Protein AF-A0AAU7AX74-F1 (afdb_monomer)

Foldseek 3Di:
DDKDKDFAAPDDPFDWDFKWKDFPPDIWTFDCPQDDPDNDHGDMGMTHTPDPDDPVSLQFIWIDTGVVDTQRDDPVNVVCVVVPPDPPPPDDPPDDDDDDDDDDDDDDPPDDDDDDDDDDDDDDPDDDDDDDDDDDDDPDDPPPDDPDDDDPDDDDDDDDDDDDDDDDDDDDDDPPPDDPVVVVVVVVVVVVVVVVVVVVVVVVVVVVVVVVVVVVVVVVVVVVVVVVVVVVVVVVVVVVVVVVVVVVVVVVVVVVVVVVVVVVVVVVVVVVVVVVVVVVVVVVVVVVVVVVVVVVVVVVVVVVVVVVVVVVVVVPDDPDDDDDDDDDDDDDDDDDDDDDDDDDDDDDDDDDPDDDDDDDDDDDDDDDDPPPPDDDDDDDPPQDPVNVVVVVVVVVVVVVVVVVVVVVVVVVVD

Mean predicted aligned error: 20.7 Å

Organism: NCBI:txid2997339

Structure (mmCIF, N/CA/C/O backbone):
data_AF-A0AAU7AX74-F1
#
_entry.id   AF-A0AAU7AX74-F1
#
loop_
_atom_site.group_PDB
_atom_site.id
_atom_site.type_symbol
_atom_site.label_atom_id
_atom_site.label_alt_id
_atom_site.label_comp_id
_atom_site.label_asym_id
_atom_site.label_entity_id
_atom_site.label_seq_id
_atom_site.pdbx_PDB_ins_code
_atom_site.Cartn_x
_atom_site.Cartn_y
_atom_site.Cartn_z
_atom_site.occupancy
_atom_site.B_iso_or_equiv
_atom_site.auth_seq_id
_atom_site.auth_comp_id
_atom_site.auth_asym_id
_atom_site.auth_atom_id
_atom_site.pdbx_PDB_model_num
ATOM 1 N N . MET A 1 1 ? -5.609 -41.309 -2.187 1.00 92.88 1 MET A N 1
ATOM 2 C CA . MET A 1 1 ? -4.349 -40.772 -2.756 1.00 92.88 1 MET A CA 1
ATOM 3 C C . MET A 1 1 ? -4.500 -40.686 -4.264 1.00 92.88 1 MET A C 1
ATOM 5 O O . MET A 1 1 ? -5.014 -41.627 -4.854 1.00 92.88 1 MET A O 1
ATOM 9 N N . VAL A 1 2 ? -4.115 -39.566 -4.872 1.00 95.75 2 VAL A N 1
ATOM 10 C CA . VAL A 1 2 ? -4.262 -39.315 -6.316 1.00 95.75 2 VAL A CA 1
ATOM 11 C C . VAL A 1 2 ? -2.889 -39.022 -6.910 1.00 95.75 2 VAL A C 1
ATOM 13 O O . VAL A 1 2 ? -2.164 -38.185 -6.378 1.00 95.75 2 VAL A O 1
ATOM 16 N N . HIS A 1 3 ? -2.546 -39.686 -8.016 1.00 95.69 3 HIS A N 1
ATOM 17 C CA . HIS A 1 3 ? -1.274 -39.513 -8.722 1.00 95.69 3 HIS A CA 1
ATOM 18 C C . HIS A 1 3 ? -1.526 -38.826 -10.067 1.00 95.69 3 HIS A C 1
ATOM 20 O O . HIS A 1 3 ? -2.180 -39.390 -10.945 1.00 95.69 3 HIS A O 1
ATOM 26 N N . LEU A 1 4 ? -0.995 -37.618 -10.244 1.00 94.81 4 LEU A N 1
ATOM 27 C CA . LEU A 1 4 ? -1.080 -36.869 -11.495 1.00 94.81 4 LEU A CA 1
ATOM 28 C C . LEU A 1 4 ? 0.264 -36.885 -12.211 1.00 94.81 4 LEU A C 1
ATOM 30 O O . LEU A 1 4 ? 1.315 -36.678 -11.606 1.00 94.81 4 LEU A O 1
ATOM 34 N N . ARG A 1 5 ? 0.217 -37.124 -13.522 1.00 94.31 5 ARG A N 1
ATOM 35 C CA . ARG A 1 5 ? 1.380 -37.069 -14.407 1.00 94.31 5 ARG A CA 1
ATOM 36 C C . ARG A 1 5 ? 1.076 -36.156 -15.579 1.00 94.31 5 ARG A C 1
ATOM 38 O O . ARG A 1 5 ? -0.010 -36.231 -16.151 1.00 94.31 5 ARG A O 1
ATOM 45 N N . GLY A 1 6 ? 2.043 -35.335 -15.959 1.00 92.19 6 GLY A N 1
ATOM 46 C CA . GLY A 1 6 ? 1.897 -34.411 -17.075 1.00 92.19 6 GLY A CA 1
ATOM 47 C C . GLY A 1 6 ? 3.228 -34.078 -17.725 1.00 92.19 6 GLY A C 1
ATOM 48 O O . GLY A 1 6 ? 4.275 -34.590 -17.333 1.00 92.19 6 GLY A O 1
ATOM 49 N N . ARG A 1 7 ? 3.177 -33.230 -18.750 1.00 93.06 7 ARG A N 1
ATOM 50 C CA . ARG A 1 7 ? 4.348 -32.600 -19.364 1.00 93.06 7 ARG A CA 1
ATOM 51 C C . ARG A 1 7 ? 4.097 -31.111 -19.470 1.00 93.06 7 ARG A C 1
ATOM 53 O O . ARG A 1 7 ? 2.963 -30.685 -19.672 1.00 93.06 7 ARG A O 1
ATOM 60 N N . TRP A 1 8 ? 5.162 -30.344 -19.334 1.00 89.75 8 TRP A N 1
ATOM 61 C CA . TRP A 1 8 ? 5.129 -28.906 -19.517 1.00 89.75 8 TRP A CA 1
ATOM 62 C C . TRP A 1 8 ? 5.475 -28.531 -20.961 1.00 89.75 8 TRP A C 1
ATOM 64 O O . TRP A 1 8 ? 6.452 -29.039 -21.509 1.00 89.75 8 TRP A O 1
ATOM 74 N N . THR A 1 9 ? 4.706 -27.628 -21.570 1.00 87.94 9 THR A N 1
ATOM 75 C CA . THR A 1 9 ? 4.954 -27.106 -22.926 1.00 87.94 9 THR A CA 1
ATOM 76 C C . THR A 1 9 ? 4.665 -25.612 -22.971 1.00 87.94 9 THR A C 1
ATOM 78 O O . THR A 1 9 ? 3.662 -25.185 -22.401 1.00 87.94 9 THR A O 1
ATOM 81 N N . GLY A 1 10 ? 5.505 -24.820 -23.647 1.00 86.38 10 GLY A N 1
ATOM 82 C CA . GLY A 1 10 ? 5.238 -23.391 -23.861 1.00 86.38 10 GLY A CA 1
ATOM 83 C C . GLY A 1 10 ? 5.346 -22.515 -22.608 1.00 86.38 10 GLY A C 1
ATOM 84 O O . GLY A 1 10 ? 4.857 -21.389 -22.601 1.00 86.38 10 GLY A O 1
ATOM 85 N N . ILE A 1 11 ? 5.980 -23.011 -21.545 1.00 85.06 11 ILE A N 1
ATOM 86 C CA . ILE A 1 11 ? 6.197 -22.255 -20.312 1.00 85.06 11 ILE A CA 1
ATOM 87 C C . ILE A 1 11 ? 7.636 -21.740 -20.262 1.00 85.06 11 ILE A C 1
ATOM 89 O O . ILE A 1 11 ? 8.589 -22.500 -20.130 1.00 85.06 11 ILE A O 1
ATOM 93 N N . ARG A 1 12 ? 7.806 -20.422 -20.372 1.00 83.75 12 ARG A N 1
ATOM 94 C CA . ARG A 1 12 ? 9.097 -19.744 -20.188 1.00 83.75 12 ARG A CA 1
ATOM 95 C C . ARG A 1 12 ? 8.953 -18.677 -19.109 1.00 83.75 12 ARG A C 1
ATOM 97 O O . ARG A 1 12 ? 7.920 -18.025 -19.022 1.00 83.75 12 ARG A O 1
ATOM 104 N N . GLY A 1 13 ? 9.974 -18.527 -18.265 1.00 83.44 13 GLY A N 1
ATOM 105 C CA . GLY A 1 13 ? 10.036 -17.469 -17.244 1.00 83.44 13 GLY A CA 1
ATOM 106 C C . GLY A 1 13 ? 9.101 -17.628 -16.034 1.00 83.44 13 GLY A C 1
ATOM 107 O O . GLY A 1 13 ? 9.121 -16.777 -15.149 1.00 83.44 13 GLY A O 1
ATOM 108 N N . LEU A 1 14 ? 8.310 -18.703 -15.947 1.00 84.88 14 LEU A N 1
ATOM 109 C CA . LEU A 1 14 ? 7.421 -18.958 -14.810 1.00 84.88 14 LEU A CA 1
ATOM 110 C C . LEU A 1 14 ? 8.148 -19.709 -13.688 1.00 84.88 14 LEU A C 1
ATOM 112 O O . LEU A 1 14 ? 8.800 -20.728 -13.917 1.00 84.88 14 LEU A O 1
ATOM 116 N N . ARG A 1 15 ? 7.993 -19.231 -12.450 1.00 82.44 15 ARG A N 1
ATOM 117 C CA . ARG A 1 15 ? 8.424 -19.951 -11.246 1.00 82.44 15 ARG A CA 1
ATOM 118 C C . ARG A 1 15 ? 7.292 -20.867 -10.798 1.00 82.44 15 ARG A C 1
ATOM 120 O O . ARG A 1 15 ? 6.218 -20.384 -10.450 1.00 82.44 15 ARG A O 1
ATOM 127 N N . PHE A 1 16 ? 7.535 -22.173 -10.815 1.00 79.75 16 PHE A N 1
ATOM 128 C CA . PHE A 1 16 ? 6.544 -23.152 -10.378 1.00 79.75 16 PHE A CA 1
ATOM 129 C C . PHE A 1 16 ? 6.540 -23.232 -8.859 1.00 79.75 16 PHE A C 1
ATOM 131 O O . PHE A 1 16 ? 7.586 -23.410 -8.228 1.00 79.75 16 PHE A O 1
ATOM 138 N N . LEU A 1 17 ? 5.352 -23.070 -8.286 1.00 86.81 17 LEU A N 1
ATOM 139 C CA . LEU A 1 17 ? 5.100 -23.327 -6.878 1.00 86.81 17 LEU A CA 1
ATOM 140 C C . LEU A 1 17 ? 4.776 -24.812 -6.689 1.00 86.81 17 LEU A C 1
ATOM 142 O O . LEU A 1 17 ? 4.678 -25.586 -7.643 1.00 86.81 17 LEU A O 1
ATOM 146 N N . ARG A 1 18 ? 4.630 -25.222 -5.429 1.00 94.44 18 ARG A N 1
ATOM 147 C CA . ARG A 1 18 ? 4.108 -26.545 -5.083 1.00 94.44 18 ARG A CA 1
ATOM 148 C C . ARG A 1 18 ? 2.714 -26.699 -5.713 1.00 94.44 18 ARG A C 1
ATOM 150 O O . ARG A 1 18 ? 1.862 -25.872 -5.397 1.00 94.44 18 ARG A O 1
ATOM 157 N N . PRO A 1 19 ? 2.480 -27.707 -6.574 1.00 96.06 19 PRO A N 1
ATOM 158 C CA . PRO A 1 19 ? 1.188 -27.880 -7.217 1.00 96.06 19 PRO A CA 1
ATOM 159 C C . PRO A 1 19 ? 0.070 -28.070 -6.193 1.00 96.06 19 PRO A C 1
ATOM 161 O O . PRO A 1 19 ? 0.235 -28.797 -5.205 1.00 96.06 19 PRO A O 1
ATOM 164 N N . THR A 1 20 ? -1.071 -27.453 -6.473 1.00 96.75 20 THR A N 1
ATOM 165 C CA . THR A 1 20 ? -2.260 -27.499 -5.629 1.00 96.75 20 THR A CA 1
ATOM 166 C C . THR A 1 20 ? -3.438 -28.005 -6.444 1.00 96.75 20 THR A C 1
ATOM 168 O O . THR A 1 20 ? -3.792 -27.420 -7.464 1.00 96.75 20 THR A O 1
ATOM 171 N N . LEU A 1 21 ? -4.040 -29.107 -6.013 1.00 96.81 21 LEU A N 1
ATOM 172 C CA . LEU A 1 21 ? -5.247 -29.651 -6.619 1.00 96.81 21 LEU A CA 1
ATOM 173 C C . LEU A 1 21 ? -6.463 -28.960 -6.000 1.00 96.81 21 LEU A C 1
ATOM 175 O O . LEU A 1 21 ? -6.644 -29.008 -4.784 1.00 96.81 21 LEU A O 1
ATOM 179 N N . VAL A 1 22 ? -7.277 -28.326 -6.837 1.00 96.12 22 VAL A N 1
ATOM 180 C CA . VAL A 1 22 ? -8.531 -27.664 -6.467 1.00 96.12 22 VAL A CA 1
ATOM 181 C C . VAL A 1 22 ? -9.681 -28.474 -7.057 1.00 96.12 22 VAL A C 1
ATOM 183 O O . VAL A 1 22 ? -9.760 -28.631 -8.275 1.00 96.12 22 VAL A O 1
ATOM 186 N N . ALA A 1 23 ? -10.557 -29.006 -6.210 1.00 95.31 23 ALA A N 1
ATOM 187 C CA . ALA A 1 23 ? -11.712 -29.806 -6.606 1.00 95.31 23 ALA A CA 1
ATOM 188 C C . ALA A 1 23 ? -12.915 -29.418 -5.732 1.00 95.31 23 ALA A C 1
ATOM 190 O O . ALA A 1 23 ? -12.934 -29.706 -4.536 1.00 95.31 23 ALA A O 1
ATOM 191 N N . GLY A 1 24 ? -13.892 -28.716 -6.316 1.00 92.62 24 GLY A N 1
ATOM 192 C CA . GLY A 1 24 ? -14.990 -28.111 -5.552 1.00 92.62 24 GLY A CA 1
ATOM 193 C C . GLY A 1 24 ? -14.467 -27.123 -4.504 1.00 92.62 24 GLY A C 1
ATOM 194 O O . GLY A 1 24 ? -13.670 -26.245 -4.831 1.00 92.62 24 GLY A O 1
ATOM 195 N N . ASP A 1 25 ? -14.873 -27.312 -3.248 1.00 93.44 25 ASP A N 1
ATOM 196 C CA . ASP A 1 25 ? -14.436 -26.498 -2.103 1.00 93.44 25 ASP A CA 1
ATOM 197 C C . ASP A 1 25 ? -13.137 -27.011 -1.451 1.00 93.44 25 ASP A C 1
ATOM 199 O O . ASP A 1 25 ? -12.652 -26.449 -0.466 1.00 93.44 25 ASP A O 1
ATOM 203 N N . HIS A 1 26 ? -12.552 -28.088 -1.982 1.00 95.50 26 HIS A N 1
ATOM 204 C CA . HIS A 1 26 ? -11.348 -28.691 -1.429 1.00 95.50 26 HIS A CA 1
ATOM 205 C C . HIS A 1 26 ? -10.097 -28.253 -2.181 1.00 95.50 26 HIS A C 1
ATOM 207 O O . HIS A 1 26 ? -10.001 -28.340 -3.408 1.00 95.50 26 HIS A O 1
ATOM 213 N N . GLN A 1 27 ? -9.091 -27.853 -1.407 1.00 96.31 27 GLN A N 1
ATOM 214 C CA . GLN A 1 27 ? -7.766 -27.509 -1.895 1.00 96.31 27 GLN A CA 1
ATOM 215 C C . GLN A 1 27 ? -6.727 -28.401 -1.210 1.00 96.31 27 GLN A C 1
ATOM 217 O O . GLN A 1 27 ? -6.613 -28.407 0.016 1.00 96.31 27 GLN A O 1
ATOM 222 N N . VAL A 1 28 ? -5.968 -29.173 -1.992 1.00 97.12 28 VAL A N 1
ATOM 223 C CA . VAL A 1 28 ? -4.982 -30.135 -1.477 1.00 97.12 28 VAL A CA 1
ATOM 224 C C . VAL A 1 28 ? -3.625 -29.916 -2.138 1.00 97.12 28 VAL A C 1
ATOM 226 O O . VAL A 1 28 ? -3.506 -29.885 -3.359 1.00 97.12 28 VAL A O 1
ATOM 229 N N . LEU A 1 29 ? -2.573 -29.794 -1.328 1.00 97.25 29 LEU A N 1
ATOM 230 C CA . LEU A 1 29 ? -1.200 -29.609 -1.806 1.00 97.25 29 LEU A CA 1
ATOM 231 C C . LEU A 1 29 ? -0.536 -30.949 -2.149 1.00 97.25 29 LEU A C 1
ATOM 233 O O . LEU A 1 29 ? -0.686 -31.926 -1.413 1.00 97.25 29 LEU A O 1
ATOM 237 N N . ALA A 1 30 ? 0.266 -30.977 -3.217 1.00 96.94 30 ALA A N 1
ATOM 238 C CA . ALA A 1 30 ? 1.032 -32.164 -3.609 1.00 96.94 30 ALA A CA 1
ATOM 239 C C . ALA A 1 30 ? 2.044 -32.574 -2.523 1.00 96.94 30 ALA A C 1
ATOM 241 O O . ALA A 1 30 ? 2.652 -31.700 -1.919 1.00 96.94 30 ALA A O 1
ATOM 242 N N . THR A 1 31 ? 2.301 -33.852 -2.255 1.00 96.06 31 THR A N 1
ATOM 243 C CA . THR A 1 31 ? 3.372 -34.309 -1.347 1.00 96.06 31 THR A CA 1
ATOM 244 C C . THR A 1 31 ? 4.752 -33.900 -1.880 1.00 96.06 31 THR A C 1
ATOM 246 O O . THR A 1 31 ? 4.917 -33.660 -3.070 1.00 96.06 31 THR A O 1
ATOM 249 N N . LEU A 1 32 ? 5.764 -33.774 -1.016 1.00 94.56 32 LEU A N 1
ATOM 250 C CA . LEU A 1 32 ? 7.108 -33.330 -1.433 1.00 94.56 32 LEU A CA 1
ATOM 251 C C . LEU A 1 32 ? 7.980 -34.450 -2.028 1.00 94.56 32 LEU A C 1
ATOM 253 O O . LEU A 1 32 ? 9.104 -34.175 -2.442 1.00 94.56 32 LEU A O 1
ATOM 257 N N . GLU A 1 33 ? 7.479 -35.685 -2.079 1.00 91.12 33 GLU A N 1
ATOM 258 C CA . GLU A 1 33 ? 8.248 -36.872 -2.481 1.00 91.12 33 GLU A CA 1
ATOM 259 C C . GLU A 1 33 ? 8.725 -36.815 -3.938 1.00 91.12 33 GLU A C 1
ATOM 261 O O . GLU A 1 33 ? 9.807 -37.299 -4.250 1.00 91.12 33 GLU A O 1
ATOM 266 N N . HIS A 1 34 ? 7.967 -36.148 -4.817 1.00 88.25 34 HIS A N 1
ATOM 267 C CA . HIS A 1 34 ? 8.253 -36.070 -6.259 1.00 88.25 34 HIS A CA 1
ATOM 268 C C . HIS A 1 34 ? 8.821 -34.714 -6.699 1.00 88.25 34 HIS A C 1
ATOM 270 O O . HIS A 1 34 ? 8.667 -34.301 -7.849 1.00 88.25 34 HIS A O 1
ATOM 276 N N . LYS A 1 35 ? 9.477 -33.988 -5.786 1.00 85.81 35 LYS A N 1
ATOM 277 C CA . LYS A 1 35 ? 10.235 -32.769 -6.114 1.00 85.81 35 LYS A CA 1
ATOM 278 C C . LYS A 1 35 ? 11.522 -33.157 -6.876 1.00 85.81 35 LYS A C 1
ATOM 280 O O . LYS A 1 35 ? 12.174 -34.112 -6.461 1.00 85.81 35 LYS A O 1
ATOM 285 N N . PRO A 1 36 ? 11.962 -32.415 -7.919 1.00 83.94 36 PRO A N 1
ATOM 286 C CA . PRO A 1 36 ? 11.510 -31.087 -8.357 1.00 83.94 36 PRO A CA 1
ATOM 287 C C . PRO A 1 36 ? 10.451 -31.070 -9.473 1.00 83.94 36 PRO A C 1
ATOM 289 O O . PRO A 1 36 ? 10.623 -31.677 -10.522 1.00 83.94 36 PRO A O 1
ATOM 292 N N . TRP A 1 37 ? 9.420 -30.229 -9.313 1.00 86.38 37 TRP A N 1
ATOM 293 C CA . TRP A 1 37 ? 8.423 -29.913 -10.356 1.00 86.38 37 TRP A CA 1
ATOM 294 C C . TRP A 1 37 ? 8.874 -28.804 -11.308 1.00 86.38 37 TRP A C 1
ATOM 296 O O . TRP A 1 37 ? 8.072 -27.979 -11.745 1.00 86.38 37 TRP A O 1
ATOM 306 N N . ALA A 1 38 ? 10.176 -28.730 -11.579 1.00 84.50 38 ALA A N 1
ATOM 307 C CA . ALA A 1 38 ? 10.725 -27.661 -12.394 1.00 84.50 38 ALA A CA 1
ATOM 308 C C . ALA A 1 38 ? 10.091 -27.674 -13.802 1.00 84.50 38 ALA A C 1
ATOM 310 O O . ALA A 1 38 ? 9.895 -28.753 -14.373 1.00 84.50 38 ALA A O 1
ATOM 311 N N . PRO A 1 39 ? 9.790 -26.497 -14.378 1.00 83.12 39 PRO A N 1
ATOM 312 C CA . PRO A 1 39 ? 9.201 -26.360 -15.705 1.00 83.12 39 PRO A CA 1
ATOM 313 C C . PRO A 1 39 ? 10.216 -26.624 -16.816 1.00 83.12 39 PRO A C 1
ATOM 315 O O . PRO A 1 39 ? 10.535 -25.750 -17.616 1.00 83.12 39 PRO A O 1
ATOM 318 N N . ILE A 1 40 ? 10.770 -27.831 -16.848 1.00 87.06 40 ILE A N 1
ATOM 319 C CA . ILE A 1 40 ? 11.658 -28.250 -17.925 1.00 87.06 40 ILE A CA 1
ATOM 320 C C . ILE A 1 40 ? 10.767 -28.607 -19.113 1.00 87.06 40 ILE A C 1
ATOM 322 O O . ILE A 1 40 ? 10.004 -29.573 -19.056 1.00 87.06 40 ILE A O 1
ATOM 326 N N . GLU A 1 41 ? 10.846 -27.803 -20.173 1.00 88.12 41 GLU A N 1
ATOM 327 C CA . GLU A 1 41 ? 10.054 -27.984 -21.389 1.00 88.12 41 GLU A CA 1
ATOM 328 C C . GLU A 1 41 ? 10.212 -29.410 -21.941 1.00 88.12 41 GLU A C 1
ATOM 330 O O . GLU A 1 41 ? 11.319 -29.928 -22.083 1.00 88.12 41 GLU A O 1
ATOM 335 N N . GLY A 1 42 ? 9.082 -30.077 -22.188 1.00 87.25 42 GLY A N 1
ATOM 336 C CA . GLY A 1 42 ? 9.027 -31.446 -22.706 1.00 87.25 42 GLY A CA 1
ATOM 337 C C . GLY A 1 42 ? 9.240 -32.562 -21.673 1.00 87.25 42 GLY A C 1
ATOM 338 O O . GLY A 1 42 ? 8.868 -33.706 -21.952 1.00 87.25 42 GLY A O 1
ATOM 339 N N . SER A 1 43 ? 9.757 -32.263 -20.478 1.00 89.00 43 SER A N 1
ATOM 340 C CA . SER A 1 43 ? 9.956 -33.266 -19.424 1.00 89.00 43 SER A CA 1
ATOM 341 C C . SER A 1 43 ? 8.637 -33.671 -18.765 1.00 89.00 43 SER A C 1
ATOM 343 O O . SER A 1 43 ? 7.742 -32.848 -18.550 1.00 89.00 43 SER A O 1
ATOM 345 N N . SER A 1 44 ? 8.509 -34.957 -18.427 1.00 91.94 44 SER A N 1
ATOM 346 C CA . SER A 1 44 ? 7.384 -35.447 -17.629 1.00 91.94 44 SER A CA 1
ATOM 347 C C . SER A 1 44 ? 7.564 -35.113 -16.156 1.00 91.94 44 SER A C 1
ATOM 349 O O . SER A 1 44 ? 8.645 -35.315 -15.610 1.00 91.94 44 SER A O 1
ATOM 351 N N . TRP A 1 45 ? 6.488 -34.686 -15.508 1.00 93.56 45 TRP A N 1
ATOM 352 C CA . TRP A 1 45 ? 6.427 -34.449 -14.071 1.00 93.56 45 TRP A CA 1
ATOM 353 C C . TRP A 1 45 ? 5.380 -35.357 -13.419 1.00 93.56 45 TRP A C 1
ATOM 355 O O . TRP A 1 45 ? 4.437 -35.812 -14.075 1.00 93.56 45 TRP A O 1
ATOM 365 N N . VAL A 1 46 ? 5.560 -35.620 -12.122 1.00 94.88 46 VAL A N 1
ATOM 366 C CA . VAL A 1 46 ? 4.641 -36.401 -11.284 1.00 94.88 46 VAL A CA 1
ATOM 367 C C . VAL A 1 46 ? 4.330 -35.602 -10.019 1.00 94.88 46 VAL A C 1
ATOM 369 O O . VAL A 1 46 ? 5.229 -35.019 -9.416 1.00 94.88 46 VAL A O 1
ATOM 372 N N . ALA A 1 47 ? 3.062 -35.552 -9.624 1.00 96.25 47 ALA A N 1
ATOM 373 C CA . ALA A 1 47 ? 2.619 -34.956 -8.369 1.00 96.25 47 ALA A CA 1
ATOM 374 C C . ALA A 1 47 ? 1.607 -35.881 -7.692 1.00 96.25 47 ALA A C 1
ATOM 376 O O . ALA A 1 47 ? 0.719 -36.427 -8.349 1.00 96.25 47 ALA A O 1
ATOM 377 N N . GLU A 1 48 ? 1.737 -36.051 -6.382 1.00 97.31 48 GLU A N 1
ATOM 378 C CA . GLU A 1 48 ? 0.860 -36.920 -5.602 1.00 97.31 48 GLU A CA 1
ATOM 379 C C . GLU A 1 48 ? 0.098 -36.111 -4.574 1.00 97.31 48 GLU A C 1
ATOM 381 O O . GLU A 1 48 ? 0.675 -35.266 -3.906 1.00 97.31 48 GLU A O 1
ATOM 386 N N . PHE A 1 49 ? -1.194 -36.370 -4.429 1.00 97.19 49 PHE A N 1
ATOM 387 C CA . PHE A 1 49 ? -2.068 -35.622 -3.537 1.00 97.19 49 PHE A CA 1
ATOM 388 C C . PHE A 1 49 ? -2.683 -36.579 -2.514 1.00 97.19 49 PHE A C 1
ATOM 390 O O . PHE A 1 49 ? -3.255 -37.606 -2.912 1.00 97.19 49 PHE A O 1
ATOM 397 N N . PRO A 1 50 ? -2.628 -36.267 -1.205 1.00 96.75 50 PRO A N 1
ATOM 398 C CA . PRO A 1 50 ? -3.322 -37.025 -0.166 1.00 96.75 50 PRO A CA 1
ATOM 399 C C . PRO A 1 50 ? -4.833 -36.724 -0.192 1.00 96.75 50 PRO A C 1
ATOM 401 O O . PRO A 1 50 ? -5.419 -36.274 0.785 1.00 96.75 50 PRO A O 1
ATOM 404 N N . TRP A 1 51 ? -5.466 -36.940 -1.346 1.00 96.31 51 TRP A N 1
ATOM 405 C CA . TRP A 1 51 ? -6.896 -36.747 -1.549 1.00 96.31 51 TRP A CA 1
ATOM 406 C C . TRP A 1 51 ? -7.694 -37.822 -0.806 1.00 96.31 51 TRP A C 1
ATOM 408 O O . TRP A 1 51 ? -7.438 -39.020 -1.004 1.00 96.31 51 TRP A O 1
ATOM 418 N N . ALA A 1 52 ? -8.635 -37.368 0.026 1.00 94.00 52 ALA A N 1
ATOM 419 C CA . ALA A 1 52 ? -9.539 -38.188 0.832 1.00 94.00 52 ALA A CA 1
ATOM 420 C C . ALA A 1 52 ? -11.014 -38.115 0.376 1.00 94.00 52 ALA A C 1
ATOM 422 O O . ALA A 1 52 ? -11.848 -38.800 0.961 1.00 94.00 52 ALA A O 1
ATOM 423 N N . GLY A 1 53 ? -11.335 -37.293 -0.632 1.00 91.62 53 GLY A N 1
ATOM 424 C CA . GLY A 1 53 ? -12.692 -37.156 -1.179 1.00 91.62 53 GLY A CA 1
ATOM 425 C C . GLY A 1 53 ? -13.061 -38.244 -2.196 1.00 91.62 53 GLY A C 1
ATOM 426 O O . GLY A 1 53 ? -12.237 -39.098 -2.538 1.00 91.62 53 GLY A O 1
ATOM 427 N N . ASP A 1 54 ? -14.295 -38.190 -2.708 1.00 91.94 54 ASP A N 1
ATOM 428 C CA . ASP A 1 54 ? -14.787 -39.097 -3.759 1.00 91.94 54 ASP A CA 1
ATOM 429 C C . ASP A 1 54 ? -14.059 -38.820 -5.094 1.00 91.94 54 ASP A C 1
ATOM 431 O O . ASP A 1 54 ? -13.701 -37.688 -5.419 1.00 91.94 54 ASP A O 1
ATOM 435 N N . GLU A 1 55 ? -13.835 -39.857 -5.899 1.00 89.75 55 GLU A N 1
ATOM 436 C CA . GLU A 1 55 ? -13.273 -39.741 -7.248 1.00 89.75 55 GLU A CA 1
ATOM 437 C C . GLU A 1 55 ? -14.196 -38.935 -8.177 1.00 89.75 55 GLU A C 1
ATOM 439 O O . GLU A 1 55 ? -13.731 -38.263 -9.098 1.00 89.75 55 GLU A O 1
ATOM 444 N N . ARG A 1 56 ? -15.508 -38.931 -7.906 1.00 89.06 56 ARG A N 1
ATOM 445 C CA . ARG A 1 56 ? -16.485 -38.125 -8.657 1.00 89.06 56 ARG A CA 1
ATOM 446 C C . ARG A 1 56 ? -16.246 -36.623 -8.531 1.00 89.06 56 ARG A C 1
ATOM 448 O O . ARG A 1 56 ? -16.507 -35.899 -9.486 1.00 89.06 56 ARG A O 1
ATOM 455 N N . GLU A 1 57 ? -15.715 -36.163 -7.403 1.00 89.69 57 GLU A N 1
ATOM 456 C CA . GLU A 1 57 ? -15.388 -34.748 -7.176 1.00 89.69 57 GLU A CA 1
ATOM 457 C C . GLU A 1 57 ? -14.155 -34.305 -7.974 1.00 89.69 57 GLU A C 1
ATOM 459 O O . GLU A 1 57 ? -13.956 -33.116 -8.214 1.00 89.69 57 GLU A O 1
ATOM 464 N N . LEU A 1 58 ? -13.350 -35.256 -8.463 1.00 93.12 58 LEU A N 1
ATOM 465 C CA . LEU A 1 58 ? -12.226 -34.962 -9.352 1.00 93.12 58 LEU A CA 1
ATOM 466 C C . LEU A 1 58 ? -12.681 -34.636 -10.784 1.00 93.12 58 LEU A C 1
ATOM 468 O O . LEU A 1 58 ? -11.883 -34.136 -11.584 1.00 93.12 58 LEU A O 1
ATOM 472 N N . ALA A 1 59 ? -13.949 -34.895 -11.127 1.00 91.19 59 ALA A N 1
ATOM 473 C CA . ALA A 1 59 ? -14.528 -34.506 -12.406 1.00 91.19 59 ALA A CA 1
ATOM 474 C C . ALA A 1 59 ? -14.725 -32.980 -12.448 1.00 91.19 59 ALA A C 1
ATOM 476 O O . ALA A 1 59 ? -15.732 -32.456 -11.984 1.00 91.19 59 ALA A O 1
ATOM 477 N N . GLY A 1 60 ? -13.740 -32.273 -13.005 1.00 90.62 60 GLY A N 1
ATOM 478 C CA . GLY A 1 60 ? -13.681 -30.804 -13.015 1.00 90.62 60 GLY A CA 1
ATOM 479 C C . GLY A 1 60 ? -12.608 -30.226 -12.088 1.00 90.62 60 GLY A C 1
ATOM 480 O O . GLY A 1 60 ? -12.512 -29.009 -11.937 1.00 90.62 60 GLY A O 1
ATOM 481 N N . ALA A 1 61 ? -11.775 -31.077 -11.479 1.00 95.88 61 ALA A N 1
ATOM 482 C CA . ALA A 1 61 ? -10.636 -30.606 -10.709 1.00 95.88 61 ALA A CA 1
ATOM 483 C C . ALA A 1 61 ? -9.659 -29.815 -11.591 1.00 95.88 61 ALA A C 1
ATOM 485 O O . ALA A 1 61 ? -9.415 -30.147 -12.754 1.00 95.88 61 ALA A O 1
ATOM 486 N N . SER A 1 62 ? -9.064 -28.781 -11.012 1.00 96.56 62 SER A N 1
ATOM 487 C CA . SER A 1 62 ? -8.039 -27.955 -11.638 1.00 96.56 62 SER A CA 1
ATOM 488 C C . SER A 1 62 ? -6.760 -28.003 -10.817 1.00 96.56 62 SER A C 1
ATOM 490 O O . SER A 1 62 ? -6.780 -28.043 -9.591 1.00 96.56 62 SER A O 1
ATOM 492 N N . LEU A 1 63 ? -5.628 -28.010 -11.504 1.00 95.69 63 LEU A N 1
ATOM 493 C CA . LEU A 1 63 ? -4.308 -27.988 -10.909 1.00 95.69 63 LEU A CA 1
ATOM 494 C C . LEU A 1 63 ? -3.741 -26.574 -10.998 1.00 95.69 63 LEU A C 1
ATOM 496 O O . LEU A 1 63 ? -3.457 -26.076 -12.086 1.00 95.69 63 LEU A O 1
ATOM 500 N N . GLU A 1 64 ? -3.549 -25.942 -9.851 1.00 95.31 64 GLU A N 1
ATOM 501 C CA . GLU A 1 64 ? -2.878 -24.656 -9.739 1.00 95.31 64 GLU A CA 1
ATOM 502 C C . GLU A 1 64 ? -1.374 -24.878 -9.547 1.00 95.31 64 GLU A C 1
ATOM 504 O O . GLU A 1 64 ? -0.945 -25.523 -8.589 1.00 95.31 64 GLU A O 1
ATOM 509 N N . VAL A 1 65 ? -0.557 -24.378 -10.476 1.00 92.50 65 VAL A N 1
ATOM 510 C CA . VAL A 1 65 ? 0.907 -24.605 -10.478 1.00 92.50 65 VAL A CA 1
ATOM 511 C C . VAL A 1 65 ? 1.744 -23.332 -10.367 1.00 92.50 65 VAL A C 1
ATOM 513 O O . VAL A 1 65 ? 2.926 -23.380 -10.020 1.00 92.50 65 VAL A O 1
ATOM 516 N N . ALA A 1 66 ? 1.128 -22.183 -10.620 1.00 88.12 66 ALA A N 1
ATOM 517 C CA . ALA A 1 66 ? 1.690 -20.856 -10.413 1.00 88.12 66 ALA A CA 1
ATOM 518 C C . ALA A 1 66 ? 0.535 -19.870 -10.173 1.00 88.12 66 ALA A C 1
ATOM 520 O O . ALA A 1 66 ? -0.599 -20.184 -10.552 1.00 88.12 66 ALA A O 1
ATOM 521 N N . PRO A 1 67 ? 0.793 -18.674 -9.608 1.00 80.06 67 PRO A N 1
ATOM 522 C CA . PRO A 1 67 ? -0.238 -17.655 -9.475 1.00 80.06 67 PRO A CA 1
ATOM 523 C C . PRO A 1 67 ? -0.862 -17.386 -10.849 1.00 80.06 67 PRO A C 1
ATOM 525 O O . PRO A 1 67 ? -0.178 -16.902 -11.750 1.00 80.06 67 PRO A O 1
ATOM 528 N N . ARG A 1 68 ? -2.155 -17.711 -10.999 1.00 82.69 68 ARG A N 1
ATOM 529 C CA . ARG A 1 68 ? -2.965 -17.587 -12.233 1.00 82.69 68 ARG A CA 1
ATOM 530 C C . ARG A 1 68 ? -2.793 -18.674 -13.305 1.00 82.69 68 ARG A C 1
ATOM 532 O O . ARG A 1 68 ? -3.374 -18.532 -14.378 1.00 82.69 68 ARG A O 1
ATOM 539 N N . VAL A 1 69 ? -2.062 -19.761 -13.049 1.00 89.25 69 VAL A N 1
ATOM 540 C CA . VAL A 1 69 ? -1.980 -20.900 -13.985 1.00 89.25 69 VAL A CA 1
ATOM 541 C C . VAL A 1 69 ? -2.802 -22.064 -13.446 1.00 89.25 69 VAL A C 1
ATOM 543 O O . VAL A 1 69 ? -2.333 -22.817 -12.592 1.00 89.25 69 VAL A O 1
ATOM 546 N N . LEU A 1 70 ? -4.021 -22.198 -13.973 1.00 92.69 70 LEU A N 1
ATOM 547 C CA . LEU A 1 70 ? -4.941 -23.301 -13.701 1.00 92.69 70 LEU A CA 1
ATOM 548 C C . LEU A 1 70 ? -4.931 -24.276 -14.879 1.00 92.69 70 LEU A C 1
ATOM 550 O O . LEU A 1 70 ? -5.243 -23.907 -16.011 1.00 92.69 70 LEU A O 1
ATOM 554 N N . VAL A 1 71 ? -4.572 -25.524 -14.608 1.00 92.94 71 VAL A N 1
ATOM 555 C CA . VAL A 1 71 ? -4.541 -26.601 -15.596 1.00 92.94 71 VAL A CA 1
ATOM 556 C C . VAL A 1 71 ? -5.691 -27.560 -15.291 1.00 92.94 71 VAL A C 1
ATOM 558 O O . VAL A 1 71 ? -5.655 -28.205 -14.246 1.00 92.94 71 VAL A O 1
ATOM 561 N N . PRO A 1 72 ? -6.710 -27.691 -16.155 1.00 93.31 72 PRO A N 1
ATOM 562 C CA . PRO A 1 72 ? -7.795 -28.636 -15.910 1.00 93.31 72 PRO A CA 1
ATOM 563 C C . PRO A 1 72 ? -7.251 -30.069 -15.850 1.00 93.31 72 PRO A C 1
ATOM 565 O O . PRO A 1 72 ? -6.354 -30.435 -16.614 1.00 93.31 72 PRO A O 1
ATOM 568 N N . VAL A 1 73 ? -7.796 -30.888 -14.952 1.00 92.62 73 VAL A N 1
ATOM 569 C CA . VAL A 1 73 ? -7.407 -32.287 -14.731 1.00 92.62 73 VAL A CA 1
ATOM 570 C C . VAL A 1 73 ? -8.503 -33.221 -15.267 1.00 92.62 73 VAL A C 1
ATOM 572 O O . VAL A 1 73 ? -9.680 -32.877 -15.339 1.00 92.62 73 VAL A O 1
ATOM 575 N N . GLY A 1 74 ? -8.124 -34.427 -15.701 1.00 86.94 74 GLY A N 1
ATOM 576 C CA . GLY A 1 74 ? -9.075 -35.462 -16.119 1.00 86.94 74 GLY A CA 1
ATOM 577 C C . GLY A 1 74 ? -9.602 -35.303 -17.551 1.00 86.94 74 GLY A C 1
ATOM 578 O O . GLY A 1 74 ? -8.862 -34.970 -18.480 1.00 86.94 74 GLY A O 1
ATOM 579 N N . ALA A 1 75 ? -10.883 -35.619 -17.763 1.00 80.06 75 ALA A N 1
ATOM 580 C CA . ALA A 1 75 ? -11.488 -35.660 -19.098 1.00 80.06 75 ALA A CA 1
ATOM 581 C C . ALA A 1 75 ? -11.542 -34.282 -19.786 1.00 80.06 75 ALA A C 1
ATOM 583 O O . ALA A 1 75 ? -11.483 -34.206 -21.016 1.00 80.06 75 ALA A O 1
ATOM 584 N N . GLU A 1 76 ? -11.607 -33.196 -19.013 1.00 74.44 76 GLU A N 1
ATOM 585 C CA . GLU A 1 76 ? -11.610 -31.831 -19.547 1.00 74.44 76 GLU A CA 1
ATOM 586 C C . GLU A 1 76 ? -10.252 -31.426 -20.124 1.00 74.44 76 GLU A C 1
ATOM 588 O O . GLU A 1 76 ? -10.204 -30.809 -21.191 1.00 74.44 76 GLU A O 1
ATOM 593 N N . ALA A 1 77 ? -9.149 -31.883 -19.519 1.00 77.12 77 ALA A N 1
ATOM 594 C CA . ALA A 1 77 ? -7.794 -31.669 -20.032 1.00 77.12 77 ALA A CA 1
ATOM 595 C C . ALA A 1 77 ? -7.648 -32.157 -21.484 1.00 77.12 77 ALA A C 1
ATOM 597 O O . ALA A 1 77 ? -7.059 -31.484 -22.334 1.00 77.12 77 ALA A O 1
ATOM 598 N N . ARG A 1 78 ? -8.260 -33.310 -21.799 1.00 72.94 78 ARG A N 1
ATOM 599 C CA . ARG A 1 78 ? -8.249 -33.888 -23.154 1.00 72.94 78 ARG A CA 1
ATOM 600 C C . ARG A 1 78 ? -9.005 -33.028 -24.167 1.00 72.94 78 ARG A C 1
ATOM 602 O O . ARG A 1 78 ? -8.632 -33.006 -25.336 1.00 72.94 78 ARG A O 1
ATOM 609 N N . ARG A 1 79 ? -10.052 -32.313 -23.742 1.00 73.06 79 ARG A N 1
ATOM 610 C CA . ARG A 1 79 ? -10.840 -31.438 -24.628 1.00 73.06 79 ARG A CA 1
ATOM 611 C C . ARG A 1 79 ? -10.122 -30.122 -24.912 1.00 73.06 79 ARG A C 1
ATOM 613 O O . ARG A 1 79 ? -10.167 -29.651 -26.047 1.00 73.06 79 ARG A O 1
ATOM 620 N N . VAL A 1 80 ? -9.445 -29.555 -23.911 1.00 69.06 80 VAL A N 1
ATOM 621 C CA . VAL A 1 80 ? -8.680 -28.305 -24.060 1.00 69.06 80 VAL A CA 1
ATOM 622 C C . VAL A 1 80 ? -7.457 -28.517 -24.958 1.00 69.06 80 VAL A C 1
ATOM 624 O O . VAL A 1 80 ? -7.249 -27.744 -25.892 1.00 69.06 80 VAL A O 1
ATOM 627 N N . GLY A 1 81 ? -6.721 -29.621 -24.776 1.00 59.75 81 GLY A N 1
ATOM 628 C CA . GLY A 1 81 ? -5.539 -29.939 -25.590 1.00 59.75 81 GLY A CA 1
ATOM 629 C C . GLY A 1 81 ? -5.816 -30.079 -27.094 1.00 59.75 81 GLY A C 1
ATOM 630 O O . GLY A 1 81 ? -4.966 -29.732 -27.908 1.00 59.75 81 GLY A O 1
ATOM 631 N N . LEU A 1 82 ? -7.023 -30.507 -27.485 1.00 55.75 82 LEU A N 1
ATOM 632 C CA . LEU A 1 82 ? -7.414 -30.640 -28.896 1.00 55.75 82 LEU A CA 1
ATOM 633 C C . LEU A 1 82 ? -7.828 -29.312 -29.557 1.00 55.75 82 LEU A C 1
ATOM 635 O O . LEU A 1 82 ? -7.868 -29.234 -30.782 1.00 55.75 82 LEU A O 1
ATOM 639 N N . ARG A 1 83 ? -8.135 -28.265 -28.779 1.00 54.47 83 ARG A N 1
ATOM 640 C CA . ARG A 1 83 ? -8.541 -26.944 -29.304 1.00 54.47 83 ARG A CA 1
ATOM 641 C C . ARG A 1 83 ? -7.433 -25.886 -29.234 1.00 54.47 83 ARG A C 1
ATOM 643 O O . ARG A 1 83 ? -7.547 -24.854 -29.887 1.00 54.47 83 ARG A O 1
ATOM 650 N N . SER A 1 84 ? -6.364 -26.150 -28.485 1.00 47.19 84 SER A N 1
ATOM 651 C CA . SER A 1 84 ? -5.365 -25.156 -28.062 1.00 47.19 84 SER A CA 1
ATOM 652 C C . SER A 1 84 ? -4.281 -24.788 -29.090 1.00 47.19 84 SER A C 1
ATOM 654 O O . SER A 1 84 ? -3.387 -24.022 -28.746 1.00 47.19 84 SER A O 1
ATOM 656 N N . ASN A 1 85 ? -4.320 -25.288 -30.330 1.00 43.53 85 ASN A N 1
ATOM 657 C CA . ASN A 1 85 ? -3.283 -24.964 -31.328 1.00 43.53 85 ASN A CA 1
ATOM 658 C C . ASN A 1 85 ? -3.731 -23.977 -32.415 1.00 43.53 85 ASN A C 1
ATOM 660 O O . ASN A 1 85 ? -3.049 -23.820 -33.425 1.00 43.53 85 ASN A O 1
ATOM 664 N N . ARG A 1 86 ? -4.874 -23.303 -32.233 1.00 42.09 86 ARG A N 1
ATOM 665 C CA . ARG A 1 86 ? -5.217 -22.141 -33.057 1.00 42.09 86 ARG A CA 1
ATOM 666 C C . ARG A 1 86 ? -4.686 -20.903 -32.329 1.00 42.09 86 ARG A C 1
ATOM 668 O O . ARG A 1 86 ? -5.156 -20.666 -31.218 1.00 42.09 86 ARG A O 1
ATOM 675 N N . PRO A 1 87 ? -3.726 -20.149 -32.902 1.00 41.28 87 PRO A N 1
ATOM 676 C CA . PRO A 1 87 ? -3.273 -18.888 -32.330 1.00 41.28 87 PRO A CA 1
ATOM 677 C C . PRO A 1 87 ? -4.508 -18.049 -32.037 1.00 41.28 87 PRO A C 1
ATOM 679 O O . PRO A 1 87 ? -5.284 -17.741 -32.946 1.00 41.28 87 PRO A O 1
ATOM 682 N N . GLN A 1 88 ? -4.754 -17.784 -30.759 1.00 44.16 88 GLN A N 1
ATOM 683 C CA . GLN A 1 88 ? -5.846 -16.931 -30.337 1.00 44.16 88 GLN A CA 1
ATOM 684 C C . GLN A 1 88 ? -5.406 -15.507 -30.658 1.00 44.16 88 GLN A C 1
ATOM 686 O O . GLN A 1 88 ? -4.849 -14.804 -29.823 1.00 44.16 88 GLN A O 1
ATOM 691 N N . GLU A 1 89 ? -5.578 -15.151 -31.930 1.00 42.09 89 GLU A N 1
ATOM 692 C CA . GLU A 1 89 ? -5.448 -13.805 -32.451 1.00 42.09 89 GLU A CA 1
ATOM 693 C C . GLU A 1 89 ? -6.324 -12.918 -31.574 1.00 42.09 89 GLU A C 1
ATOM 695 O O . GLU A 1 89 ? -7.550 -13.064 -31.503 1.00 42.09 89 GLU A O 1
ATOM 700 N N . GLN A 1 90 ? -5.629 -12.104 -30.794 1.00 42.72 90 GLN A N 1
ATOM 701 C CA . GLN A 1 90 ? -6.142 -11.155 -29.835 1.00 42.72 90 GLN A CA 1
ATOM 702 C C . GLN A 1 90 ? -7.007 -10.161 -30.611 1.00 42.72 90 GLN A C 1
ATOM 704 O O . GLN A 1 90 ? -6.529 -9.166 -31.138 1.00 42.72 90 GLN A O 1
ATOM 709 N N . ARG A 1 91 ? -8.289 -10.499 -30.782 1.00 36.62 91 ARG A N 1
ATOM 710 C CA . ARG A 1 91 ? -9.276 -9.600 -31.366 1.00 36.62 91 ARG A CA 1
ATOM 711 C C . ARG A 1 91 ? -9.491 -8.466 -30.383 1.00 36.62 91 ARG A C 1
ATOM 713 O O . ARG A 1 91 ? -10.191 -8.638 -29.384 1.00 36.62 91 ARG A O 1
ATOM 720 N N . ASP A 1 92 ? -8.902 -7.325 -30.706 1.00 39.03 92 ASP A N 1
ATOM 721 C CA . ASP A 1 92 ? -9.277 -6.044 -30.137 1.00 39.03 92 ASP A CA 1
ATOM 722 C C . ASP A 1 92 ? -10.806 -5.891 -30.194 1.00 39.03 92 ASP A C 1
ATOM 724 O O . ASP A 1 92 ? -11.426 -6.166 -31.233 1.00 39.03 92 ASP A O 1
ATOM 728 N N . PRO A 1 93 ? -11.460 -5.484 -29.095 1.00 46.94 93 PRO A N 1
ATOM 729 C CA . PRO A 1 93 ? -12.870 -5.158 -29.138 1.00 46.94 93 PRO A CA 1
ATOM 730 C C . PRO A 1 93 ? -13.045 -3.922 -30.024 1.00 46.94 93 PRO A C 1
ATOM 732 O O . PRO A 1 93 ? -12.758 -2.799 -29.620 1.00 46.94 93 PRO A O 1
ATOM 735 N N . VAL A 1 94 ? -13.534 -4.140 -31.247 1.00 47.31 94 VAL A N 1
ATOM 736 C CA . VAL A 1 94 ? -14.037 -3.084 -32.129 1.00 47.31 94 VAL A CA 1
ATOM 737 C C . VAL A 1 94 ? -15.110 -2.313 -31.362 1.00 47.31 94 VAL A C 1
ATOM 739 O O . VAL A 1 94 ? -16.239 -2.781 -31.190 1.00 47.31 94 VAL A O 1
ATOM 742 N N . LEU A 1 95 ? -14.724 -1.131 -30.881 1.00 47.38 95 LEU A N 1
ATOM 743 C CA . LEU A 1 95 ? -15.602 -0.109 -30.337 1.00 47.38 95 LEU A CA 1
ATOM 744 C C . LEU A 1 95 ? -16.655 0.218 -31.398 1.00 47.38 95 LEU A C 1
ATOM 746 O O . LEU A 1 95 ? -16.378 0.891 -32.390 1.00 47.38 95 LEU A O 1
ATOM 750 N N . LYS A 1 96 ? -17.878 -0.281 -31.206 1.00 45.59 96 LYS A N 1
ATOM 751 C CA . LYS A 1 96 ? -19.036 0.216 -31.947 1.00 45.59 96 LYS A CA 1
ATOM 752 C C . LYS A 1 96 ? -19.336 1.632 -31.438 1.00 45.59 96 LYS A C 1
ATOM 754 O O . LYS A 1 96 ? -19.570 1.776 -30.237 1.00 45.59 96 LYS A O 1
ATOM 759 N N . PRO A 1 97 ? -19.341 2.665 -32.297 1.00 42.88 97 PRO A N 1
ATOM 760 C CA . PRO A 1 97 ? -19.733 4.005 -31.887 1.00 42.88 97 PRO A CA 1
ATOM 761 C C . PRO A 1 97 ? -21.214 4.004 -31.493 1.00 42.88 97 PRO A C 1
ATOM 763 O O . PRO A 1 97 ? -22.085 3.624 -32.277 1.00 42.88 97 PRO A O 1
ATOM 766 N N . SER A 1 98 ? -21.480 4.400 -30.249 1.00 41.16 98 SER A N 1
ATOM 767 C CA . SER A 1 98 ? -22.827 4.635 -29.732 1.00 41.16 98 SER A CA 1
ATOM 768 C C . SER A 1 98 ? -23.416 5.884 -30.407 1.00 41.16 98 SER A C 1
ATOM 770 O O . SER A 1 98 ? -22.749 6.924 -30.409 1.00 41.16 98 SER A O 1
ATOM 772 N N . PRO A 1 99 ? -24.619 5.825 -31.007 1.00 50.59 99 PRO A N 1
ATOM 773 C CA . PRO A 1 99 ? -25.208 6.982 -31.660 1.00 50.59 99 PRO A CA 1
ATOM 774 C C . PRO A 1 99 ? -25.791 7.968 -30.638 1.00 50.59 99 PRO A C 1
ATOM 776 O O . PRO A 1 99 ? -26.583 7.604 -29.775 1.00 50.59 99 PRO A O 1
ATOM 779 N N . ALA A 1 100 ? -25.372 9.224 -30.795 1.00 43.09 100 ALA A N 1
ATOM 780 C CA . ALA A 1 100 ? -26.107 10.468 -30.562 1.00 43.09 100 ALA A CA 1
ATOM 781 C C . ALA A 1 100 ? -27.247 10.452 -29.520 1.00 43.09 100 ALA A C 1
ATOM 783 O O . ALA A 1 100 ? -28.385 10.101 -29.828 1.00 43.09 100 ALA A O 1
ATOM 784 N N . SER A 1 101 ? -26.968 11.011 -28.337 1.00 41.88 101 SER A N 1
ATOM 785 C CA . SER A 1 101 ? -27.992 11.634 -27.493 1.00 41.88 101 SER A CA 1
ATOM 786 C C . SER A 1 101 ? -27.897 13.151 -27.640 1.00 41.88 101 SER A C 1
ATOM 788 O O . SER A 1 101 ? -27.041 13.807 -27.052 1.00 41.88 101 SER A O 1
ATOM 790 N N . THR A 1 102 ? -28.772 13.691 -28.481 1.00 46.31 102 THR A N 1
ATOM 791 C CA . THR A 1 102 ? -29.096 15.115 -28.591 1.00 46.31 102 THR A CA 1
ATOM 792 C C . THR A 1 102 ? -29.981 15.538 -27.411 1.00 46.31 102 THR A C 1
ATOM 794 O O . THR A 1 102 ? -30.853 14.771 -27.013 1.00 46.31 102 THR A O 1
ATOM 797 N N . ARG A 1 103 ? -29.829 16.801 -26.977 1.00 43.22 103 ARG A N 1
ATOM 798 C CA . ARG A 1 103 ? -30.621 17.580 -25.992 1.00 43.22 103 ARG A CA 1
ATOM 799 C C . ARG A 1 103 ? -30.160 17.503 -24.534 1.00 43.22 103 ARG A C 1
ATOM 801 O O . ARG A 1 103 ? -30.504 16.573 -23.819 1.00 43.22 103 ARG A O 1
ATOM 808 N N . ALA A 1 104 ? -29.516 18.572 -24.073 1.00 41.12 104 ALA A N 1
ATOM 809 C CA . ALA A 1 104 ? -30.192 19.604 -23.280 1.00 41.12 104 ALA A CA 1
ATOM 810 C C . ALA A 1 104 ? -29.207 20.759 -23.028 1.00 41.12 104 ALA A C 1
ATOM 812 O O . ALA A 1 104 ? -28.319 20.655 -22.188 1.00 41.12 104 ALA A O 1
ATOM 813 N N . ASP A 1 105 ? -29.370 21.834 -23.800 1.00 50.12 105 ASP A N 1
ATOM 814 C CA . ASP A 1 105 ? -28.962 23.181 -23.401 1.00 50.12 105 ASP A CA 1
ATOM 815 C C . ASP A 1 105 ? -29.750 23.565 -22.144 1.00 50.12 105 ASP A C 1
ATOM 817 O O . ASP A 1 105 ? -30.981 23.467 -22.136 1.00 50.12 105 ASP A O 1
ATOM 821 N N . GLY A 1 106 ? -29.050 23.998 -21.098 1.00 45.47 106 GLY A N 1
ATOM 822 C CA . GLY A 1 106 ? -29.666 24.548 -19.894 1.00 45.47 106 GLY A CA 1
ATOM 823 C C . GLY A 1 106 ? -28.686 24.697 -18.732 1.00 45.47 106 GLY A C 1
ATOM 824 O O . GLY A 1 106 ? -28.357 23.719 -18.071 1.00 45.47 106 GLY A O 1
ATOM 825 N N . ASP A 1 107 ? -28.280 25.942 -18.480 1.00 48.59 107 ASP A N 1
ATOM 826 C CA . ASP A 1 107 ? -27.878 26.484 -17.174 1.00 48.59 107 ASP A CA 1
ATOM 827 C C . ASP A 1 107 ? -26.651 25.906 -16.447 1.00 48.59 107 ASP A C 1
ATOM 829 O O . ASP A 1 107 ? -26.752 25.257 -15.407 1.00 48.59 107 ASP A O 1
ATOM 833 N N . LEU A 1 108 ? -25.454 26.301 -16.897 1.00 47.66 108 LEU A N 1
ATOM 834 C CA . LEU A 1 108 ? -24.218 26.210 -16.101 1.00 47.66 108 LEU A CA 1
ATOM 835 C C . LEU A 1 108 ? -23.467 27.553 -15.993 1.00 47.66 108 LEU A C 1
ATOM 837 O O . LEU A 1 108 ? -22.241 27.588 -15.962 1.00 47.66 108 LEU A O 1
ATOM 841 N N . GLU A 1 109 ? -24.186 28.676 -15.874 1.00 47.66 109 GLU A N 1
ATOM 842 C CA . GLU A 1 109 ? -23.579 30.003 -15.636 1.00 47.66 109 GLU A CA 1
ATOM 843 C C . GLU A 1 109 ? -23.443 30.399 -14.146 1.00 47.66 109 GLU A C 1
ATOM 845 O O . GLU A 1 109 ? -23.226 31.566 -13.826 1.00 47.66 109 GLU A O 1
ATOM 850 N N . HIS A 1 110 ? -23.537 29.462 -13.192 1.00 50.81 110 HIS A N 1
ATOM 851 C CA . HIS A 1 110 ? -23.530 29.792 -11.749 1.00 50.81 110 HIS A CA 1
ATOM 852 C C . HIS A 1 110 ? -22.375 29.244 -10.903 1.00 50.81 110 HIS A C 1
ATOM 854 O O . HIS A 1 110 ? -22.405 29.355 -9.680 1.00 50.81 110 HIS A O 1
ATOM 860 N N . LEU A 1 111 ? -21.297 28.753 -11.515 1.00 45.88 111 LEU A N 1
ATOM 861 C CA . LEU A 1 111 ? -20.091 28.356 -10.777 1.00 45.88 111 LEU A CA 1
ATOM 862 C C . LEU A 1 111 ? -18.901 29.251 -11.134 1.00 45.88 111 LEU A C 1
ATOM 864 O O . LEU A 1 111 ? -17.895 28.801 -11.675 1.00 45.88 111 LEU A O 1
ATOM 868 N N . ARG A 1 112 ? -19.005 30.545 -10.800 1.00 48.00 112 ARG A N 1
ATOM 869 C CA . ARG A 1 112 ? -17.811 31.388 -10.655 1.00 48.00 112 ARG A CA 1
ATOM 870 C C . ARG A 1 112 ? -17.071 30.972 -9.375 1.00 48.00 112 ARG A C 1
ATOM 872 O O . ARG A 1 112 ? -17.682 30.992 -8.305 1.00 48.00 112 ARG A O 1
ATOM 879 N N . PRO A 1 113 ? -15.776 30.623 -9.441 1.00 46.94 113 PRO A N 1
ATOM 880 C CA . PRO A 1 113 ? -14.987 30.346 -8.250 1.00 46.94 113 PRO A CA 1
ATOM 881 C C . PRO A 1 113 ? -14.831 31.619 -7.406 1.00 46.94 113 PRO A C 1
ATOM 883 O O . PRO A 1 113 ? -14.512 32.694 -7.917 1.00 46.94 113 PRO A O 1
ATOM 886 N N . ARG A 1 114 ? -15.078 31.486 -6.099 1.00 54.00 114 ARG A N 1
ATOM 887 C CA . ARG A 1 114 ? -14.829 32.522 -5.088 1.00 54.00 114 ARG A CA 1
ATOM 888 C C . ARG A 1 114 ? -13.323 32.849 -5.057 1.00 54.00 114 ARG A C 1
ATOM 890 O O . ARG A 1 114 ? -12.531 31.908 -4.987 1.00 54.00 114 ARG A O 1
ATOM 897 N N . PRO A 1 115 ? -12.912 34.130 -5.066 1.00 54.22 115 PRO A N 1
ATOM 898 C CA . PRO A 1 115 ? -11.524 34.509 -4.818 1.00 54.22 115 PRO A CA 1
ATOM 899 C C . PRO A 1 115 ? -11.119 34.060 -3.410 1.00 54.22 115 PRO A C 1
ATOM 901 O O . PRO A 1 115 ? -11.788 34.406 -2.437 1.00 54.22 115 PRO A O 1
ATOM 904 N N . LEU A 1 116 ? -10.063 33.255 -3.312 1.00 53.28 116 LEU A N 1
ATOM 905 C CA . LEU A 1 116 ? -9.465 32.853 -2.041 1.00 53.28 116 LEU A CA 1
ATOM 906 C C . LEU A 1 116 ? -8.789 34.073 -1.405 1.00 53.28 116 LEU A C 1
ATOM 908 O O . LEU A 1 116 ? -7.922 34.694 -2.021 1.00 53.28 116 LEU A O 1
ATOM 912 N N . GLU A 1 117 ? -9.197 34.416 -0.185 1.00 54.97 117 GLU A N 1
ATOM 913 C CA . GLU A 1 117 ? -8.509 35.411 0.635 1.00 54.97 117 GLU A CA 1
ATOM 914 C C . GLU A 1 117 ? -7.101 34.915 1.020 1.00 54.97 117 GLU A C 1
ATOM 916 O O . GLU A 1 117 ? -6.920 33.724 1.299 1.00 54.97 117 GLU A O 1
ATOM 921 N N . PRO A 1 118 ? -6.088 35.800 1.041 1.00 56.50 118 PRO A N 1
ATOM 922 C CA . PRO A 1 118 ? -4.730 35.437 1.419 1.00 56.50 118 PRO A CA 1
ATOM 923 C C . PRO A 1 118 ? -4.630 35.180 2.930 1.00 56.50 118 PRO A C 1
ATOM 925 O O . PRO A 1 118 ? -4.900 36.057 3.749 1.00 56.50 118 PRO A O 1
ATOM 928 N N . LEU A 1 119 ? -4.201 33.969 3.293 1.00 60.66 119 LEU A N 1
ATOM 929 C CA . LEU A 1 119 ? -3.852 33.595 4.665 1.00 60.66 119 LEU A CA 1
ATOM 930 C C . LEU A 1 119 ? -2.650 34.422 5.172 1.00 60.66 119 LEU A C 1
ATOM 932 O O . LEU A 1 119 ? -1.730 34.698 4.395 1.00 60.66 119 LEU A O 1
ATOM 936 N N . PRO A 1 120 ? -2.617 34.802 6.465 1.00 53.69 120 PRO A N 1
ATOM 937 C CA . PRO A 1 120 ? -1.521 35.576 7.034 1.00 53.69 120 PRO A CA 1
ATOM 938 C C . PRO A 1 120 ? -0.221 34.764 7.063 1.00 53.69 120 PRO A C 1
ATOM 940 O O . PRO A 1 120 ? -0.196 33.596 7.452 1.00 53.69 120 PRO A O 1
ATOM 943 N N . ALA A 1 121 ? 0.868 35.418 6.659 1.00 47.56 121 ALA A N 1
ATOM 944 C CA . ALA A 1 121 ? 2.220 34.883 6.658 1.00 47.56 121 ALA A CA 1
ATOM 945 C C . ALA A 1 121 ? 2.641 34.448 8.071 1.00 47.56 121 ALA A C 1
ATOM 947 O O . ALA A 1 121 ? 2.913 35.276 8.941 1.00 47.56 121 ALA A O 1
ATOM 948 N N . VAL A 1 122 ? 2.717 33.136 8.290 1.00 44.72 122 VAL A N 1
ATOM 949 C CA . VAL A 1 122 ? 3.357 32.566 9.474 1.00 44.72 122 VAL A CA 1
ATOM 950 C C . VAL A 1 122 ? 4.863 32.618 9.235 1.00 44.72 122 VAL A C 1
ATOM 952 O O . VAL A 1 122 ? 5.390 31.938 8.355 1.00 44.72 122 VAL A O 1
ATOM 955 N N . ALA A 1 123 ? 5.542 33.478 9.991 1.00 45.12 123 ALA A N 1
ATOM 956 C CA . ALA A 1 123 ? 6.990 33.599 10.000 1.00 45.12 123 ALA A CA 1
ATOM 957 C C . ALA A 1 123 ? 7.621 32.254 10.389 1.00 45.12 123 ALA A C 1
ATOM 959 O O . ALA A 1 123 ? 7.507 31.802 11.529 1.00 45.12 123 ALA A O 1
ATOM 960 N N . ALA A 1 124 ? 8.279 31.612 9.425 1.00 44.53 124 ALA A N 1
ATOM 961 C CA . ALA A 1 124 ? 9.091 30.432 9.660 1.00 44.53 124 ALA A CA 1
ATOM 962 C C . ALA A 1 124 ? 10.332 30.833 10.471 1.00 44.53 124 ALA A C 1
ATOM 964 O O . ALA A 1 124 ? 11.260 31.457 9.959 1.00 44.53 124 ALA A O 1
ATOM 965 N N . VAL A 1 125 ? 10.329 30.475 11.754 1.00 53.78 125 VAL A N 1
ATOM 966 C CA . VAL A 1 125 ? 11.530 30.427 12.589 1.00 53.78 125 VAL A CA 1
ATOM 967 C C . VAL A 1 125 ? 12.360 29.241 12.103 1.00 53.78 125 VAL A C 1
ATOM 969 O O . VAL A 1 125 ? 12.008 28.085 12.328 1.00 53.78 125 VAL A O 1
ATOM 972 N N . VAL A 1 126 ? 13.435 29.543 11.380 1.00 56.47 126 VAL A N 1
ATOM 973 C CA . VAL A 1 126 ? 14.456 28.583 10.950 1.00 56.47 126 VAL A CA 1
ATOM 974 C C . VAL A 1 126 ? 15.380 28.313 12.145 1.00 56.47 126 VAL A C 1
ATOM 976 O O . VAL A 1 126 ? 15.991 29.266 12.635 1.00 56.47 126 VAL A O 1
ATOM 979 N N . PRO A 1 127 ? 15.497 27.073 12.655 1.00 58.66 127 PRO A N 1
ATOM 980 C CA . PRO A 1 127 ? 16.517 26.757 13.646 1.00 58.66 127 PRO A CA 1
ATOM 981 C C . PRO A 1 127 ? 17.917 26.743 12.998 1.00 58.66 127 PRO A C 1
ATOM 983 O O . PRO A 1 127 ? 18.045 26.386 11.823 1.00 58.66 127 PRO A O 1
ATOM 986 N N . PRO A 1 128 ? 18.972 27.126 13.741 1.00 56.97 128 PRO A N 1
ATOM 987 C CA . PRO A 1 128 ? 20.343 27.092 13.250 1.00 56.97 128 PRO A CA 1
ATOM 988 C C . PRO A 1 128 ? 20.808 25.642 13.070 1.00 56.97 128 PRO A C 1
ATOM 990 O O . PRO A 1 128 ? 20.665 24.811 13.965 1.00 56.97 128 PRO A O 1
ATOM 993 N N . VAL A 1 129 ? 21.352 25.346 11.890 1.00 47.31 129 VAL A N 1
ATOM 994 C CA . VAL A 1 129 ? 22.001 24.071 11.572 1.00 47.31 129 VAL A CA 1
ATOM 995 C C . VAL A 1 129 ? 23.435 24.159 12.088 1.00 47.31 129 VAL A C 1
ATOM 997 O O . VAL A 1 129 ? 24.274 24.808 11.465 1.00 47.31 129 VAL A O 1
ATOM 1000 N N . GLU A 1 130 ? 23.690 23.560 13.248 1.00 48.47 130 GLU A N 1
ATOM 1001 C CA . GLU A 1 130 ? 25.046 23.319 13.738 1.00 48.47 130 GLU A CA 1
ATOM 1002 C C . GLU A 1 130 ? 25.614 22.019 13.148 1.00 48.47 130 GLU A C 1
ATOM 1004 O O . GLU A 1 130 ? 24.935 20.999 13.041 1.00 48.47 130 GLU A O 1
ATOM 1009 N N . ASP A 1 131 ? 26.891 22.131 12.794 1.00 43.59 131 ASP A N 1
ATOM 1010 C CA . ASP A 1 131 ? 27.909 21.104 12.606 1.00 43.59 131 ASP A CA 1
ATOM 1011 C C . ASP A 1 131 ? 27.838 20.152 11.403 1.00 43.59 131 ASP A C 1
ATOM 1013 O O . ASP A 1 131 ? 27.228 19.083 11.370 1.00 43.59 131 ASP A O 1
ATOM 1017 N N . ALA A 1 132 ? 28.649 20.555 10.421 1.00 50.34 132 ALA A N 1
ATOM 1018 C CA . ALA A 1 132 ? 29.215 19.750 9.359 1.00 50.34 132 ALA A CA 1
ATOM 1019 C C . ALA A 1 132 ? 29.942 18.513 9.916 1.00 50.34 132 ALA A C 1
ATOM 1021 O O . ALA A 1 132 ? 31.086 18.580 10.370 1.00 50.34 132 ALA A O 1
ATOM 1022 N N . VAL A 1 133 ? 29.294 17.355 9.805 1.00 48.44 133 VAL A N 1
ATOM 1023 C CA . VAL A 1 133 ? 29.967 16.058 9.872 1.00 48.44 133 VAL A CA 1
ATOM 1024 C C . VAL A 1 133 ? 30.616 15.800 8.515 1.00 48.44 133 VAL A C 1
ATOM 1026 O O . VAL A 1 133 ? 29.946 15.710 7.486 1.00 48.44 133 VAL A O 1
ATOM 1029 N N . ALA A 1 134 ? 31.944 15.715 8.534 1.00 50.47 134 ALA A N 1
ATOM 1030 C CA . ALA A 1 134 ? 32.786 15.373 7.402 1.00 50.47 134 ALA A CA 1
ATOM 1031 C C . ALA A 1 134 ? 32.330 14.058 6.748 1.00 50.47 134 ALA A C 1
ATOM 1033 O O . ALA A 1 134 ? 32.364 12.991 7.363 1.00 50.47 134 ALA A O 1
ATOM 1034 N N . VAL A 1 135 ? 31.920 14.151 5.485 1.00 53.88 135 VAL A N 1
ATOM 1035 C CA . VAL A 1 135 ? 31.699 13.000 4.609 1.00 53.88 135 VAL A CA 1
ATOM 1036 C C . VAL A 1 135 ? 33.076 12.461 4.200 1.00 53.88 135 VAL A C 1
ATOM 1038 O O . VAL A 1 135 ? 33.873 13.232 3.662 1.00 53.88 135 VAL A O 1
ATOM 1041 N N . PRO A 1 136 ? 33.400 11.180 4.455 1.00 55.19 136 PRO A N 1
ATOM 1042 C CA . PRO A 1 136 ? 34.649 10.599 3.990 1.00 55.19 136 PRO A CA 1
ATOM 1043 C C . PRO A 1 136 ? 34.635 10.453 2.462 1.00 55.19 136 PRO A C 1
ATOM 1045 O O . PRO A 1 136 ? 33.667 9.968 1.875 1.00 55.19 136 PRO A O 1
ATOM 1048 N N . GLU A 1 137 ? 35.735 10.884 1.844 1.00 50.50 137 GLU A N 1
ATOM 1049 C CA . GLU A 1 137 ? 36.109 10.641 0.448 1.00 50.50 137 GLU A CA 1
ATOM 1050 C C . GLU A 1 137 ? 35.839 9.179 0.042 1.00 50.50 137 GLU A C 1
ATOM 1052 O O . GLU A 1 137 ? 36.356 8.262 0.692 1.00 50.50 137 GLU A O 1
ATOM 1057 N N . PRO A 1 138 ? 35.081 8.914 -1.039 1.00 56.34 138 PRO A N 1
ATOM 1058 C CA . PRO A 1 138 ? 35.031 7.580 -1.607 1.00 56.34 138 PRO A CA 1
ATOM 1059 C C . PRO A 1 138 ? 36.373 7.282 -2.281 1.00 56.34 138 PRO A C 1
ATOM 1061 O O . PRO A 1 138 ? 36.777 7.943 -3.240 1.00 56.34 138 PRO A O 1
ATOM 1064 N N . ALA A 1 139 ? 37.060 6.271 -1.751 1.00 43.06 139 ALA A N 1
ATOM 1065 C CA . ALA A 1 139 ? 38.249 5.685 -2.340 1.00 43.06 139 ALA A CA 1
ATOM 1066 C C . ALA A 1 139 ? 38.000 5.359 -3.820 1.00 43.06 139 ALA A C 1
ATOM 1068 O O . ALA A 1 139 ? 37.043 4.668 -4.168 1.00 43.06 139 ALA A O 1
ATOM 1069 N N . ALA A 1 140 ? 38.880 5.873 -4.676 1.00 45.03 140 ALA A N 1
ATOM 1070 C CA . ALA A 1 140 ? 38.918 5.576 -6.093 1.00 45.03 140 ALA A CA 1
ATOM 1071 C C . ALA A 1 140 ? 39.060 4.060 -6.304 1.00 45.03 140 ALA A C 1
ATOM 1073 O O . ALA A 1 140 ? 40.132 3.487 -6.096 1.00 45.03 140 ALA A O 1
ATOM 1074 N N . GLU A 1 141 ? 37.977 3.407 -6.725 1.00 46.34 141 GLU A N 1
ATOM 1075 C CA . GLU A 1 141 ? 38.063 2.079 -7.314 1.00 46.34 141 GLU A CA 1
ATOM 1076 C C . GLU A 1 141 ? 38.844 2.194 -8.622 1.00 46.34 141 GLU A C 1
ATOM 1078 O O . GLU A 1 141 ? 38.404 2.774 -9.616 1.00 46.34 141 GLU A O 1
ATOM 1083 N N . VAL A 1 142 ? 40.056 1.652 -8.573 1.00 51.41 142 VAL A N 1
ATOM 1084 C CA . VAL A 1 142 ? 40.926 1.377 -9.707 1.00 51.41 142 VAL A CA 1
ATOM 1085 C C . VAL A 1 142 ? 40.153 0.495 -10.685 1.00 51.41 142 VAL A C 1
ATOM 1087 O O . VAL A 1 142 ? 40.049 -0.720 -10.512 1.00 51.41 142 VAL A O 1
ATOM 1090 N N . VAL A 1 143 ? 39.600 1.123 -11.723 1.00 51.38 143 VAL A N 1
ATOM 1091 C CA . VAL A 1 143 ? 39.136 0.440 -12.928 1.00 51.38 143 VAL A CA 1
ATOM 1092 C C . VAL A 1 143 ? 40.366 -0.213 -13.542 1.00 51.38 143 VAL A C 1
ATOM 1094 O O . VAL A 1 143 ? 41.232 0.448 -14.112 1.00 51.38 143 VAL A O 1
ATOM 1097 N N . THR A 1 144 ? 40.473 -1.521 -13.338 1.00 49.06 144 THR A N 1
ATOM 1098 C CA . THR A 1 144 ? 41.488 -2.344 -13.974 1.00 49.06 144 THR A CA 1
ATOM 1099 C C . THR A 1 144 ? 41.216 -2.366 -15.469 1.00 49.06 144 THR A C 1
ATOM 1101 O O . THR A 1 144 ? 40.137 -2.735 -15.934 1.00 49.06 144 THR A O 1
ATOM 1104 N N . ASP A 1 145 ? 42.234 -1.896 -16.176 1.00 45.38 145 ASP A N 1
ATOM 1105 C CA . ASP A 1 145 ? 42.458 -1.944 -17.609 1.00 45.38 145 ASP A CA 1
ATOM 1106 C C . ASP A 1 145 ? 41.978 -3.288 -18.180 1.00 45.38 145 ASP A C 1
ATOM 1108 O O . ASP A 1 145 ? 42.572 -4.346 -17.949 1.00 45.38 145 ASP A O 1
ATOM 1112 N N . ARG A 1 146 ? 40.818 -3.265 -18.843 1.00 43.47 146 ARG A N 1
ATOM 1113 C CA . ARG A 1 146 ? 40.256 -4.436 -19.508 1.00 43.47 146 ARG A CA 1
ATOM 1114 C C . ARG A 1 146 ? 40.814 -4.460 -20.919 1.00 43.47 146 ARG A C 1
ATOM 1116 O O . ARG A 1 146 ? 40.330 -3.750 -21.796 1.00 43.47 146 ARG A O 1
ATOM 1123 N N . ASP A 1 147 ? 41.824 -5.305 -21.067 1.00 54.06 147 ASP A N 1
ATOM 1124 C CA . ASP A 1 147 ? 42.463 -5.746 -22.303 1.00 54.06 147 ASP A CA 1
ATOM 1125 C C . ASP A 1 147 ? 41.468 -5.762 -23.490 1.00 54.06 147 ASP A C 1
ATOM 1127 O O . ASP A 1 147 ? 40.467 -6.497 -23.446 1.00 54.06 147 ASP A O 1
ATOM 1131 N N . PRO A 1 148 ? 41.668 -4.934 -24.534 1.00 59.84 148 PRO A N 1
ATOM 1132 C CA . PRO A 1 148 ? 40.795 -4.930 -25.695 1.00 59.84 148 PRO A CA 1
ATOM 1133 C C . PRO A 1 148 ? 40.965 -6.245 -26.461 1.00 59.84 148 PRO A C 1
ATOM 1135 O O . PRO A 1 148 ? 42.039 -6.573 -26.962 1.00 59.84 148 PRO A O 1
ATOM 1138 N N . ALA A 1 149 ? 39.872 -7.003 -26.553 1.00 56.56 149 ALA A N 1
ATOM 1139 C CA . ALA A 1 149 ? 39.800 -8.222 -27.344 1.00 56.56 149 ALA A CA 1
ATOM 1140 C C . ALA A 1 149 ? 40.282 -7.972 -28.793 1.00 56.56 149 ALA A C 1
ATOM 1142 O O . ALA A 1 149 ? 39.912 -6.955 -29.389 1.00 56.56 149 ALA A O 1
ATOM 1143 N N . PRO A 1 150 ? 41.072 -8.888 -29.383 1.00 58.50 150 PRO A N 1
ATOM 1144 C CA . PRO A 1 150 ? 41.548 -8.743 -30.751 1.00 58.50 150 PRO A CA 1
ATOM 1145 C C . PRO A 1 150 ? 40.367 -8.753 -31.728 1.00 58.50 150 PRO A C 1
ATOM 1147 O O . PRO A 1 150 ? 39.483 -9.609 -31.656 1.00 58.50 150 PRO A O 1
ATOM 1150 N N . ALA A 1 151 ? 40.360 -7.777 -32.636 1.00 55.59 151 ALA A N 1
ATOM 1151 C CA . ALA A 1 151 ? 39.367 -7.638 -33.691 1.00 55.59 151 ALA A CA 1
ATOM 1152 C C . ALA A 1 151 ? 39.237 -8.934 -34.523 1.00 55.59 151 ALA A C 1
ATOM 1154 O O . ALA A 1 151 ? 40.250 -9.586 -34.795 1.00 55.59 151 ALA A O 1
ATOM 1155 N N . PRO A 1 152 ? 38.022 -9.311 -34.963 1.00 58.47 152 PRO A N 1
ATOM 1156 C CA . PRO A 1 152 ? 37.855 -10.420 -35.890 1.00 58.47 152 PRO A CA 1
ATOM 1157 C C . PRO A 1 152 ? 38.518 -10.075 -37.229 1.00 58.47 152 PRO A C 1
ATOM 1159 O O . PRO A 1 152 ? 38.294 -9.002 -37.792 1.00 58.47 152 PRO A O 1
ATOM 1162 N N . ALA A 1 153 ? 39.349 -10.996 -37.716 1.00 52.25 153 ALA A N 1
ATOM 1163 C CA . ALA A 1 153 ? 39.971 -10.932 -39.028 1.00 52.25 153 ALA A CA 1
ATOM 1164 C C . ALA A 1 153 ? 38.896 -10.723 -40.104 1.00 52.25 153 ALA A C 1
ATOM 1166 O O . ALA A 1 153 ? 37.958 -11.509 -40.225 1.00 52.25 153 ALA A O 1
ATOM 1167 N N . VAL A 1 154 ? 39.028 -9.633 -40.856 1.00 57.03 154 VAL A N 1
ATOM 1168 C CA . VAL A 1 154 ? 38.203 -9.353 -42.028 1.00 57.03 154 VAL A CA 1
ATOM 1169 C C . VAL A 1 154 ? 38.623 -10.336 -43.116 1.00 57.03 154 VAL A C 1
ATOM 1171 O O . VAL A 1 154 ? 39.733 -10.247 -43.641 1.00 57.03 154 VAL A O 1
ATOM 1174 N N . ASP A 1 155 ? 37.744 -11.291 -43.413 1.00 52.47 155 ASP A N 1
ATOM 1175 C CA . ASP A 1 155 ? 37.875 -12.190 -44.553 1.00 52.47 155 ASP A CA 1
ATOM 1176 C C . ASP A 1 155 ? 37.982 -11.377 -45.850 1.00 52.47 155 ASP A C 1
ATOM 1178 O O . ASP A 1 155 ? 37.137 -10.538 -46.175 1.00 52.47 155 ASP A O 1
ATOM 1182 N N . ALA A 1 156 ? 39.064 -11.632 -46.582 1.00 53.38 156 ALA A N 1
ATOM 1183 C CA . ALA A 1 156 ? 39.326 -11.073 -47.895 1.00 53.38 156 ALA A CA 1
ATOM 1184 C C . ALA A 1 156 ? 38.235 -11.497 -48.900 1.00 53.38 156 ALA A C 1
ATOM 1186 O O . ALA A 1 156 ? 37.811 -12.657 -48.894 1.00 53.38 156 ALA A O 1
ATOM 1187 N N . PRO A 1 157 ? 37.796 -10.611 -49.812 1.00 61.62 157 PRO A N 1
ATOM 1188 C CA . PRO A 1 157 ? 36.877 -11.005 -50.871 1.00 61.62 157 PRO A CA 1
ATOM 1189 C C . PRO A 1 157 ? 37.566 -11.968 -51.859 1.00 61.62 157 PRO A C 1
ATOM 1191 O O . PRO A 1 157 ? 38.734 -11.762 -52.205 1.00 61.62 157 PRO A O 1
ATOM 1194 N N . PRO A 1 158 ? 36.865 -13.006 -52.355 1.00 56.28 158 PRO A N 1
ATOM 1195 C CA . PRO A 1 158 ? 37.416 -13.911 -53.350 1.00 56.28 158 PRO A CA 1
ATOM 1196 C C . PRO A 1 158 ? 37.609 -13.198 -54.692 1.00 56.28 158 PRO A C 1
ATOM 1198 O O . PRO A 1 158 ? 36.724 -12.506 -55.196 1.00 56.28 158 PRO A O 1
ATOM 1201 N N . ALA A 1 159 ? 38.780 -13.420 -55.285 1.00 49.09 159 ALA A N 1
ATOM 1202 C CA . ALA A 1 159 ? 39.104 -13.051 -56.651 1.00 49.09 159 ALA A CA 1
ATOM 1203 C C . ALA A 1 159 ? 38.133 -13.728 -57.633 1.00 49.09 159 ALA A C 1
ATOM 1205 O O . ALA A 1 159 ? 38.207 -14.934 -57.871 1.00 49.09 159 ALA A O 1
ATOM 1206 N N . THR A 1 160 ? 37.232 -12.950 -58.229 1.00 45.75 160 THR A N 1
ATOM 1207 C CA . THR A 1 160 ? 36.433 -13.395 -59.374 1.00 45.75 160 THR A CA 1
ATOM 1208 C C . THR A 1 160 ? 37.207 -13.182 -60.670 1.00 45.75 160 THR A C 1
ATOM 1210 O O . THR A 1 160 ? 37.329 -12.071 -61.170 1.00 45.75 160 THR A O 1
ATOM 1213 N N . SER A 1 161 ? 37.692 -14.308 -61.185 1.00 45.72 161 SER A N 1
ATOM 1214 C CA . SER A 1 161 ? 37.542 -14.754 -62.572 1.00 45.72 161 SER A CA 1
ATOM 1215 C C . SER A 1 161 ? 38.057 -13.850 -63.694 1.00 45.72 161 SER A C 1
ATOM 1217 O O . SER A 1 161 ? 37.388 -12.942 -64.182 1.00 45.72 161 SER A O 1
ATOM 1219 N N . ALA A 1 162 ? 39.221 -14.274 -64.184 1.00 51.19 162 ALA A N 1
ATOM 1220 C CA . ALA A 1 162 ? 39.683 -14.185 -65.558 1.00 51.19 162 ALA A CA 1
ATOM 1221 C C . ALA A 1 162 ? 38.551 -14.232 -66.602 1.00 51.19 162 ALA A C 1
ATOM 1223 O O . ALA A 1 162 ? 37.761 -15.177 -66.647 1.00 51.19 162 ALA A O 1
ATOM 1224 N N . ARG A 1 163 ? 38.554 -13.248 -67.503 1.00 45.38 163 ARG A N 1
ATOM 1225 C CA . ARG A 1 163 ? 37.941 -13.350 -68.824 1.00 45.38 163 ARG A CA 1
ATOM 1226 C C . ARG A 1 163 ? 39.046 -13.095 -69.843 1.00 45.38 163 ARG A C 1
ATOM 1228 O O . ARG A 1 163 ? 39.549 -11.982 -69.947 1.00 45.38 163 ARG A O 1
ATOM 1235 N N . SER A 1 164 ? 39.475 -14.177 -70.485 1.00 48.09 164 SER A N 1
ATOM 1236 C CA . SER A 1 164 ? 40.308 -14.154 -71.681 1.00 48.09 164 SER A CA 1
ATOM 1237 C C . SER A 1 164 ? 39.501 -13.542 -72.819 1.00 48.09 164 SER A C 1
ATOM 1239 O O . SER A 1 164 ? 38.448 -14.082 -73.146 1.00 48.09 164 SER A O 1
ATOM 1241 N N . ASP A 1 165 ? 40.011 -12.470 -73.414 1.00 48.44 165 ASP A N 1
ATOM 1242 C CA . ASP A 1 165 ? 39.655 -12.059 -74.769 1.00 48.44 165 ASP A CA 1
ATOM 1243 C C . ASP A 1 165 ? 40.937 -12.116 -75.614 1.00 48.44 165 ASP A C 1
ATOM 1245 O O . ASP A 1 165 ? 41.979 -11.566 -75.244 1.00 48.44 165 ASP A O 1
ATOM 1249 N N . ASP A 1 166 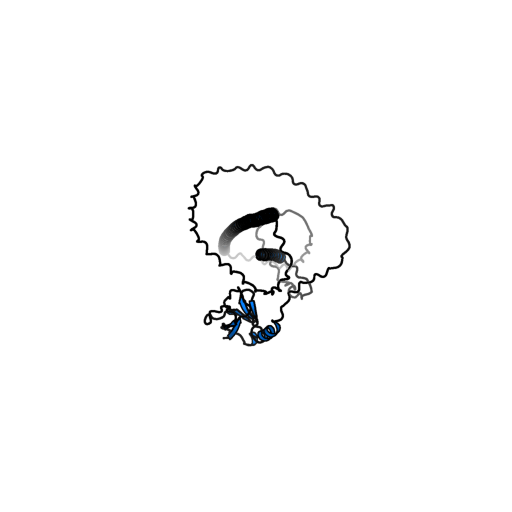? 40.846 -12.886 -76.696 1.00 47.09 166 ASP A N 1
ATOM 1250 C CA . ASP A 1 166 ? 41.863 -13.120 -77.719 1.00 47.09 166 ASP A CA 1
ATOM 1251 C C . ASP A 1 166 ? 42.360 -11.811 -78.363 1.00 47.09 166 ASP A C 1
ATOM 1253 O O . ASP A 1 166 ? 41.549 -10.939 -78.689 1.00 47.09 166 ASP A O 1
ATOM 1257 N N . PRO A 1 167 ? 43.670 -11.671 -78.638 1.00 54.41 167 PRO A N 1
ATOM 1258 C CA . PRO A 1 167 ? 44.173 -10.633 -79.523 1.00 54.41 167 PRO A CA 1
ATOM 1259 C C . PRO A 1 167 ? 44.173 -11.100 -80.990 1.00 54.41 167 PRO A C 1
ATOM 1261 O O . PRO A 1 167 ? 44.894 -12.026 -81.367 1.00 54.41 167 PRO A O 1
ATOM 1264 N N . ASP A 1 168 ? 43.405 -10.403 -81.829 1.00 50.34 168 ASP A N 1
ATOM 1265 C CA . ASP A 1 168 ? 43.449 -10.518 -83.291 1.00 50.34 168 ASP A CA 1
ATOM 1266 C C . ASP A 1 168 ? 44.787 -10.013 -83.888 1.00 50.34 168 ASP A C 1
ATOM 1268 O O . ASP A 1 168 ? 45.426 -9.103 -83.342 1.00 50.34 168 ASP A O 1
ATOM 1272 N N . PRO A 1 169 ? 45.226 -10.563 -85.039 1.00 53.28 169 PRO A N 1
ATOM 1273 C CA . PRO A 1 169 ? 46.523 -10.266 -85.634 1.00 53.28 169 PRO A CA 1
ATOM 1274 C C . PRO A 1 169 ? 46.556 -8.972 -86.467 1.00 53.28 169 PRO A C 1
ATOM 1276 O O . PRO A 1 169 ? 45.875 -8.820 -87.476 1.00 53.28 169 PRO A O 1
ATOM 1279 N N . VAL A 1 170 ? 47.462 -8.085 -86.053 1.00 45.66 170 VAL A N 1
ATOM 1280 C CA . VAL A 1 170 ? 48.417 -7.287 -86.848 1.00 45.66 170 VAL A CA 1
ATOM 1281 C C . VAL A 1 170 ? 48.006 -6.932 -88.289 1.00 45.66 170 VAL A C 1
ATOM 1283 O O . VAL A 1 170 ? 48.356 -7.619 -89.250 1.00 45.66 170 VAL A O 1
ATOM 1286 N N . THR A 1 171 ? 47.407 -5.752 -88.459 1.00 49.12 171 THR A N 1
ATOM 1287 C CA . THR A 1 171 ? 47.397 -5.044 -89.747 1.00 49.12 171 THR A CA 1
ATOM 1288 C C . THR A 1 171 ? 48.684 -4.230 -89.875 1.00 49.12 171 THR A C 1
ATOM 1290 O O . THR A 1 171 ? 48.887 -3.241 -89.172 1.00 49.12 171 THR A O 1
ATOM 1293 N N . ALA A 1 172 ? 49.569 -4.661 -90.772 1.00 50.81 172 ALA A N 1
ATOM 1294 C CA . ALA A 1 172 ? 50.757 -3.923 -91.180 1.00 50.81 172 ALA A CA 1
ATOM 1295 C C . ALA A 1 172 ? 50.364 -2.597 -91.852 1.00 50.81 172 ALA A C 1
ATOM 1297 O O . ALA A 1 172 ? 49.623 -2.590 -92.836 1.00 50.81 172 ALA A O 1
ATOM 1298 N N . GLY A 1 173 ? 50.880 -1.476 -91.347 1.00 46.53 173 GLY A N 1
ATOM 1299 C CA . GLY A 1 173 ? 50.653 -0.177 -91.964 1.00 46.53 173 GL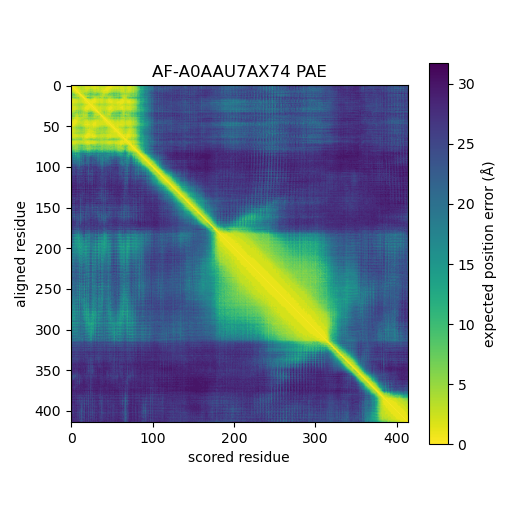Y A CA 1
ATOM 1300 C C . GLY A 1 173 ? 51.426 0.957 -91.304 1.00 46.53 173 GLY A C 1
ATOM 1301 O O . GLY A 1 173 ? 51.029 1.450 -90.258 1.00 46.53 173 GLY A O 1
ATOM 1302 N N . SER A 1 174 ? 52.452 1.427 -92.016 1.00 48.22 174 SER A N 1
ATOM 1303 C CA . SER A 1 174 ? 53.037 2.770 -91.919 1.00 48.22 174 SER A CA 1
ATOM 1304 C C . SER A 1 174 ? 54.042 3.035 -90.787 1.00 48.22 174 SER A C 1
ATOM 1306 O O . SER A 1 174 ? 53.726 3.656 -89.775 1.00 48.22 174 SER A O 1
ATOM 1308 N N . ASP A 1 175 ? 55.308 2.692 -91.054 1.00 49.28 175 ASP A N 1
ATOM 1309 C CA . ASP A 1 175 ? 56.501 3.260 -90.408 1.00 49.28 175 ASP A CA 1
ATOM 1310 C C . ASP A 1 175 ? 56.612 4.774 -90.690 1.00 49.28 175 ASP A C 1
ATOM 1312 O O . ASP A 1 175 ? 57.392 5.233 -91.526 1.00 49.28 175 ASP A O 1
ATOM 1316 N N . ALA A 1 176 ? 55.825 5.577 -89.978 1.00 53.97 176 ALA A N 1
ATOM 1317 C CA . ALA A 1 176 ? 56.118 6.987 -89.767 1.00 53.97 176 ALA A CA 1
ATOM 1318 C C . ALA A 1 176 ? 56.823 7.090 -88.413 1.00 53.97 176 ALA A C 1
ATOM 1320 O O . ALA A 1 176 ? 56.181 7.011 -87.369 1.00 53.97 176 ALA A O 1
ATOM 1321 N N . ARG A 1 177 ? 58.159 7.209 -88.420 1.00 50.12 177 ARG A N 1
ATOM 1322 C CA . ARG A 1 177 ? 58.928 7.444 -87.189 1.00 50.12 177 ARG A CA 1
ATOM 1323 C C . ARG A 1 177 ? 58.359 8.694 -86.499 1.00 50.12 177 ARG A C 1
ATOM 1325 O O . ARG A 1 177 ? 58.446 9.765 -87.105 1.00 50.12 177 ARG A O 1
ATOM 1332 N N . PRO A 1 178 ? 57.783 8.581 -85.288 1.00 54.47 178 PRO A N 1
ATOM 1333 C CA . PRO A 1 178 ? 57.261 9.737 -84.574 1.00 54.47 178 PRO A CA 1
ATOM 1334 C C . PRO A 1 178 ? 58.408 10.713 -84.332 1.00 54.47 178 PRO A C 1
ATOM 1336 O O . PRO A 1 178 ? 59.505 10.311 -83.924 1.00 54.47 178 PRO A O 1
ATOM 1339 N N . GLN A 1 179 ? 58.182 11.992 -84.633 1.00 57.78 179 GLN A N 1
ATOM 1340 C CA . GLN A 1 179 ? 59.164 13.014 -84.311 1.00 57.78 179 GLN A CA 1
ATOM 1341 C C . GLN A 1 179 ? 59.360 13.034 -82.785 1.00 57.78 179 GLN A C 1
ATOM 1343 O O . GLN A 1 179 ? 58.391 12.889 -82.038 1.00 57.78 179 GLN A O 1
ATOM 1348 N N . PRO A 1 180 ? 60.596 13.204 -82.286 1.00 69.81 180 PRO A N 1
ATOM 1349 C CA . PRO A 1 180 ? 60.897 13.174 -80.850 1.00 69.81 180 PRO A CA 1
ATOM 1350 C C . PRO A 1 180 ? 60.092 14.196 -80.024 1.00 69.81 180 PRO A C 1
ATOM 1352 O O . PRO A 1 180 ? 59.897 13.999 -78.823 1.00 69.81 180 PRO A O 1
ATOM 1355 N N . ASP A 1 181 ? 59.570 15.246 -80.661 1.00 75.12 181 ASP A N 1
ATOM 1356 C CA . ASP A 1 181 ? 58.706 16.237 -80.021 1.00 75.12 181 ASP A CA 1
ATOM 1357 C C . ASP A 1 181 ? 57.299 15.694 -79.699 1.00 75.12 181 ASP A C 1
ATOM 1359 O O . ASP A 1 181 ? 56.735 16.045 -78.659 1.00 75.12 181 ASP A O 1
ATOM 1363 N N . ASP A 1 182 ? 56.766 14.756 -80.491 1.00 81.19 182 ASP A N 1
ATOM 1364 C CA . ASP A 1 182 ? 55.445 14.159 -80.254 1.00 81.19 182 ASP A CA 1
ATOM 1365 C C . ASP A 1 182 ? 55.443 13.305 -78.979 1.00 81.19 182 ASP A C 1
ATOM 1367 O O . ASP A 1 182 ? 54.545 13.431 -78.141 1.00 81.19 182 ASP A O 1
ATOM 1371 N N . HIS A 1 183 ? 56.501 12.517 -78.761 1.00 84.94 183 HIS A N 1
ATOM 1372 C CA . HIS A 1 183 ? 56.639 11.663 -77.577 1.00 84.94 183 HIS A CA 1
ATOM 1373 C C . HIS A 1 183 ? 56.713 12.476 -76.277 1.00 84.94 183 HIS A C 1
ATOM 1375 O O . HIS A 1 183 ? 56.084 12.129 -75.275 1.00 84.94 183 HIS A O 1
ATOM 1381 N N . ARG A 1 184 ? 57.425 13.610 -76.297 1.00 89.38 184 ARG A N 1
ATOM 1382 C CA . ARG A 1 184 ? 57.496 14.509 -75.140 1.00 89.38 184 ARG A CA 1
ATOM 1383 C C . ARG A 1 184 ? 56.131 15.109 -74.807 1.00 89.38 184 ARG A C 1
ATOM 1385 O O . ARG A 1 184 ? 55.805 15.243 -73.627 1.00 89.38 184 ARG A O 1
ATOM 1392 N N . THR A 1 185 ? 55.330 15.477 -75.811 1.00 91.31 185 THR A N 1
ATOM 1393 C CA . THR A 1 185 ? 53.976 15.987 -75.544 1.00 91.31 185 THR A CA 1
ATOM 1394 C C . THR A 1 185 ? 53.068 14.920 -74.947 1.00 91.31 185 THR A C 1
ATOM 1396 O O . THR A 1 185 ? 52.292 15.240 -74.046 1.00 91.31 185 THR A O 1
ATOM 1399 N N . GLU A 1 186 ? 53.202 13.666 -75.380 1.00 90.81 186 GLU A N 1
ATOM 1400 C CA . GLU A 1 186 ? 52.397 12.564 -74.859 1.00 90.81 186 GLU A CA 1
ATOM 1401 C C . GLU A 1 186 ? 52.747 12.239 -73.405 1.00 90.81 186 GLU A C 1
ATOM 1403 O O . GLU A 1 186 ? 51.848 12.212 -72.568 1.00 90.81 186 GLU A O 1
ATOM 1408 N N . LEU A 1 187 ? 54.040 12.174 -73.064 1.00 93.94 187 LEU A N 1
ATOM 1409 C CA . LEU A 1 187 ? 54.494 12.023 -71.674 1.00 93.94 187 LEU A CA 1
ATOM 1410 C C . LEU A 1 187 ? 53.970 13.144 -70.767 1.00 93.94 187 LEU A C 1
ATOM 1412 O O . LEU A 1 187 ? 53.553 12.899 -69.637 1.00 93.94 187 LEU A O 1
ATOM 1416 N N . ILE A 1 188 ? 53.947 14.392 -71.251 1.00 95.75 188 ILE A N 1
ATOM 1417 C CA . ILE A 1 188 ? 53.388 15.517 -70.484 1.00 95.75 188 ILE A CA 1
ATOM 1418 C C . ILE A 1 188 ? 51.872 15.360 -70.297 1.00 95.75 188 ILE A C 1
ATOM 1420 O O . ILE A 1 188 ? 51.351 15.719 -69.238 1.00 95.75 188 ILE A O 1
ATOM 1424 N N . ARG A 1 189 ? 51.139 14.871 -71.306 1.00 96.12 189 ARG A N 1
ATOM 1425 C CA . ARG A 1 189 ? 49.693 14.616 -71.183 1.00 96.12 189 ARG A CA 1
ATOM 1426 C C . ARG A 1 189 ? 49.413 13.484 -70.200 1.00 96.12 189 ARG A C 1
ATOM 1428 O O . ARG A 1 189 ? 48.496 13.628 -69.397 1.00 96.12 189 ARG A O 1
ATOM 1435 N N . GLU A 1 190 ? 50.199 12.416 -70.249 1.00 96.50 190 GLU A N 1
ATOM 1436 C CA . GLU A 1 190 ? 50.106 11.266 -69.351 1.00 96.50 190 GLU A CA 1
ATOM 1437 C C . GLU A 1 190 ? 50.390 11.669 -67.901 1.00 96.50 190 GLU A C 1
ATOM 1439 O O . GLU A 1 190 ? 49.498 11.558 -67.068 1.00 96.50 190 GLU A O 1
ATOM 1444 N N . LEU A 1 191 ? 51.526 12.323 -67.626 1.00 97.00 191 LEU A N 1
ATOM 1445 C CA . LEU A 1 191 ? 51.857 12.847 -66.291 1.00 97.00 191 LEU A CA 1
ATOM 1446 C C . LEU A 1 191 ? 50.779 13.787 -65.735 1.00 97.00 191 LEU A C 1
ATOM 1448 O O . LEU A 1 191 ? 50.468 13.758 -64.546 1.00 97.00 191 LEU A O 1
ATOM 1452 N N . LYS A 1 192 ? 50.179 14.633 -66.583 1.00 97.56 192 LYS A N 1
ATOM 1453 C CA . LYS A 1 192 ? 49.057 15.493 -66.171 1.00 97.56 192 LYS A CA 1
ATOM 1454 C C . LYS A 1 192 ? 47.798 14.692 -65.855 1.00 97.56 192 LYS A C 1
ATOM 1456 O O . LYS A 1 192 ? 47.030 15.103 -64.986 1.00 97.56 192 LYS A O 1
ATOM 1461 N N . ARG A 1 193 ? 47.547 13.603 -66.583 1.00 97.69 193 ARG A N 1
ATOM 1462 C CA . ARG A 1 193 ? 46.407 12.712 -66.353 1.00 97.69 193 ARG A CA 1
ATOM 1463 C C . ARG A 1 193 ? 46.597 11.954 -65.035 1.00 97.69 193 ARG A C 1
ATOM 1465 O O . ARG A 1 193 ? 45.669 11.941 -64.232 1.00 97.69 193 ARG A O 1
ATOM 1472 N N . ASP A 1 194 ? 47.806 11.473 -64.769 1.00 97.12 194 ASP A N 1
ATOM 1473 C CA . ASP A 1 194 ? 48.167 10.782 -63.528 1.00 97.12 194 ASP A CA 1
ATOM 1474 C C . ASP A 1 194 ? 48.114 11.712 -62.315 1.00 97.12 194 ASP A C 1
ATOM 1476 O O . ASP A 1 194 ? 47.530 11.358 -61.294 1.00 97.12 194 ASP A O 1
ATOM 1480 N N . LEU A 1 195 ? 48.629 12.943 -62.432 1.00 97.69 195 LEU A N 1
ATOM 1481 C CA . LEU A 1 195 ? 48.539 13.932 -61.356 1.00 97.69 195 LEU A CA 1
ATOM 1482 C C . LEU A 1 195 ? 47.078 14.224 -60.987 1.00 97.69 195 LEU A C 1
ATOM 1484 O O . LEU A 1 195 ? 46.726 14.204 -59.810 1.00 97.69 195 LEU A O 1
ATOM 1488 N N . ARG A 1 196 ? 46.207 14.417 -61.988 1.00 97.81 196 ARG A N 1
ATOM 1489 C CA . ARG A 1 196 ? 44.764 14.605 -61.761 1.00 97.81 196 ARG A CA 1
ATOM 1490 C C . ARG A 1 196 ? 44.114 13.373 -61.137 1.00 97.81 196 ARG A C 1
ATOM 1492 O O . ARG A 1 196 ? 43.222 13.523 -60.307 1.00 97.81 196 ARG A O 1
ATOM 1499 N N . ALA A 1 197 ? 44.541 12.169 -61.521 1.00 96.94 197 ALA A N 1
ATOM 1500 C CA . ALA A 1 197 ? 44.047 10.935 -60.922 1.00 96.94 197 ALA A CA 1
ATOM 1501 C C . ALA A 1 197 ? 44.420 10.862 -59.432 1.00 96.94 197 ALA A C 1
ATOM 1503 O O . ALA A 1 197 ? 43.541 10.630 -58.602 1.00 96.94 197 ALA A O 1
ATOM 1504 N N . VAL A 1 198 ? 45.673 11.166 -59.076 1.00 97.50 198 VAL A N 1
ATOM 1505 C CA . VAL A 1 198 ? 46.144 11.206 -57.681 1.00 97.50 198 VAL A CA 1
ATOM 1506 C C . VAL A 1 198 ? 45.428 12.288 -56.867 1.00 97.50 198 VAL A C 1
ATOM 1508 O O . VAL A 1 198 ? 44.984 12.014 -55.753 1.00 97.50 198 VAL A O 1
ATOM 1511 N N . GLU A 1 199 ? 45.258 13.495 -57.413 1.00 97.75 199 GLU A N 1
ATOM 1512 C CA . GLU A 1 199 ? 44.494 14.571 -56.762 1.00 97.75 199 GLU A CA 1
ATOM 1513 C C . GLU A 1 199 ? 43.039 14.150 -56.518 1.00 97.75 199 GLU A C 1
ATOM 1515 O O . GLU A 1 199 ? 42.528 14.290 -55.408 1.00 97.75 199 GLU A O 1
ATOM 1520 N N . SER A 1 200 ? 42.393 13.542 -57.518 1.00 96.50 200 SER A N 1
ATOM 1521 C CA . SER A 1 200 ? 41.015 13.062 -57.383 1.00 96.50 200 SER A CA 1
ATOM 1522 C C . SER A 1 200 ? 40.870 11.940 -56.349 1.00 96.50 200 SER A C 1
ATOM 1524 O O . SER A 1 200 ? 39.886 11.926 -55.606 1.00 96.50 200 SER A O 1
ATOM 1526 N N . ALA A 1 201 ? 41.856 11.040 -56.255 1.00 96.88 201 ALA A N 1
ATOM 1527 C CA . ALA A 1 201 ? 41.890 9.973 -55.261 1.00 96.88 201 ALA A CA 1
ATOM 1528 C C . ALA A 1 201 ? 42.070 10.541 -53.847 1.00 96.88 201 ALA A C 1
ATOM 1530 O O . ALA A 1 201 ? 41.315 10.186 -52.944 1.00 96.88 201 ALA A O 1
ATOM 1531 N N . ARG A 1 202 ? 42.983 11.503 -53.671 1.00 97.75 202 ARG A N 1
ATOM 1532 C CA . ARG A 1 202 ? 43.180 12.209 -52.398 1.00 97.75 202 ARG A CA 1
ATOM 1533 C C . ARG A 1 202 ? 41.924 12.963 -51.962 1.00 97.75 202 ARG A C 1
ATOM 1535 O O . ARG A 1 202 ? 41.559 12.936 -50.788 1.00 97.75 202 ARG A O 1
ATOM 1542 N N . ASP A 1 203 ? 41.233 13.614 -52.894 1.00 97.06 203 ASP A N 1
ATOM 1543 C CA . ASP A 1 203 ? 39.977 14.309 -52.607 1.00 97.06 203 ASP A CA 1
ATOM 1544 C C . ASP A 1 203 ? 38.832 13.348 -52.265 1.00 97.06 203 ASP A C 1
ATOM 1546 O O . ASP A 1 203 ? 37.924 13.720 -51.511 1.00 97.06 203 ASP A O 1
ATOM 1550 N N . ALA A 1 204 ? 38.832 12.139 -52.833 1.00 96.81 204 ALA A N 1
ATOM 1551 C CA . ALA A 1 204 ? 37.881 11.086 -52.490 1.00 96.81 204 ALA A CA 1
ATOM 1552 C C . ALA A 1 204 ? 38.150 10.546 -51.077 1.00 96.81 204 ALA A C 1
ATOM 1554 O O . ALA A 1 204 ? 37.239 10.548 -50.251 1.00 96.81 204 ALA A O 1
ATOM 1555 N N . GLU A 1 205 ? 39.403 10.221 -50.757 1.00 97.38 205 GLU A N 1
ATOM 1556 C CA . GLU A 1 205 ? 39.826 9.769 -49.425 1.00 97.38 205 GLU A CA 1
ATOM 1557 C C . GLU A 1 205 ? 39.552 10.834 -48.347 1.00 97.38 205 GLU A C 1
ATOM 1559 O O . GLU A 1 205 ? 39.035 10.539 -47.267 1.00 97.38 205 GLU A O 1
ATOM 1564 N N . ALA A 1 206 ? 39.797 12.113 -48.651 1.00 97.06 206 ALA A N 1
ATOM 1565 C CA . ALA A 1 206 ? 39.481 13.221 -47.750 1.00 97.06 206 ALA A CA 1
ATOM 1566 C C . ALA A 1 206 ? 37.967 13.430 -47.563 1.00 97.06 206 ALA A C 1
ATOM 1568 O O . ALA A 1 206 ? 37.526 13.954 -46.535 1.00 97.06 206 ALA A O 1
ATOM 1569 N N . ARG A 1 207 ? 37.138 13.078 -48.553 1.00 97.69 207 ARG A N 1
ATOM 1570 C CA . ARG A 1 207 ? 35.671 13.085 -48.413 1.00 97.69 207 ARG A CA 1
ATOM 1571 C C . ARG A 1 207 ? 35.195 11.913 -47.565 1.00 97.69 207 ARG A C 1
ATOM 1573 O O . ARG A 1 207 ? 34.374 12.128 -46.675 1.00 97.69 207 ARG A O 1
ATOM 1580 N N . GLU A 1 208 ? 35.752 10.729 -47.782 1.00 97.50 208 GLU A N 1
ATOM 1581 C CA . GLU A 1 208 ? 35.457 9.541 -46.986 1.00 97.50 208 GLU A CA 1
ATOM 1582 C C . GLU A 1 208 ? 35.838 9.763 -45.519 1.00 97.50 208 GLU A C 1
ATOM 1584 O O . GLU A 1 208 ? 34.979 9.646 -44.647 1.00 97.50 208 GLU A O 1
ATOM 1589 N N . SER A 1 209 ? 37.052 10.251 -45.255 1.00 96.25 209 SER A N 1
ATOM 1590 C CA . SER A 1 209 ? 37.538 10.576 -43.906 1.00 96.25 209 SER A CA 1
ATOM 1591 C C . SER A 1 209 ? 36.661 11.606 -43.185 1.00 96.25 209 SER A C 1
ATOM 1593 O O . SER A 1 209 ? 36.404 11.500 -41.987 1.00 96.25 209 SER A O 1
ATOM 1595 N N . ARG A 1 210 ? 36.148 12.614 -43.905 1.00 97.69 210 ARG A N 1
ATOM 1596 C CA . ARG A 1 210 ? 35.201 13.586 -43.332 1.00 97.69 210 ARG A CA 1
ATOM 1597 C C . ARG A 1 210 ? 33.840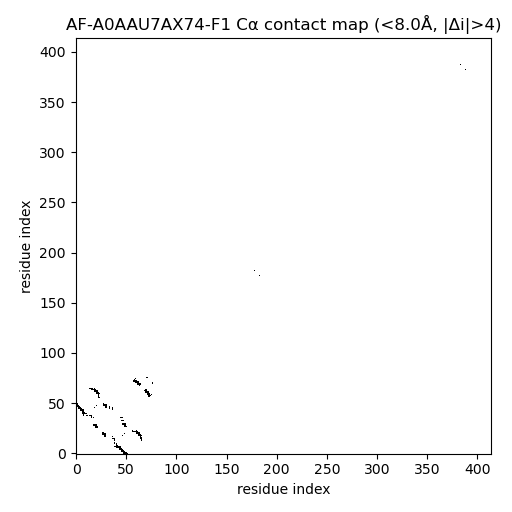 12.961 -43.046 1.00 97.69 210 ARG A C 1
ATOM 1599 O O . ARG A 1 210 ? 33.218 13.302 -42.043 1.00 97.69 210 ARG A O 1
ATOM 1606 N N . SER A 1 211 ? 33.376 12.054 -43.903 1.00 96.81 211 SER A N 1
ATOM 1607 C CA . SER A 1 211 ? 32.105 11.355 -43.702 1.00 96.81 211 SER A CA 1
ATOM 1608 C C . SER A 1 211 ? 32.154 10.390 -42.514 1.00 96.81 211 SER A C 1
ATOM 1610 O O . SER A 1 211 ? 31.214 10.368 -41.717 1.00 96.81 211 SER A O 1
ATOM 1612 N N . THR A 1 212 ? 33.266 9.671 -42.327 1.00 97.06 212 THR A N 1
ATOM 1613 C CA . THR A 1 212 ? 33.472 8.767 -41.189 1.00 97.06 212 THR A CA 1
ATOM 1614 C C . THR A 1 212 ? 33.618 9.552 -39.891 1.00 97.06 212 THR A C 1
ATOM 1616 O O . THR A 1 212 ? 32.941 9.230 -38.916 1.00 97.06 212 THR A O 1
ATOM 1619 N N . ALA A 1 213 ? 34.388 10.647 -39.887 1.00 97.44 213 ALA A N 1
ATOM 1620 C CA . ALA A 1 213 ? 34.487 11.545 -38.737 1.00 97.44 213 ALA A CA 1
ATOM 1621 C C . ALA A 1 213 ? 33.121 12.137 -38.344 1.00 97.44 213 ALA A C 1
ATOM 1623 O O . ALA A 1 213 ? 32.757 12.131 -37.169 1.00 97.44 213 ALA A O 1
ATOM 1624 N N . ALA A 1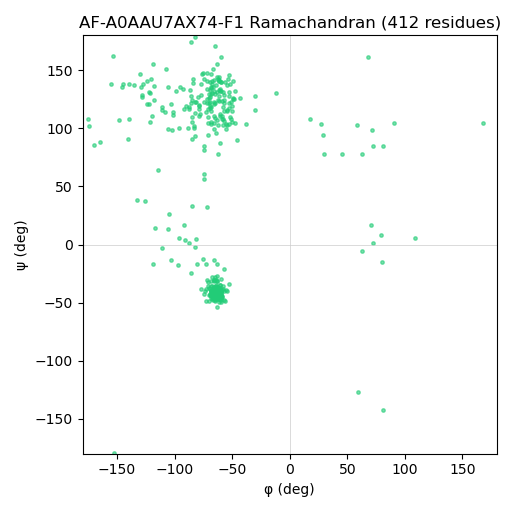 214 ? 32.320 12.580 -39.320 1.00 97.75 214 ALA A N 1
ATOM 1625 C CA . ALA A 1 214 ? 30.967 13.072 -39.062 1.00 97.75 214 ALA A CA 1
ATOM 1626 C C . ALA A 1 214 ? 30.037 11.972 -38.520 1.00 97.75 214 ALA A C 1
ATOM 1628 O O . ALA A 1 214 ? 29.206 12.242 -37.655 1.00 97.75 214 ALA A O 1
ATOM 1629 N N . SER A 1 215 ? 30.171 10.732 -39.001 1.00 97.25 215 SER A N 1
ATOM 1630 C CA . SER A 1 215 ? 29.406 9.591 -38.488 1.00 97.25 215 SER A CA 1
ATOM 1631 C C . SER A 1 215 ? 29.775 9.254 -37.041 1.00 97.25 215 SER A C 1
ATOM 1633 O O . SER A 1 215 ? 28.882 9.019 -36.230 1.00 97.25 215 SER A O 1
ATOM 1635 N N . LEU A 1 216 ? 31.068 9.264 -36.704 1.00 97.94 216 LEU A N 1
ATOM 1636 C CA . LEU A 1 216 ? 31.546 9.040 -35.337 1.00 97.94 216 LEU A CA 1
ATOM 1637 C C . LEU A 1 216 ? 31.069 10.139 -34.387 1.00 97.94 216 LEU A C 1
ATOM 1639 O O . LEU A 1 216 ? 30.637 9.832 -33.279 1.00 97.94 216 LEU A O 1
ATOM 1643 N N . GLN A 1 217 ? 31.082 11.398 -34.834 1.00 97.75 217 GLN A N 1
ATOM 1644 C CA . GLN A 1 217 ? 30.563 12.503 -34.034 1.00 97.75 217 GLN A CA 1
ATOM 1645 C C . GLN A 1 217 ? 29.070 12.322 -33.732 1.00 97.75 217 GLN A C 1
ATOM 1647 O O . GLN A 1 217 ? 28.681 12.393 -32.574 1.00 97.75 217 GLN A O 1
ATOM 1652 N N . ARG A 1 218 ? 28.243 11.980 -34.733 1.00 98.25 218 ARG A N 1
ATOM 1653 C CA . ARG A 1 218 ? 26.810 11.710 -34.500 1.00 98.25 218 ARG A CA 1
ATOM 1654 C C . ARG A 1 218 ? 26.584 10.547 -33.536 1.00 98.25 218 ARG A C 1
ATOM 1656 O O . ARG A 1 218 ? 25.700 10.628 -32.693 1.00 98.25 218 ARG A O 1
ATOM 1663 N N . ALA A 1 219 ? 27.367 9.475 -33.657 1.00 97.44 219 ALA A N 1
ATOM 1664 C CA . ALA A 1 219 ? 27.270 8.334 -32.749 1.00 97.44 219 ALA A CA 1
ATOM 1665 C C . ALA A 1 219 ? 27.635 8.724 -31.306 1.00 97.44 219 ALA A C 1
ATOM 1667 O O . ALA A 1 219 ? 26.993 8.271 -30.359 1.00 97.44 219 ALA A O 1
ATOM 1668 N N . ARG A 1 220 ? 28.632 9.599 -31.135 1.00 98.06 220 ARG A N 1
ATOM 1669 C CA . ARG A 1 220 ? 28.998 10.154 -29.831 1.00 98.06 220 ARG A CA 1
ATOM 1670 C C . ARG A 1 220 ? 27.885 11.028 -29.254 1.00 98.06 220 ARG A C 1
ATOM 1672 O O . ARG A 1 220 ? 27.509 10.817 -28.107 1.00 98.06 220 ARG A O 1
ATOM 1679 N N . ASP A 1 221 ? 27.326 11.936 -30.049 1.00 97.69 221 ASP A N 1
ATOM 1680 C CA . ASP A 1 221 ? 26.235 12.816 -29.615 1.00 97.69 221 ASP A CA 1
ATOM 1681 C C . ASP A 1 221 ? 25.000 11.995 -29.182 1.00 97.69 221 ASP A C 1
ATOM 1683 O O . ASP A 1 221 ? 24.390 12.280 -28.151 1.00 97.69 221 ASP A O 1
ATOM 1687 N N . GLN A 1 222 ? 24.682 10.915 -29.912 1.00 97.44 222 GLN A N 1
ATOM 1688 C CA . GLN A 1 222 ? 23.611 9.970 -29.560 1.00 97.44 222 GLN A CA 1
ATOM 1689 C C . GLN A 1 222 ? 23.877 9.231 -28.244 1.00 97.44 222 GLN A C 1
ATOM 1691 O O . GLN A 1 222 ? 22.957 9.030 -27.452 1.00 97.44 222 GLN A O 1
ATOM 1696 N N . LEU A 1 223 ? 25.124 8.824 -27.987 1.00 98.12 223 LEU A N 1
ATOM 1697 C CA . LEU A 1 223 ? 25.490 8.190 -26.721 1.00 98.12 223 LEU A CA 1
ATOM 1698 C C . LEU A 1 223 ? 25.362 9.176 -25.553 1.00 98.12 223 LEU A C 1
ATOM 1700 O O . LEU A 1 223 ? 24.831 8.816 -24.505 1.00 98.12 223 LEU A O 1
ATOM 1704 N N . GLU A 1 224 ? 25.814 10.417 -25.733 1.00 98.00 224 GLU A N 1
ATOM 1705 C CA . GLU A 1 224 ? 25.702 11.472 -24.719 1.00 98.00 224 GLU A CA 1
ATOM 1706 C C . GLU A 1 224 ? 24.235 11.836 -24.427 1.00 98.00 224 GLU A C 1
ATOM 1708 O O . GLU A 1 224 ? 23.883 12.129 -23.283 1.00 98.00 224 GLU A O 1
ATOM 1713 N N . GLU A 1 225 ? 23.356 11.799 -25.430 1.00 98.00 225 GLU A N 1
ATOM 1714 C CA . GLU A 1 225 ? 21.906 11.940 -25.247 1.00 98.00 225 GLU A CA 1
ATOM 1715 C C . GLU A 1 225 ? 21.304 10.753 -24.484 1.00 98.00 225 GLU A C 1
ATOM 1717 O O . GLU A 1 225 ? 20.644 10.953 -23.465 1.00 98.00 225 GLU A O 1
ATOM 1722 N N . ALA A 1 226 ? 21.631 9.519 -24.875 1.00 97.06 226 ALA A N 1
ATOM 1723 C CA . ALA A 1 226 ? 21.152 8.319 -24.191 1.00 97.06 226 ALA A CA 1
ATOM 1724 C C . ALA A 1 226 ? 21.595 8.251 -22.715 1.00 97.06 226 ALA A C 1
ATOM 1726 O O . ALA A 1 226 ? 20.847 7.779 -21.855 1.00 97.06 226 ALA A O 1
ATOM 1727 N N . VAL A 1 227 ? 22.802 8.735 -22.393 1.00 97.94 227 VAL A N 1
ATOM 1728 C CA . VAL A 1 227 ? 23.281 8.846 -21.005 1.00 97.94 227 VAL A CA 1
ATOM 1729 C C . VAL A 1 227 ? 22.455 9.867 -20.223 1.00 97.94 227 VAL A C 1
ATOM 1731 O O . VAL A 1 227 ? 22.010 9.556 -19.117 1.00 97.94 227 VAL A O 1
ATOM 1734 N N . ARG A 1 228 ? 22.176 11.043 -20.800 1.00 98.25 228 ARG A N 1
ATOM 1735 C CA . ARG A 1 228 ? 21.332 12.070 -20.163 1.00 98.25 228 ARG A CA 1
ATOM 1736 C C . ARG A 1 228 ? 19.915 11.565 -19.891 1.00 98.25 228 ARG A C 1
ATOM 1738 O O . ARG A 1 228 ? 19.389 11.803 -18.801 1.00 98.25 228 ARG A O 1
ATOM 1745 N N . ASP A 1 229 ? 19.328 10.833 -20.831 1.00 96.50 229 ASP A N 1
ATOM 1746 C CA . ASP A 1 229 ? 17.999 10.238 -20.669 1.00 96.50 229 ASP A CA 1
ATOM 1747 C C . ASP A 1 229 ? 17.988 9.179 -19.566 1.00 96.50 229 ASP A C 1
ATOM 1749 O O . ASP A 1 229 ? 17.112 9.184 -18.695 1.00 96.50 229 ASP A O 1
ATOM 1753 N N . ARG A 1 230 ? 19.007 8.311 -19.532 1.00 97.81 230 ARG A N 1
ATOM 1754 C CA . ARG A 1 230 ? 19.172 7.324 -18.459 1.00 97.81 230 ARG A CA 1
ATOM 1755 C C . ARG A 1 230 ? 19.297 7.996 -17.091 1.00 97.81 230 ARG A C 1
ATOM 1757 O O . ARG A 1 230 ? 18.656 7.552 -16.142 1.00 97.81 230 ARG A O 1
ATOM 1764 N N . GLU A 1 231 ? 20.090 9.055 -16.967 1.00 98.12 231 GLU A N 1
ATOM 1765 C CA . GLU A 1 231 ? 20.223 9.808 -15.714 1.00 98.12 231 GLU A CA 1
ATOM 1766 C C . GLU A 1 231 ? 18.912 10.487 -15.299 1.00 98.12 231 GLU A C 1
ATOM 1768 O O . GLU A 1 231 ? 18.565 10.507 -14.117 1.00 98.12 231 GLU A O 1
ATOM 1773 N N . ALA A 1 232 ? 18.150 11.028 -16.253 1.00 97.31 232 ALA A N 1
ATOM 1774 C CA . ALA A 1 232 ? 16.832 11.594 -15.982 1.00 97.31 232 ALA A CA 1
ATOM 1775 C C . ALA A 1 232 ? 15.836 10.528 -15.489 1.00 97.31 232 ALA A C 1
ATOM 1777 O O . ALA A 1 232 ? 15.085 10.781 -14.540 1.00 97.31 232 ALA A O 1
ATOM 1778 N N . ALA A 1 233 ? 15.869 9.329 -16.075 1.00 96.25 233 ALA A N 1
ATOM 1779 C CA . ALA A 1 233 ? 15.069 8.193 -15.630 1.00 96.25 233 ALA A CA 1
ATOM 1780 C C . ALA A 1 233 ? 15.452 7.743 -14.209 1.00 96.25 233 ALA A C 1
ATOM 1782 O O . ALA A 1 233 ? 14.567 7.549 -13.376 1.00 96.25 233 ALA A O 1
ATOM 1783 N N . VAL A 1 234 ? 16.752 7.660 -13.896 1.00 97.69 234 VAL A N 1
ATOM 1784 C CA . VAL A 1 234 ? 17.242 7.340 -12.541 1.00 97.69 234 VAL A CA 1
ATOM 1785 C C . VAL A 1 234 ? 16.749 8.371 -11.526 1.00 97.69 234 VAL A C 1
ATOM 1787 O O . VAL A 1 234 ? 16.109 7.989 -10.554 1.00 97.69 234 VAL A O 1
ATOM 1790 N N . ARG A 1 235 ? 16.904 9.674 -11.801 1.00 98.19 235 ARG A N 1
ATOM 1791 C CA . ARG A 1 235 ? 16.383 10.737 -10.918 1.00 98.19 235 ARG A CA 1
ATOM 1792 C C . ARG A 1 235 ? 14.874 10.645 -10.698 1.00 98.19 235 ARG A C 1
ATOM 1794 O O . ARG A 1 235 ? 14.382 10.986 -9.629 1.00 98.19 235 ARG A O 1
ATOM 1801 N N . THR A 1 236 ? 14.125 10.234 -11.718 1.00 97.00 236 THR A N 1
ATOM 1802 C CA . THR A 1 236 ? 12.669 10.074 -11.611 1.00 97.00 236 THR A CA 1
ATOM 1803 C C . THR A 1 236 ? 12.316 8.889 -10.722 1.00 97.00 236 THR A C 1
ATOM 1805 O O . THR A 1 236 ? 11.450 9.020 -9.862 1.00 97.00 236 THR A O 1
ATOM 1808 N N . ARG A 1 237 ? 13.012 7.759 -10.884 1.00 98.00 237 ARG A N 1
ATOM 1809 C CA . ARG A 1 237 ? 12.858 6.591 -10.014 1.00 98.00 237 ARG A CA 1
ATOM 1810 C C . ARG A 1 237 ? 13.197 6.931 -8.564 1.00 98.00 237 ARG A C 1
ATOM 1812 O O . ARG A 1 237 ? 12.394 6.635 -7.691 1.00 98.00 237 ARG A O 1
ATOM 1819 N N . ASP A 1 238 ? 14.317 7.608 -8.325 1.00 97.25 238 ASP A N 1
ATOM 1820 C CA . ASP A 1 238 ? 14.762 7.939 -6.970 1.00 97.25 238 ASP A CA 1
ATOM 1821 C C . ASP A 1 238 ? 13.735 8.849 -6.254 1.00 97.25 238 ASP A C 1
ATOM 1823 O O . ASP A 1 238 ? 13.397 8.607 -5.099 1.00 97.25 238 ASP A O 1
ATOM 1827 N N . ARG A 1 239 ? 13.107 9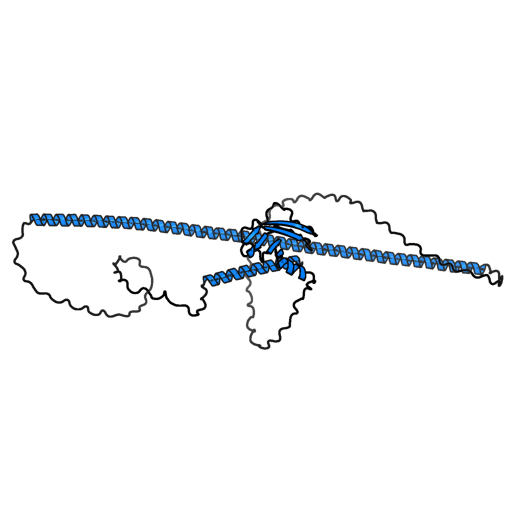.802 -6.965 1.00 98.44 239 ARG A N 1
ATOM 1828 C CA . ARG A 1 239 ? 11.980 10.594 -6.423 1.00 98.44 239 ARG A CA 1
ATOM 1829 C C . ARG A 1 239 ? 10.753 9.749 -6.078 1.00 98.44 239 ARG A C 1
ATOM 1831 O O . ARG A 1 239 ? 10.058 10.047 -5.110 1.00 98.44 239 ARG A O 1
ATOM 1838 N N . LEU A 1 240 ? 10.431 8.740 -6.889 1.00 96.44 240 LEU A N 1
ATOM 1839 C CA . LEU A 1 240 ? 9.308 7.841 -6.606 1.00 96.44 240 LEU A CA 1
ATOM 1840 C C . LEU A 1 240 ? 9.599 6.961 -5.386 1.00 96.44 240 LEU A C 1
ATOM 1842 O O . LEU A 1 240 ? 8.689 6.694 -4.599 1.00 96.44 240 LEU A O 1
ATOM 1846 N N . ASP A 1 241 ? 10.852 6.545 -5.209 1.00 96.81 241 ASP A N 1
ATOM 1847 C CA . ASP A 1 241 ? 11.287 5.799 -4.031 1.00 96.81 241 ASP A CA 1
ATOM 1848 C C . ASP A 1 241 ? 11.213 6.674 -2.767 1.00 96.81 241 ASP A C 1
ATOM 1850 O O . ASP A 1 241 ? 10.611 6.247 -1.782 1.00 96.81 241 ASP A O 1
ATOM 1854 N N . GLU A 1 242 ? 11.676 7.929 -2.818 1.00 98.00 242 GLU A N 1
ATOM 1855 C CA . GLU A 1 242 ? 11.513 8.906 -1.726 1.00 98.00 242 GLU A CA 1
ATOM 1856 C C . GLU A 1 242 ? 10.032 9.119 -1.359 1.00 98.00 242 GLU A C 1
ATOM 1858 O O . GLU A 1 242 ? 9.654 9.026 -0.189 1.00 98.00 242 GLU A O 1
ATOM 1863 N N . GLN A 1 243 ? 9.157 9.321 -2.353 1.00 97.69 243 GLN A N 1
ATOM 1864 C CA . GLN A 1 243 ? 7.711 9.459 -2.127 1.00 97.69 243 GLN A CA 1
ATOM 1865 C C . GLN A 1 243 ? 7.099 8.208 -1.489 1.00 97.69 243 GLN A C 1
ATOM 1867 O O . GLN A 1 243 ? 6.205 8.295 -0.641 1.00 97.69 243 GLN A O 1
ATOM 1872 N N . ARG A 1 244 ? 7.566 7.021 -1.885 1.00 98.12 244 ARG A N 1
ATOM 1873 C CA . ARG A 1 244 ? 7.112 5.756 -1.310 1.00 98.12 244 ARG A CA 1
ATOM 1874 C C . ARG A 1 244 ? 7.567 5.612 0.139 1.00 98.12 244 ARG A C 1
ATOM 1876 O O . ARG A 1 244 ? 6.782 5.147 0.969 1.00 98.12 244 ARG A O 1
ATOM 1883 N N . GLU A 1 245 ? 8.801 5.987 0.456 1.00 97.62 245 GLU A N 1
ATOM 1884 C CA . GLU A 1 245 ? 9.317 5.983 1.825 1.00 97.62 245 GLU A CA 1
ATOM 1885 C C . GLU A 1 245 ? 8.556 6.962 2.721 1.00 97.62 245 GLU A C 1
ATOM 1887 O O . GLU A 1 245 ? 8.132 6.579 3.817 1.00 97.62 245 GLU A O 1
ATOM 1892 N N . GLU A 1 246 ? 8.281 8.172 2.232 1.00 97.88 246 GLU A N 1
ATOM 1893 C CA . GLU A 1 246 ? 7.468 9.167 2.934 1.00 97.88 246 GLU A CA 1
ATOM 1894 C C . GLU A 1 246 ? 6.044 8.649 3.190 1.00 97.88 246 GLU A C 1
ATOM 1896 O O . GLU A 1 246 ? 5.548 8.702 4.320 1.00 97.88 246 GLU A O 1
ATOM 1901 N N . ALA A 1 247 ? 5.405 8.043 2.184 1.00 97.00 247 ALA A N 1
ATOM 1902 C CA . ALA A 1 247 ? 4.081 7.443 2.330 1.00 97.00 247 ALA A CA 1
ATOM 1903 C C . ALA A 1 247 ? 4.070 6.295 3.359 1.00 97.00 247 ALA A C 1
ATOM 1905 O O . ALA A 1 247 ? 3.151 6.195 4.178 1.00 97.00 247 ALA A O 1
ATOM 1906 N N . MET A 1 248 ? 5.102 5.444 3.370 1.00 97.56 248 MET A N 1
ATOM 1907 C CA . MET A 1 248 ? 5.244 4.385 4.376 1.00 97.56 248 MET A CA 1
ATOM 1908 C C . MET A 1 248 ? 5.472 4.956 5.783 1.00 97.56 248 MET A C 1
ATOM 1910 O O . MET A 1 248 ? 4.921 4.431 6.755 1.00 97.56 248 MET A O 1
ATOM 1914 N N . ALA A 1 249 ? 6.253 6.029 5.917 1.00 98.12 249 ALA A N 1
ATOM 1915 C CA . ALA A 1 249 ? 6.468 6.708 7.191 1.00 98.12 249 ALA A CA 1
ATOM 1916 C C . ALA A 1 249 ? 5.170 7.341 7.721 1.00 98.12 249 ALA A C 1
ATOM 1918 O O . ALA A 1 249 ? 4.835 7.159 8.898 1.00 98.12 249 ALA A O 1
ATOM 1919 N N . ALA A 1 250 ? 4.400 7.997 6.850 1.00 97.62 250 ALA A N 1
ATOM 1920 C CA . ALA A 1 250 ? 3.093 8.561 7.171 1.00 97.62 250 ALA A CA 1
ATOM 1921 C C . ALA A 1 250 ? 2.092 7.478 7.608 1.00 97.62 250 ALA A C 1
ATOM 1923 O O . ALA A 1 250 ? 1.415 7.639 8.625 1.00 97.62 250 ALA A O 1
ATOM 1924 N N . ALA A 1 251 ? 2.055 6.335 6.914 1.00 97.56 251 ALA A N 1
ATOM 1925 C CA . ALA A 1 251 ? 1.205 5.203 7.284 1.00 97.56 251 ALA A CA 1
ATOM 1926 C C . ALA A 1 251 ? 1.550 4.650 8.678 1.00 97.56 251 ALA A C 1
ATOM 1928 O O . ALA A 1 251 ? 0.660 4.450 9.506 1.00 97.56 251 ALA A O 1
ATOM 1929 N N . ARG A 1 252 ? 2.844 4.480 8.988 1.00 98.25 252 ARG A N 1
ATOM 1930 C CA . ARG A 1 252 ? 3.293 4.057 10.329 1.00 98.25 252 ARG A CA 1
ATOM 1931 C C . ARG A 1 252 ? 2.937 5.082 11.407 1.00 98.25 252 ARG A C 1
ATOM 1933 O O . ARG A 1 252 ? 2.624 4.701 12.532 1.00 98.25 252 ARG A O 1
ATOM 1940 N N . ALA A 1 253 ? 2.999 6.376 11.097 1.00 97.81 253 ALA A N 1
ATOM 1941 C CA . ALA A 1 253 ? 2.591 7.426 12.027 1.00 97.81 253 ALA A CA 1
ATOM 1942 C C . ALA A 1 253 ? 1.077 7.392 12.297 1.00 97.81 253 ALA A C 1
ATOM 1944 O O . ALA A 1 253 ? 0.668 7.508 13.452 1.00 97.81 253 ALA A O 1
ATOM 1945 N N . ALA A 1 254 ? 0.260 7.171 11.265 1.00 97.19 254 ALA A N 1
ATOM 1946 C CA . ALA A 1 254 ? -1.185 7.005 11.405 1.00 97.19 254 ALA A CA 1
ATOM 1947 C C . ALA A 1 254 ? -1.543 5.767 12.246 1.00 97.19 254 ALA A C 1
ATOM 1949 O O . ALA A 1 254 ? -2.388 5.851 13.133 1.00 97.19 254 ALA A O 1
ATOM 1950 N N . GLU A 1 255 ? -0.850 4.643 12.040 1.00 98.06 255 GLU A N 1
ATOM 1951 C CA . GLU A 1 255 ? -1.045 3.426 12.837 1.00 98.06 255 GLU A CA 1
ATOM 1952 C C . GLU A 1 255 ? -0.718 3.643 14.323 1.00 98.06 255 GLU A C 1
ATOM 1954 O O . GLU A 1 255 ? -1.451 3.170 15.192 1.00 98.06 255 GLU A O 1
ATOM 1959 N N . ARG A 1 256 ? 0.352 4.391 14.640 1.00 98.50 256 ARG A N 1
ATOM 1960 C CA . ARG A 1 256 ? 0.676 4.747 16.033 1.00 98.50 256 ARG A CA 1
ATOM 1961 C C . ARG A 1 256 ? -0.426 5.584 16.679 1.00 98.50 256 ARG A C 1
ATOM 1963 O O . ARG A 1 256 ? -0.859 5.232 17.770 1.00 98.50 256 ARG A O 1
ATOM 1970 N N . ARG A 1 257 ? -0.929 6.612 15.987 1.00 98.31 257 ARG A N 1
ATOM 1971 C CA . ARG A 1 257 ? -2.042 7.442 16.486 1.00 98.31 257 ARG A CA 1
ATOM 1972 C C . ARG A 1 257 ? -3.296 6.610 16.743 1.00 98.31 257 ARG A C 1
ATOM 1974 O O . ARG A 1 257 ? -3.866 6.691 17.821 1.00 98.31 257 ARG A O 1
ATOM 1981 N N . ALA A 1 258 ? -3.662 5.729 15.811 1.00 97.50 258 ALA A N 1
ATOM 1982 C CA . ALA A 1 258 ? -4.809 4.839 15.986 1.00 97.50 258 ALA A CA 1
ATOM 1983 C C . ALA A 1 258 ? -4.642 3.902 17.199 1.00 97.50 258 ALA A C 1
ATOM 1985 O O . ALA A 1 258 ? -5.590 3.666 17.944 1.00 97.50 258 ALA A O 1
ATOM 1986 N N . ARG A 1 259 ? -3.430 3.382 17.441 1.00 98.31 259 ARG A N 1
ATOM 1987 C CA . ARG A 1 259 ? -3.142 2.576 18.641 1.00 98.31 259 ARG A CA 1
ATOM 1988 C C . ARG A 1 259 ? -3.245 3.391 19.927 1.00 98.31 259 ARG A C 1
ATOM 1990 O O . ARG A 1 259 ? -3.768 2.881 20.915 1.00 98.31 259 ARG A O 1
ATOM 1997 N N . GLU A 1 260 ? -2.757 4.627 19.924 1.00 98.38 260 GLU A N 1
ATOM 1998 C CA . GLU A 1 260 ? -2.853 5.540 21.067 1.00 98.38 260 GLU A CA 1
ATOM 1999 C C . GLU A 1 260 ? -4.311 5.896 21.386 1.00 98.38 260 GLU A C 1
ATOM 2001 O O . GLU A 1 260 ? -4.697 5.850 22.554 1.00 98.38 260 GLU A O 1
ATOM 2006 N N . GLU A 1 261 ? -5.134 6.153 20.367 1.00 98.19 261 GLU A N 1
ATOM 2007 C CA . GLU A 1 261 ? -6.577 6.395 20.503 1.00 98.19 261 GLU A CA 1
ATOM 2008 C C . GLU A 1 261 ? -7.309 5.175 21.074 1.00 98.19 261 GLU A C 1
ATOM 2010 O O . GLU A 1 261 ? -8.070 5.300 22.033 1.00 98.19 261 GLU A O 1
ATOM 2015 N N . VAL A 1 262 ? -7.040 3.973 20.551 1.00 98.19 262 VAL A N 1
ATOM 2016 C CA . VAL A 1 262 ? -7.626 2.730 21.083 1.00 98.19 262 VAL A CA 1
ATOM 2017 C C . VAL A 1 262 ? -7.195 2.498 22.533 1.00 98.19 262 VAL A C 1
ATOM 2019 O O . VAL A 1 262 ? -8.019 2.122 23.367 1.00 98.19 262 VAL A O 1
ATOM 2022 N N . ALA A 1 263 ? -5.927 2.752 22.863 1.00 98.38 263 ALA A N 1
ATOM 2023 C CA . ALA A 1 263 ? -5.433 2.636 24.231 1.00 98.38 263 ALA A CA 1
ATOM 2024 C C . ALA A 1 263 ? -6.077 3.671 25.170 1.00 98.38 263 ALA A C 1
ATOM 2026 O O . ALA A 1 263 ? -6.361 3.350 26.323 1.00 98.38 263 ALA A O 1
ATOM 2027 N N . ALA A 1 264 ? -6.328 4.895 24.697 1.00 98.25 264 ALA A N 1
ATOM 2028 C CA . ALA A 1 264 ? -7.044 5.917 25.456 1.00 98.25 264 ALA A CA 1
ATOM 2029 C C . ALA A 1 264 ? -8.500 5.507 25.717 1.00 98.25 264 ALA A C 1
ATOM 2031 O O . ALA A 1 264 ? -8.922 5.486 26.871 1.00 98.25 264 ALA A O 1
ATOM 2032 N N . ALA A 1 265 ? -9.215 5.063 24.682 1.00 97.81 265 ALA A N 1
ATOM 2033 C CA . ALA A 1 265 ? -10.588 4.580 24.806 1.00 97.81 265 ALA A CA 1
ATOM 2034 C C . ALA A 1 265 ? -10.700 3.363 25.742 1.00 97.81 265 ALA A C 1
ATOM 2036 O O . ALA A 1 265 ? -11.682 3.217 26.469 1.00 97.81 265 ALA A O 1
ATOM 2037 N N . GLN A 1 266 ? -9.694 2.481 25.758 1.00 98.25 266 GLN A N 1
ATOM 2038 C CA . GLN A 1 266 ? -9.673 1.355 26.691 1.00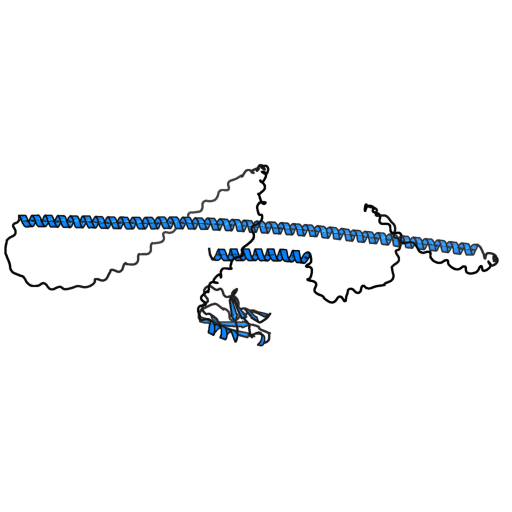 98.25 266 GLN A CA 1
ATOM 2039 C C . GLN A 1 266 ? -9.503 1.823 28.141 1.00 98.25 266 GLN A C 1
ATOM 2041 O O . GLN A 1 266 ? -10.239 1.360 29.007 1.00 98.25 266 GLN A O 1
ATOM 2046 N N . ARG A 1 267 ? -8.612 2.790 28.400 1.00 98.56 267 ARG A N 1
ATOM 2047 C CA . ARG A 1 267 ? -8.461 3.378 29.741 1.00 98.56 267 ARG A CA 1
ATOM 2048 C C . ARG A 1 267 ? -9.760 4.015 30.234 1.00 98.56 267 ARG A C 1
ATOM 2050 O O . ARG A 1 267 ? -10.117 3.808 31.386 1.00 98.56 267 ARG A O 1
ATOM 2057 N N . GLU A 1 268 ? -10.485 4.727 29.373 1.00 98.31 268 GLU A N 1
ATOM 2058 C CA . GLU A 1 268 ? -11.796 5.306 29.712 1.00 98.31 268 GLU A CA 1
ATOM 2059 C C . GLU A 1 268 ? -12.851 4.238 30.036 1.00 98.31 268 GLU A C 1
ATOM 2061 O O . GLU A 1 268 ? -13.667 4.401 30.942 1.00 98.31 268 GLU A O 1
ATOM 2066 N N . ARG A 1 269 ? -12.839 3.108 29.320 1.00 98.25 269 ARG A N 1
ATOM 2067 C CA . ARG A 1 269 ? -13.732 1.982 29.631 1.00 98.25 269 ARG A CA 1
ATOM 2068 C C . ARG A 1 269 ? -13.402 1.346 30.972 1.00 98.25 269 ARG A C 1
ATOM 2070 O O . ARG A 1 269 ? -14.325 0.998 31.708 1.00 98.25 269 ARG A O 1
ATOM 2077 N N . ASP A 1 270 ? -12.119 1.196 31.277 1.00 97.94 270 ASP A N 1
ATOM 2078 C CA . ASP A 1 270 ? -11.661 0.595 32.526 1.00 97.94 270 ASP A CA 1
ATOM 2079 C C . ASP A 1 270 ? -11.984 1.509 33.720 1.00 97.94 270 ASP A C 1
ATOM 2081 O O . ASP A 1 270 ? -12.478 1.027 34.741 1.00 97.94 270 ASP A O 1
ATOM 2085 N N . THR A 1 271 ? -11.825 2.833 33.583 1.00 98.25 271 THR A N 1
ATOM 2086 C CA . THR A 1 271 ? -12.244 3.792 34.622 1.00 98.25 271 THR A CA 1
ATOM 2087 C C . THR A 1 271 ? -13.759 3.788 34.820 1.00 98.25 271 THR A C 1
ATOM 2089 O O . THR A 1 271 ? -14.224 3.714 35.956 1.00 98.25 271 THR A O 1
ATOM 2092 N N . ALA A 1 272 ? -14.544 3.771 33.739 1.00 97.94 272 ALA A N 1
ATOM 2093 C CA . ALA A 1 272 ? -16.002 3.669 33.822 1.00 97.94 272 ALA A CA 1
ATOM 2094 C C . ALA A 1 272 ? -16.474 2.320 34.401 1.00 97.94 272 ALA A C 1
ATOM 2096 O O . ALA A 1 272 ? -17.530 2.231 35.031 1.00 97.94 272 ALA A O 1
ATOM 2097 N N . ALA A 1 273 ? -15.729 1.232 34.188 1.00 98.06 273 ALA A N 1
A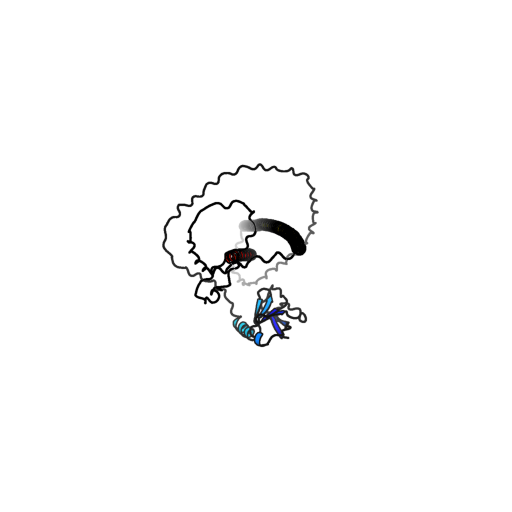TOM 2098 C CA . ALA A 1 273 ? -15.989 -0.046 34.847 1.00 98.06 273 ALA A CA 1
ATOM 2099 C C . ALA A 1 273 ? -15.721 0.043 36.356 1.00 98.06 273 ALA A C 1
ATOM 2101 O O . ALA A 1 273 ? -16.601 -0.327 37.131 1.00 98.06 273 ALA A O 1
ATOM 2102 N N . GLY A 1 274 ? -14.584 0.623 36.758 1.00 98.12 274 GLY A N 1
ATOM 2103 C CA . GLY A 1 274 ? -14.251 0.862 38.164 1.00 98.12 274 GLY A CA 1
ATOM 2104 C C . GLY A 1 274 ? -15.318 1.682 38.894 1.00 98.12 274 GLY A C 1
ATOM 2105 O O . GLY A 1 274 ? -15.829 1.246 39.920 1.00 98.12 274 GLY A O 1
ATOM 2106 N N . GLN A 1 275 ? -15.756 2.799 38.306 1.00 98.12 275 GLN A N 1
ATOM 2107 C CA . GLN A 1 275 ? -16.821 3.643 38.869 1.00 98.12 275 GLN A CA 1
ATOM 2108 C C . GLN A 1 275 ? -18.147 2.889 39.046 1.00 98.12 275 GLN A C 1
ATOM 2110 O O . GLN A 1 275 ? -18.837 3.056 40.052 1.00 98.12 275 GLN A O 1
ATOM 2115 N N . ARG A 1 276 ? -18.520 2.028 38.089 1.00 98.31 276 ARG A N 1
ATOM 2116 C CA . ARG A 1 276 ? -19.735 1.203 38.205 1.00 98.31 276 ARG A CA 1
ATOM 2117 C C . ARG A 1 276 ? -19.632 0.187 39.336 1.00 98.31 276 ARG A C 1
ATOM 2119 O O . ARG A 1 276 ? -20.634 -0.074 40.001 1.00 98.31 276 ARG A O 1
ATOM 2126 N N . ASP A 1 277 ? -18.460 -0.395 39.548 1.00 98.06 277 ASP A N 1
ATOM 2127 C CA . ASP A 1 277 ? -18.251 -1.352 40.630 1.00 98.06 277 ASP A CA 1
ATOM 2128 C C . ASP A 1 277 ? -18.223 -0.662 41.999 1.00 98.06 277 ASP A C 1
ATOM 2130 O O . ASP A 1 277 ? -18.848 -1.163 42.934 1.00 98.06 277 ASP A O 1
ATOM 2134 N N . GLU A 1 278 ? -17.624 0.525 42.107 1.00 98.19 278 GLU A N 1
ATOM 2135 C CA . GLU A 1 278 ? -17.714 1.376 43.302 1.00 98.19 278 GLU A CA 1
ATOM 2136 C C . GLU A 1 278 ? -19.169 1.751 43.619 1.00 98.19 278 GLU A C 1
ATOM 2138 O O . GLU A 1 278 ? -19.630 1.551 44.745 1.00 98.19 278 GLU A O 1
ATOM 2143 N N . ALA A 1 279 ? -19.939 2.196 42.622 1.00 98.06 279 ALA A N 1
ATOM 2144 C CA . ALA A 1 279 ? -21.357 2.513 42.792 1.00 98.06 279 ALA A CA 1
ATOM 2145 C C . ALA A 1 279 ? -22.178 1.288 43.238 1.00 98.06 279 ALA A C 1
ATOM 2147 O O . ALA A 1 279 ? -23.055 1.394 44.097 1.00 98.06 279 ALA A O 1
ATOM 2148 N N . ARG A 1 280 ? -21.878 0.090 42.712 1.00 98.44 280 ARG A N 1
ATOM 2149 C CA . ARG A 1 280 ? -22.511 -1.165 43.160 1.00 98.44 280 ARG A CA 1
ATOM 2150 C C . ARG A 1 280 ? -22.173 -1.496 44.608 1.00 98.44 280 ARG A C 1
ATOM 2152 O O . ARG A 1 280 ? -23.053 -1.951 45.337 1.00 98.44 280 ARG A O 1
ATOM 2159 N N . GLN A 1 281 ? -20.927 -1.280 45.027 1.00 98.31 281 GLN A N 1
ATOM 2160 C CA . GLN A 1 281 ? -20.515 -1.484 46.415 1.00 98.31 281 GLN A CA 1
ATOM 2161 C C . GLN A 1 281 ? -21.242 -0.512 47.348 1.00 98.31 281 GLN A C 1
ATOM 2163 O O . GLN A 1 281 ? -21.794 -0.949 48.354 1.00 98.31 281 GLN A O 1
ATOM 2168 N N . GLN A 1 282 ? -21.332 0.768 46.981 1.00 98.19 282 GLN A N 1
ATOM 2169 C CA . GLN A 1 282 ? -22.094 1.773 47.730 1.00 98.19 282 GLN A CA 1
ATOM 2170 C C . GLN A 1 282 ? -23.588 1.424 47.813 1.00 98.19 282 GLN A C 1
ATOM 2172 O O . GLN A 1 282 ? -24.193 1.482 48.880 1.00 98.19 282 GLN A O 1
ATOM 2177 N N . ALA A 1 283 ? -24.197 0.982 46.712 1.00 98.38 283 ALA A N 1
ATOM 2178 C CA . ALA A 1 283 ? -25.585 0.528 46.727 1.00 98.38 283 ALA A CA 1
ATOM 2179 C C . ALA A 1 283 ? -25.781 -0.693 47.648 1.00 98.38 283 ALA A C 1
ATOM 2181 O O . ALA A 1 283 ? -26.792 -0.798 48.346 1.00 98.38 283 ALA A O 1
ATOM 2182 N N . ALA A 1 284 ? -24.811 -1.612 47.682 1.00 98.31 284 ALA A N 1
ATOM 2183 C CA . ALA A 1 284 ? -24.852 -2.778 48.556 1.00 98.31 284 ALA A CA 1
ATOM 2184 C C . ALA A 1 284 ? -24.714 -2.397 50.040 1.00 98.31 284 ALA A C 1
ATOM 2186 O O . ALA A 1 284 ? -25.438 -2.950 50.871 1.00 98.31 284 ALA A O 1
ATOM 2187 N N . THR A 1 285 ? -23.843 -1.441 50.381 1.00 98.38 285 THR A N 1
ATOM 2188 C CA . THR A 1 285 ? -23.696 -0.955 51.763 1.00 98.38 285 THR A CA 1
ATOM 2189 C C . THR A 1 285 ? -24.938 -0.205 52.233 1.00 98.38 285 THR A C 1
ATOM 2191 O O . THR A 1 285 ? -25.434 -0.495 53.320 1.00 98.38 285 THR A O 1
ATOM 2194 N N . LEU A 1 286 ? -25.512 0.674 51.404 1.00 98.44 286 LEU A N 1
ATOM 2195 C CA . LEU A 1 286 ? -26.771 1.364 51.713 1.00 98.44 286 LEU A CA 1
ATOM 2196 C C . LEU A 1 286 ? -27.925 0.376 51.918 1.00 98.44 286 LEU A C 1
ATOM 2198 O O . LEU A 1 286 ? -28.726 0.518 52.843 1.00 98.44 286 LEU A O 1
ATOM 2202 N N . LYS A 1 287 ? -27.994 -0.673 51.090 1.00 98.44 287 LYS A N 1
ATOM 2203 C CA . LYS A 1 287 ? -28.980 -1.744 51.264 1.00 98.44 287 LYS A CA 1
ATOM 2204 C C . LYS A 1 287 ? -28.799 -2.463 52.604 1.00 98.44 287 LYS A C 1
ATOM 2206 O O . LYS A 1 287 ? -29.790 -2.672 53.299 1.00 98.44 287 LYS A O 1
ATOM 2211 N N . ALA A 1 288 ? -27.565 -2.798 52.982 1.00 98.25 288 ALA A N 1
ATOM 2212 C CA . ALA A 1 288 ? -27.275 -3.437 54.265 1.00 98.25 288 ALA A CA 1
ATOM 2213 C C . ALA A 1 288 ? -27.679 -2.548 55.456 1.00 98.25 288 ALA A C 1
ATOM 2215 O O . ALA A 1 288 ? -28.341 -3.030 56.372 1.00 98.25 288 ALA A O 1
ATOM 2216 N N . GLN A 1 289 ? -27.371 -1.247 55.404 1.00 98.19 289 GLN A N 1
ATOM 2217 C CA . GLN A 1 289 ? -27.776 -0.276 56.430 1.00 98.19 289 GLN A CA 1
ATOM 2218 C C . GLN A 1 289 ? -29.299 -0.176 56.563 1.00 98.19 289 GLN A C 1
ATOM 2220 O O . GLN A 1 289 ? -29.839 -0.154 57.669 1.00 98.19 289 GLN A O 1
ATOM 2225 N N . ARG A 1 290 ? -30.017 -0.149 55.435 1.00 98.50 290 ARG A N 1
ATOM 2226 C CA . ARG A 1 290 ? -31.483 -0.140 55.435 1.00 98.50 290 ARG A CA 1
ATOM 2227 C C . ARG A 1 290 ? -32.048 -1.409 56.071 1.00 98.50 290 ARG A C 1
ATOM 2229 O O . ARG A 1 290 ? -32.982 -1.330 56.865 1.00 98.50 290 ARG A O 1
ATOM 2236 N N . ASP A 1 291 ? -31.503 -2.568 55.719 1.00 98.12 291 ASP A N 1
ATOM 2237 C CA . ASP A 1 291 ? -31.969 -3.848 56.247 1.00 98.12 291 ASP A CA 1
ATOM 2238 C C . ASP A 1 291 ? -31.692 -3.951 57.766 1.00 98.12 291 ASP A C 1
ATOM 2240 O O . ASP A 1 291 ? -32.553 -4.415 58.516 1.00 98.12 291 ASP A O 1
ATOM 2244 N N . GLU A 1 292 ? -30.564 -3.418 58.250 1.00 98.44 292 GLU A N 1
ATOM 2245 C CA . GLU A 1 292 ? -30.263 -3.274 59.683 1.00 98.44 292 GLU A CA 1
ATOM 2246 C C . GLU A 1 292 ? -31.261 -2.345 60.397 1.00 98.44 292 GLU A C 1
ATOM 2248 O O . GLU A 1 292 ? -31.818 -2.712 61.435 1.00 98.44 292 GLU A O 1
ATOM 2253 N N . ALA A 1 293 ? -31.572 -1.181 59.817 1.00 98.19 293 ALA A N 1
ATOM 2254 C CA . ALA A 1 293 ? -32.563 -0.255 60.366 1.00 98.19 293 ALA A CA 1
ATOM 2255 C C . ALA A 1 293 ? -33.967 -0.884 60.448 1.00 98.19 293 ALA A C 1
ATOM 2257 O O . ALA A 1 293 ? -34.688 -0.687 61.429 1.00 98.19 293 ALA A O 1
ATOM 2258 N N . LEU A 1 294 ? -34.350 -1.692 59.453 1.00 98.38 294 LEU A N 1
ATOM 2259 C CA . LEU A 1 294 ? -35.613 -2.436 59.465 1.00 98.38 294 LEU A CA 1
ATOM 2260 C C . LEU A 1 294 ? -35.643 -3.506 60.565 1.00 98.38 294 LEU A C 1
ATOM 2262 O O . LEU A 1 294 ? -36.677 -3.679 61.218 1.00 98.38 294 LEU A O 1
ATOM 2266 N N . LEU A 1 295 ? -34.530 -4.206 60.804 1.00 98.50 295 LEU A N 1
ATOM 2267 C CA . LEU A 1 295 ? -34.411 -5.161 61.910 1.00 98.50 295 LEU A CA 1
ATOM 2268 C C . LEU A 1 295 ? -34.508 -4.461 63.271 1.00 98.50 295 LEU A C 1
ATOM 2270 O O . LEU A 1 295 ? -35.249 -4.931 64.137 1.00 98.50 295 LEU A O 1
ATOM 2274 N N . ALA A 1 296 ? -33.836 -3.319 63.440 1.00 98.31 296 ALA A N 1
ATOM 2275 C CA . ALA A 1 296 ? -33.917 -2.501 64.649 1.00 98.31 296 ALA A CA 1
ATOM 2276 C C . ALA A 1 296 ? -35.337 -1.958 64.891 1.00 98.31 296 ALA A C 1
ATOM 2278 O O . ALA A 1 296 ? -35.834 -1.970 66.015 1.00 98.31 296 ALA A O 1
ATOM 2279 N N . HIS A 1 297 ? -36.038 -1.534 63.837 1.00 98.31 297 HIS A N 1
ATOM 2280 C CA . HIS A 1 297 ? -37.431 -1.106 63.953 1.00 98.31 297 HIS A CA 1
ATOM 2281 C C . HIS A 1 297 ? -38.344 -2.257 64.399 1.00 98.31 297 HIS A C 1
ATOM 2283 O O . HIS A 1 297 ? -39.186 -2.085 65.283 1.00 98.31 297 HIS A O 1
ATOM 2289 N N . ARG A 1 298 ? -38.159 -3.453 63.824 1.00 98.56 298 ARG A N 1
ATOM 2290 C CA . ARG A 1 298 ? -38.948 -4.642 64.168 1.00 98.56 298 ARG A CA 1
ATOM 2291 C C . ARG A 1 298 ? -38.688 -5.108 65.608 1.00 98.56 298 ARG A C 1
ATOM 2293 O O . ARG A 1 298 ? -39.637 -5.510 66.277 1.00 98.56 298 ARG A O 1
ATOM 2300 N N . SER A 1 299 ? -37.453 -5.024 66.109 1.00 98.25 299 SER A N 1
ATOM 2301 C CA . SER A 1 299 ? -37.148 -5.347 67.512 1.00 98.25 299 SER A CA 1
ATOM 2302 C C . SER A 1 299 ? -37.773 -4.339 68.485 1.00 98.25 299 SER A C 1
ATOM 2304 O O . SER A 1 299 ? -38.345 -4.740 69.498 1.00 98.25 299 SER A O 1
ATOM 2306 N N . LEU A 1 300 ? -37.769 -3.046 68.144 1.00 98.38 300 LEU A N 1
ATOM 2307 C CA . LEU A 1 300 ? -38.475 -2.000 68.895 1.00 98.38 300 LEU A CA 1
ATOM 2308 C C . LEU A 1 300 ? -39.988 -2.250 68.961 1.00 98.38 300 LEU A C 1
ATOM 2310 O O . LEU A 1 300 ? -40.580 -2.143 70.034 1.00 98.38 300 LEU A O 1
ATOM 2314 N N . GLN A 1 301 ? -40.614 -2.629 67.841 1.00 98.25 301 GLN A N 1
ATOM 2315 C CA . GLN A 1 301 ? -42.036 -2.998 67.813 1.00 98.25 301 GLN A CA 1
ATOM 2316 C C . GLN A 1 301 ? -42.335 -4.185 68.738 1.00 98.25 301 GLN A C 1
ATOM 2318 O O . GLN A 1 301 ? -43.284 -4.128 69.516 1.00 98.25 301 GLN A O 1
ATOM 2323 N N . GLN A 1 302 ? -41.495 -5.223 68.714 1.00 98.12 302 GLN A N 1
ATOM 2324 C CA . GLN A 1 302 ? -41.650 -6.386 69.592 1.00 98.12 302 GLN A CA 1
ATOM 2325 C C . GLN A 1 302 ? -41.554 -6.018 71.078 1.00 98.12 302 GLN A C 1
ATOM 2327 O O . GLN A 1 302 ? -42.332 -6.534 71.880 1.00 98.12 302 GLN A O 1
ATOM 2332 N N . LEU A 1 303 ? -40.642 -5.113 71.452 1.00 98.31 303 LEU A N 1
ATOM 2333 C CA . LEU A 1 303 ? -40.532 -4.616 72.827 1.00 98.31 303 LEU A CA 1
ATOM 2334 C C . LEU A 1 303 ? -41.783 -3.837 73.254 1.00 98.31 303 LEU A C 1
ATOM 2336 O O . LEU A 1 303 ? -42.300 -4.072 74.345 1.00 98.31 303 LEU A O 1
ATOM 2340 N N . LEU A 1 304 ? -42.305 -2.964 72.386 1.00 98.12 304 LEU A N 1
ATOM 2341 C CA . LEU A 1 304 ? -43.538 -2.215 72.654 1.00 98.12 304 LEU A CA 1
ATOM 2342 C C . LEU A 1 304 ? -44.750 -3.140 72.817 1.00 98.12 304 LEU A C 1
ATOM 2344 O O . LEU A 1 304 ? -45.578 -2.929 73.703 1.00 98.12 304 LEU A O 1
ATOM 2348 N N . ASP A 1 305 ? -44.863 -4.173 71.987 1.00 97.38 305 ASP A N 1
ATOM 2349 C CA . ASP A 1 305 ? -45.957 -5.140 72.084 1.00 97.38 305 ASP A CA 1
ATOM 2350 C C . ASP A 1 305 ? -45.840 -6.013 73.339 1.00 97.38 305 ASP A C 1
ATOM 2352 O O . ASP A 1 305 ? -46.847 -6.269 74.005 1.00 97.38 305 ASP A O 1
ATOM 2356 N N . ALA A 1 306 ? -44.621 -6.404 73.722 1.00 97.38 306 ALA A N 1
ATOM 2357 C CA . ALA A 1 306 ? -44.366 -7.093 74.983 1.00 97.38 306 ALA A CA 1
ATOM 2358 C C . ALA A 1 306 ? -44.753 -6.224 76.193 1.00 97.38 306 ALA A C 1
ATOM 2360 O O . ALA A 1 306 ? -45.425 -6.709 77.106 1.00 97.38 306 ALA A O 1
ATOM 2361 N N . GLU A 1 307 ? -44.406 -4.934 76.175 1.00 97.56 307 GLU A N 1
ATOM 2362 C CA . GLU A 1 307 ? -44.770 -3.982 77.226 1.00 97.56 307 GLU A CA 1
ATOM 2363 C C . GLU A 1 307 ? -46.294 -3.793 77.315 1.00 97.56 307 GLU A C 1
ATOM 2365 O O . GLU A 1 307 ? -46.871 -3.856 78.403 1.00 97.56 307 GLU A O 1
ATOM 2370 N N . ARG A 1 308 ? -46.983 -3.635 76.176 1.00 96.25 308 ARG A N 1
ATOM 2371 C CA . ARG A 1 308 ? -48.455 -3.567 76.133 1.00 96.25 308 ARG A CA 1
ATOM 2372 C C . ARG A 1 308 ? -49.096 -4.832 76.697 1.00 96.25 308 ARG A C 1
ATOM 2374 O O . ARG A 1 308 ? -50.047 -4.737 77.473 1.00 96.25 308 ARG A O 1
ATOM 2381 N N . ALA A 1 309 ? -48.573 -6.006 76.347 1.00 94.62 309 ALA A N 1
ATOM 2382 C CA . ALA A 1 309 ? -49.058 -7.284 76.862 1.00 94.62 309 ALA A CA 1
ATOM 2383 C C . ALA A 1 309 ? -48.808 -7.448 78.372 1.00 94.62 309 ALA A C 1
ATOM 2385 O O . ALA A 1 309 ? -49.580 -8.124 79.055 1.00 94.62 309 ALA A O 1
ATOM 2386 N N . GLN A 1 310 ? -47.743 -6.847 78.906 1.00 95.12 310 GLN A N 1
ATOM 2387 C CA . GLN A 1 310 ? -47.466 -6.823 80.340 1.00 95.12 310 GLN A CA 1
ATOM 2388 C C . GLN A 1 310 ? -48.420 -5.877 81.078 1.00 95.12 310 GLN A C 1
ATOM 2390 O O . GLN A 1 310 ? -49.083 -6.304 82.022 1.00 95.12 310 GLN A O 1
ATOM 2395 N N . ARG A 1 311 ? -48.598 -4.644 80.587 1.00 94.19 311 ARG A N 1
ATOM 2396 C CA . ARG A 1 311 ? -49.571 -3.689 81.149 1.00 94.19 311 ARG A CA 1
ATOM 2397 C C . ARG A 1 311 ? -51.000 -4.234 81.115 1.00 94.19 311 ARG A C 1
ATOM 2399 O O . ARG A 1 311 ? -51.745 -4.065 82.072 1.00 94.19 311 ARG A O 1
ATOM 2406 N N . GLY A 1 312 ? -51.376 -4.930 80.040 1.00 92.19 312 GLY A N 1
ATOM 2407 C CA . GLY A 1 312 ? -52.678 -5.591 79.933 1.00 92.19 312 GLY A CA 1
ATOM 2408 C C . GLY A 1 312 ? -52.888 -6.704 80.967 1.00 92.19 312 GLY A C 1
ATOM 2409 O O . GLY A 1 312 ? -54.013 -6.911 81.413 1.00 92.19 312 GLY A O 1
ATOM 2410 N N . ARG A 1 313 ? -51.819 -7.395 81.389 1.00 90.81 313 ARG A N 1
ATOM 2411 C CA . ARG A 1 313 ? -51.876 -8.375 82.488 1.00 90.81 313 ARG A CA 1
ATOM 2412 C C . ARG A 1 313 ? -52.013 -7.701 83.853 1.00 90.81 313 ARG A C 1
ATOM 2414 O O . ARG A 1 313 ? -52.776 -8.186 84.682 1.00 90.81 313 ARG A O 1
ATOM 2421 N N . GLU A 1 314 ? -51.306 -6.596 84.074 1.00 90.69 314 GLU A N 1
ATOM 2422 C CA . GLU A 1 314 ? -51.348 -5.842 85.335 1.00 90.69 314 GLU A CA 1
ATOM 2423 C C . GLU A 1 314 ? -52.673 -5.093 85.545 1.00 90.69 314 GLU A C 1
ATOM 2425 O O . GLU A 1 314 ? -53.138 -4.984 86.677 1.00 90.69 314 GLU A O 1
ATOM 2430 N N . ALA A 1 315 ? -53.326 -4.631 84.472 1.00 85.25 315 ALA A N 1
ATOM 2431 C CA . ALA A 1 315 ? -54.592 -3.898 84.551 1.00 85.25 315 ALA A CA 1
ATOM 2432 C C . ALA A 1 315 ? -55.785 -4.734 85.071 1.00 85.25 315 ALA A C 1
ATOM 2434 O O . ALA A 1 315 ? -56.816 -4.163 85.424 1.00 85.25 315 ALA A O 1
ATOM 2435 N N . GLY A 1 316 ? -55.656 -6.065 85.147 1.00 66.12 316 GLY A N 1
ATOM 2436 C CA . GLY A 1 316 ? -56.744 -6.970 85.523 1.00 66.12 316 GLY A CA 1
ATOM 2437 C C . GLY A 1 316 ? -57.864 -7.024 84.469 1.00 66.12 316 GLY A C 1
ATOM 2438 O O . GLY A 1 316 ? -57.965 -6.153 83.603 1.00 66.12 316 GLY A O 1
ATOM 2439 N N . PRO A 1 317 ? -58.718 -8.064 84.482 1.00 69.75 317 PRO A N 1
ATOM 2440 C CA . PRO A 1 317 ? -59.832 -8.158 83.547 1.00 69.75 317 PRO A CA 1
ATOM 2441 C C . PRO A 1 317 ? -60.763 -6.962 83.755 1.00 69.75 317 PRO A C 1
ATOM 2443 O O . PRO A 1 317 ? -61.433 -6.856 84.784 1.00 69.75 317 PRO A O 1
ATOM 2446 N N . ALA A 1 318 ? -60.786 -6.051 82.780 1.00 55.56 318 ALA A N 1
ATOM 2447 C CA . ALA A 1 318 ? -61.707 -4.927 82.783 1.00 55.56 318 ALA A CA 1
ATOM 2448 C C . ALA A 1 318 ? -63.145 -5.458 82.966 1.00 55.56 318 ALA A C 1
ATOM 2450 O O . ALA A 1 318 ? -63.527 -6.413 82.278 1.00 55.56 318 ALA A O 1
ATOM 2451 N N . PRO A 1 319 ? -63.944 -4.889 83.888 1.00 54.38 319 PRO A N 1
ATOM 2452 C CA . PRO A 1 319 ? -65.320 -5.317 84.096 1.00 54.38 319 PRO A CA 1
ATOM 2453 C C . PRO A 1 319 ? -66.084 -5.199 82.776 1.00 54.38 319 PRO A C 1
ATOM 2455 O O . PRO A 1 319 ? -66.022 -4.167 82.109 1.00 54.38 319 PRO A O 1
ATOM 2458 N N . ALA A 1 320 ? -66.754 -6.287 82.390 1.00 51.22 320 ALA A N 1
ATOM 2459 C CA . ALA A 1 320 ? -67.437 -6.447 81.113 1.00 51.22 320 ALA A CA 1
ATOM 2460 C C . ALA A 1 320 ? -68.311 -5.226 80.780 1.00 51.22 320 ALA A C 1
ATOM 2462 O O . ALA A 1 320 ? -69.386 -5.035 81.350 1.00 51.22 320 ALA A O 1
ATOM 2463 N N . ALA A 1 321 ? -67.838 -4.394 79.852 1.00 55.28 321 ALA A N 1
ATOM 2464 C CA . ALA A 1 321 ? -68.626 -3.300 79.313 1.00 55.28 321 ALA A CA 1
ATOM 2465 C C . ALA A 1 321 ? -69.772 -3.871 78.451 1.00 55.28 321 ALA A C 1
ATOM 2467 O O . ALA A 1 321 ? -69.569 -4.850 77.724 1.00 55.28 321 ALA A O 1
ATOM 2468 N N . PRO A 1 322 ? -70.982 -3.292 78.529 1.00 50.88 322 PRO A N 1
ATOM 2469 C CA . PRO A 1 322 ? -72.168 -3.811 77.861 1.00 50.88 322 PRO A CA 1
ATOM 2470 C C . PRO A 1 322 ? -72.021 -3.784 76.334 1.00 50.88 322 PRO A C 1
ATOM 2472 O O . PRO A 1 322 ? -71.551 -2.811 75.747 1.00 50.88 322 PRO A O 1
ATOM 2475 N N . ALA A 1 323 ? -72.453 -4.880 75.709 1.00 49.12 323 ALA A N 1
ATOM 2476 C CA . ALA A 1 323 ? -72.362 -5.139 74.279 1.00 49.12 323 ALA A CA 1
ATOM 2477 C C . ALA A 1 323 ? -72.879 -3.963 73.418 1.00 49.12 323 ALA A C 1
ATOM 2479 O O . ALA A 1 323 ? -74.040 -3.563 73.567 1.00 49.12 323 ALA A O 1
ATOM 2480 N N . PRO A 1 324 ? -72.078 -3.436 72.472 1.00 50.88 324 PRO A N 1
ATOM 2481 C CA . PRO A 1 324 ? -72.580 -2.495 71.486 1.00 50.88 324 PRO A CA 1
ATOM 2482 C C . PRO A 1 324 ? -73.552 -3.214 70.542 1.00 50.88 324 PRO A C 1
ATOM 2484 O O . PRO A 1 324 ? -73.281 -4.293 70.010 1.00 50.88 324 PRO A O 1
ATOM 2487 N N . ARG A 1 325 ? -74.725 -2.606 70.361 1.00 50.00 325 ARG A N 1
ATOM 2488 C CA . ARG A 1 325 ? -75.769 -3.072 69.448 1.00 50.00 325 ARG A CA 1
ATOM 2489 C C . ARG A 1 325 ? -75.227 -3.110 68.016 1.00 50.00 325 ARG A C 1
ATOM 2491 O O . ARG A 1 325 ? -74.653 -2.133 67.546 1.00 50.00 325 ARG A O 1
ATOM 2498 N N . ARG A 1 326 ? -75.459 -4.236 67.331 1.00 47.03 326 ARG A N 1
ATOM 2499 C CA . ARG A 1 326 ? -75.294 -4.416 65.880 1.00 47.03 326 ARG A CA 1
ATOM 2500 C C . ARG A 1 326 ? -76.019 -3.292 65.127 1.00 47.03 326 ARG A C 1
ATOM 2502 O O . ARG A 1 326 ? -77.241 -3.332 65.007 1.00 47.03 326 ARG A O 1
ATOM 2509 N N . SER A 1 327 ? -75.267 -2.339 64.593 1.00 48.34 327 SER A N 1
ATOM 2510 C CA . SER A 1 327 ? -75.705 -1.487 63.485 1.00 48.34 327 SER A CA 1
ATOM 2511 C C . SER A 1 327 ? -75.393 -2.230 62.185 1.00 48.34 327 SER A C 1
ATOM 2513 O O . SER A 1 327 ? -74.291 -2.751 62.026 1.00 48.34 327 SER A O 1
ATOM 2515 N N . GLY A 1 328 ? -76.400 -2.368 61.322 1.00 51.44 328 GLY A N 1
ATOM 2516 C CA . GLY A 1 328 ? -76.367 -3.187 60.110 1.00 51.44 328 GLY A CA 1
ATOM 2517 C C . GLY A 1 328 ? -75.371 -2.729 59.033 1.00 51.44 328 GLY A C 1
ATOM 2518 O O . GLY A 1 328 ? -74.789 -1.650 59.137 1.00 51.44 328 GLY A O 1
ATOM 2519 N N . PRO A 1 329 ? -75.173 -3.564 57.998 1.00 50.66 329 PRO A N 1
ATOM 2520 C CA . PRO A 1 329 ? -74.246 -3.295 56.907 1.00 50.66 329 PRO A CA 1
ATOM 2521 C C . PRO A 1 329 ? -74.766 -2.127 56.060 1.00 50.66 329 PRO A C 1
ATOM 2523 O O . PRO A 1 329 ? -75.822 -2.231 55.443 1.00 50.66 329 PRO A O 1
ATOM 2526 N N . ALA A 1 330 ? -74.039 -1.011 56.058 1.00 53.09 330 ALA A N 1
ATOM 2527 C CA . ALA A 1 330 ? -74.229 0.052 55.082 1.00 53.09 330 ALA A CA 1
ATOM 2528 C C . ALA A 1 330 ? -73.424 -0.298 53.825 1.00 53.09 330 ALA A C 1
ATOM 2530 O O . ALA A 1 330 ? -72.223 -0.567 53.909 1.00 53.09 330 ALA A O 1
ATOM 2531 N N . ASP A 1 331 ? -74.122 -0.328 52.693 1.00 54.69 331 ASP A N 1
ATOM 2532 C CA . ASP A 1 331 ? -73.581 -0.535 51.353 1.00 54.69 331 ASP A CA 1
ATOM 2533 C C . ASP A 1 331 ? -72.376 0.376 51.060 1.00 54.69 331 ASP A C 1
ATOM 2535 O O . ASP A 1 331 ? -72.398 1.563 51.407 1.00 54.69 331 ASP A O 1
ATOM 2539 N N . PRO A 1 332 ? -71.336 -0.132 50.375 1.00 63.22 332 PRO A N 1
ATOM 2540 C CA . PRO A 1 332 ? -70.271 0.717 49.869 1.00 63.22 332 PRO A CA 1
ATOM 2541 C C . PRO A 1 332 ? -70.796 1.589 48.710 1.00 63.22 332 PRO A C 1
ATOM 2543 O O . PRO A 1 332 ? -71.382 1.058 47.762 1.00 63.22 332 PRO A O 1
ATOM 2546 N N . PRO A 1 333 ? -70.579 2.918 48.728 1.00 58.03 333 PRO A N 1
ATOM 2547 C CA . PRO A 1 333 ? -70.901 3.766 47.590 1.00 58.03 333 PRO A CA 1
ATOM 2548 C C . PRO A 1 333 ? -69.975 3.459 46.404 1.00 58.03 333 PRO A C 1
ATOM 2550 O O . PRO A 1 333 ? -68.769 3.257 46.555 1.00 58.03 333 PRO A O 1
ATOM 2553 N N . ALA A 1 334 ? -70.579 3.422 45.217 1.00 55.47 334 ALA A N 1
ATOM 2554 C CA . ALA A 1 334 ? -69.937 3.184 43.931 1.00 55.47 334 ALA A CA 1
ATOM 2555 C C . ALA A 1 334 ? -68.741 4.127 43.670 1.00 55.47 334 ALA A C 1
ATOM 2557 O O . ALA A 1 334 ? -68.795 5.301 44.049 1.00 55.47 334 ALA A O 1
ATOM 2558 N N . PRO A 1 335 ? -67.681 3.662 42.980 1.00 58.19 335 PRO A N 1
ATOM 2559 C CA . PRO A 1 335 ? -66.568 4.521 42.606 1.00 58.19 335 PRO A CA 1
ATOM 2560 C C . PRO A 1 335 ? -67.019 5.533 41.547 1.00 58.19 335 PRO A C 1
ATOM 2562 O O . PRO A 1 335 ? -67.420 5.170 40.439 1.00 58.19 335 PRO A O 1
ATOM 2565 N N . ALA A 1 336 ? -66.954 6.814 41.908 1.00 45.38 336 ALA A N 1
ATOM 2566 C CA . ALA A 1 336 ? -67.139 7.925 40.992 1.00 45.38 336 ALA A CA 1
ATOM 2567 C C . ALA A 1 336 ? -66.073 7.885 39.886 1.00 45.38 336 ALA A C 1
ATOM 2569 O O . ALA A 1 336 ? -64.883 7.697 40.147 1.00 45.38 336 ALA A O 1
ATOM 2570 N N . ALA A 1 337 ? -66.531 8.070 38.650 1.00 53.62 337 ALA A N 1
ATOM 2571 C CA . ALA A 1 337 ? -65.709 8.231 37.466 1.00 53.62 337 ALA A CA 1
ATOM 2572 C C . ALA A 1 337 ? -64.743 9.412 37.646 1.00 53.62 337 ALA A C 1
ATOM 2574 O O . ALA A 1 337 ? -65.168 10.564 37.746 1.00 53.62 337 ALA A O 1
ATOM 2575 N N . VAL A 1 338 ? -63.443 9.118 37.680 1.00 50.41 338 VAL A N 1
ATOM 2576 C CA . VAL A 1 338 ? -62.399 10.138 37.606 1.00 50.41 338 VAL A CA 1
ATOM 2577 C C . VAL A 1 338 ? -62.201 10.484 36.137 1.00 50.41 338 VAL A C 1
ATOM 2579 O O . VAL A 1 338 ? -61.802 9.658 35.318 1.00 50.41 338 VAL A O 1
ATOM 2582 N N . VAL A 1 339 ? -62.569 11.723 35.845 1.00 52.50 339 VAL A N 1
ATOM 2583 C CA . VAL A 1 339 ? -62.398 12.465 34.604 1.00 52.50 339 VAL A CA 1
ATOM 2584 C C . VAL A 1 339 ? -60.959 12.355 34.100 1.00 52.50 339 VAL A C 1
ATOM 2586 O O . VAL A 1 339 ? -60.014 12.696 34.808 1.00 52.50 339 VAL A O 1
ATOM 2589 N N . SER A 1 340 ? -60.812 11.910 32.852 1.00 50.09 340 SER A N 1
ATOM 2590 C CA . SER A 1 340 ? -59.617 12.130 32.042 1.00 50.09 340 SER A CA 1
ATOM 2591 C C . SER A 1 340 ? -59.472 13.632 31.797 1.00 50.09 340 SER A C 1
ATOM 2593 O O . SER A 1 340 ? -60.137 14.194 30.930 1.00 50.09 340 SER A O 1
ATOM 2595 N N . GLY A 1 341 ? -58.654 14.279 32.624 1.00 43.84 341 GLY A N 1
ATOM 2596 C CA . GLY A 1 341 ? -58.139 15.620 32.387 1.00 43.84 341 GLY A CA 1
ATOM 2597 C C . GLY A 1 341 ? -56.930 15.523 31.471 1.00 43.84 341 GLY A C 1
ATOM 2598 O O . GLY A 1 341 ? -55.856 15.108 31.894 1.00 43.84 341 GLY A O 1
ATOM 2599 N N . ASP A 1 342 ? -57.176 15.841 30.209 1.00 53.62 342 ASP A N 1
ATOM 2600 C CA . ASP A 1 342 ? -56.203 16.279 29.220 1.00 53.62 342 ASP A CA 1
ATOM 2601 C C . ASP A 1 342 ? -55.551 17.579 29.719 1.00 53.62 342 ASP A C 1
ATOM 2603 O O . ASP A 1 342 ? -56.224 18.603 29.839 1.00 53.62 342 ASP A O 1
ATOM 2607 N N . THR A 1 343 ? -54.264 17.524 30.057 1.00 45.84 343 THR A N 1
ATOM 2608 C CA . THR A 1 343 ? -53.446 18.721 30.266 1.00 45.84 343 THR A CA 1
ATOM 2609 C C . THR A 1 343 ? -52.068 18.471 29.675 1.00 45.84 343 THR A C 1
ATOM 2611 O O . THR A 1 343 ? -51.159 17.936 30.307 1.00 45.84 343 THR A O 1
ATOM 2614 N N . THR A 1 344 ? -51.938 18.833 28.406 1.00 62.16 344 THR A N 1
ATOM 2615 C CA . THR A 1 344 ? -50.676 19.262 27.815 1.00 62.16 344 THR A CA 1
ATOM 2616 C C . THR A 1 344 ? -50.251 20.584 28.458 1.00 62.16 344 THR A C 1
ATOM 2618 O O . THR A 1 344 ? -50.881 21.603 28.198 1.00 62.16 344 THR A O 1
ATOM 2621 N N . ASP A 1 345 ? -49.192 20.559 29.261 1.00 42.34 345 ASP A N 1
ATOM 2622 C CA . ASP A 1 345 ? -48.336 21.705 29.607 1.00 42.34 345 ASP A CA 1
ATOM 2623 C C . ASP A 1 345 ? -46.932 21.101 29.817 1.00 42.34 345 ASP A C 1
ATOM 2625 O O . ASP A 1 345 ? -46.769 20.209 30.643 1.00 42.34 345 ASP A O 1
ATOM 2629 N N . LEU A 1 346 ? -45.953 21.279 28.921 1.00 58.00 346 LEU A N 1
ATOM 2630 C CA . LEU A 1 346 ? -45.095 22.467 28.806 1.00 58.00 346 LEU A CA 1
ATOM 2631 C C . LEU A 1 346 ? -44.571 22.945 30.166 1.00 58.00 346 LEU A C 1
ATOM 2633 O O . LEU A 1 346 ? -45.075 23.946 30.645 1.00 58.00 346 LEU A O 1
ATOM 2637 N N . VAL A 1 347 ? -43.552 22.282 30.733 1.00 47.06 347 VAL A N 1
ATOM 2638 C CA . VAL A 1 347 ? -42.474 22.922 31.521 1.00 47.06 347 VAL A CA 1
ATOM 2639 C C . VAL A 1 347 ? -41.211 22.044 31.480 1.00 47.06 347 VAL A C 1
ATOM 2641 O O . VAL A 1 347 ? -41.296 20.820 31.548 1.00 47.06 347 VAL A O 1
ATOM 2644 N N . ASP A 1 348 ? -40.093 22.748 31.316 1.00 49.28 348 ASP A N 1
ATOM 2645 C CA . ASP A 1 348 ? -38.668 22.460 31.507 1.00 49.28 348 ASP A CA 1
ATOM 2646 C C . ASP A 1 348 ? -38.241 21.184 32.263 1.00 49.28 348 ASP A C 1
ATOM 2648 O O . ASP A 1 348 ? -38.648 20.931 33.395 1.00 49.28 348 ASP A O 1
ATOM 2652 N N . ASP A 1 349 ? -37.316 20.449 31.635 1.00 44.78 349 ASP A N 1
ATOM 2653 C CA . ASP A 1 349 ? -36.400 19.488 32.264 1.00 44.78 349 ASP A CA 1
ATOM 2654 C C . ASP A 1 349 ? -35.180 20.275 32.783 1.00 44.78 349 ASP A C 1
ATOM 2656 O O . ASP A 1 349 ? -34.214 20.490 32.049 1.00 44.78 349 ASP A O 1
ATOM 2660 N N . ASP A 1 350 ? -35.243 20.727 34.034 1.00 50.31 350 ASP A N 1
ATOM 2661 C CA . ASP A 1 350 ? -34.068 21.054 34.845 1.00 50.31 350 ASP A CA 1
ATOM 2662 C C . ASP A 1 350 ? -34.201 20.312 36.186 1.00 50.31 350 ASP A C 1
ATOM 2664 O O . ASP A 1 350 ? -35.241 20.372 36.842 1.00 50.31 350 ASP A O 1
ATOM 2668 N N . ASP A 1 351 ? -33.139 19.570 36.507 1.00 60.28 351 ASP A N 1
ATOM 2669 C CA . ASP A 1 351 ? -32.668 19.101 37.815 1.00 60.28 351 ASP A CA 1
ATOM 2670 C C . ASP A 1 351 ? -33.654 19.118 39.002 1.00 60.28 351 ASP A C 1
ATOM 2672 O O . ASP A 1 351 ? -33.885 20.164 39.597 1.00 60.28 351 ASP A O 1
ATOM 2676 N N . ASP A 1 352 ? -34.111 17.937 39.445 1.00 44.03 352 ASP A N 1
ATOM 2677 C CA . ASP A 1 352 ? -34.350 17.657 40.875 1.00 44.03 352 ASP A CA 1
ATOM 2678 C C . ASP A 1 352 ? -34.507 16.139 41.130 1.00 44.03 352 ASP A C 1
ATOM 2680 O O . ASP A 1 352 ? -35.597 15.555 41.133 1.00 44.03 352 ASP A O 1
ATOM 2684 N N . ASP A 1 353 ? -33.368 15.486 41.367 1.00 51.22 353 ASP A N 1
ATOM 2685 C CA . ASP A 1 353 ? -33.262 14.174 42.006 1.00 51.22 353 ASP A CA 1
ATOM 2686 C C . ASP A 1 353 ? -33.527 14.321 43.516 1.00 51.22 353 ASP A C 1
ATOM 2688 O O . ASP A 1 353 ? -32.583 14.442 44.284 1.00 51.22 353 ASP A O 1
ATOM 2692 N N . ASP A 1 354 ? -34.787 14.312 43.966 1.00 60.22 354 ASP A N 1
ATOM 2693 C CA . ASP A 1 354 ? -35.135 13.946 45.354 1.00 60.22 354 ASP A CA 1
ATOM 2694 C C . ASP A 1 354 ? -36.659 13.778 45.550 1.00 60.22 354 ASP A C 1
ATOM 2696 O O . ASP A 1 354 ? -37.377 14.673 46.000 1.00 60.22 354 ASP A O 1
ATOM 2700 N N . ALA A 1 355 ? -37.189 12.579 45.269 1.00 46.94 355 ALA A N 1
ATOM 2701 C CA . ALA A 1 355 ? -38.511 12.170 45.757 1.00 46.94 355 ALA A CA 1
ATOM 2702 C C . ALA A 1 355 ? -38.576 10.663 46.092 1.00 46.94 355 ALA A C 1
ATOM 2704 O O . ALA A 1 355 ? -38.051 9.826 45.352 1.00 46.94 355 ALA A O 1
ATOM 2705 N N . PRO A 1 356 ? -39.226 10.279 47.212 1.00 54.25 356 PRO A N 1
ATOM 2706 C CA . PRO A 1 356 ? -39.128 8.942 47.787 1.00 54.25 356 PRO A CA 1
ATOM 2707 C C . PRO A 1 356 ? -39.942 7.887 47.026 1.00 54.25 356 PRO A C 1
ATOM 2709 O O . PRO A 1 356 ? -41.042 8.132 46.535 1.00 54.25 356 PRO A O 1
ATOM 2712 N N . LEU A 1 357 ? -39.391 6.670 47.019 1.00 50.19 357 LEU A N 1
ATOM 2713 C CA . LEU A 1 357 ? -39.920 5.423 46.457 1.00 50.19 357 LEU A CA 1
ATOM 2714 C C . LEU A 1 357 ? -41.403 5.166 46.802 1.00 50.19 357 LEU A C 1
ATOM 2716 O O . LEU A 1 357 ? -41.734 4.490 47.777 1.00 50.19 357 LEU A O 1
ATOM 2720 N N . GLY A 1 358 ? -42.299 5.656 45.946 1.00 38.47 358 GLY A N 1
ATOM 2721 C CA . GLY A 1 358 ? -43.706 5.275 45.903 1.00 38.47 358 GLY A CA 1
ATOM 2722 C C . GLY A 1 358 ? -43.886 3.931 45.195 1.00 38.47 358 GLY A C 1
ATOM 2723 O O . GLY A 1 358 ? -43.540 3.772 44.025 1.00 38.47 358 GLY A O 1
ATOM 2724 N N . ILE A 1 359 ? -44.441 2.958 45.916 1.00 48.69 359 ILE A N 1
ATOM 2725 C CA . ILE A 1 359 ? -44.798 1.618 45.439 1.00 48.69 359 ILE A CA 1
ATOM 2726 C C . ILE A 1 359 ? -45.780 1.745 44.263 1.00 48.69 359 ILE A C 1
ATOM 2728 O O . ILE A 1 359 ? -46.971 1.988 44.459 1.00 48.69 359 ILE A O 1
ATOM 2732 N N . ARG A 1 360 ? -45.293 1.567 43.029 1.00 36.41 360 ARG A N 1
ATOM 2733 C CA . ARG A 1 360 ? -46.152 1.389 41.851 1.00 36.41 360 ARG A CA 1
ATOM 2734 C C . ARG A 1 360 ? -46.620 -0.062 41.778 1.00 36.41 360 ARG A C 1
ATOM 2736 O O . ARG A 1 360 ? -45.817 -0.992 41.735 1.00 36.41 360 ARG A O 1
ATOM 2743 N N . ALA A 1 361 ? -47.938 -0.230 41.769 1.00 43.53 361 ALA A N 1
ATOM 2744 C CA . ALA A 1 361 ? -48.611 -1.493 41.518 1.00 43.53 361 ALA A CA 1
ATOM 2745 C C . ALA A 1 361 ? -48.206 -2.060 40.147 1.00 43.53 361 ALA A C 1
ATOM 2747 O O . ALA A 1 361 ? -48.233 -1.360 39.136 1.00 43.53 361 ALA A O 1
ATOM 2748 N N . VAL A 1 362 ? -47.840 -3.341 40.134 1.00 38.47 362 VAL A N 1
ATOM 2749 C CA . VAL A 1 362 ? -47.541 -4.118 38.927 1.00 38.47 362 VAL A CA 1
ATOM 2750 C C . VAL A 1 362 ? -48.850 -4.334 38.154 1.00 38.47 362 VAL A C 1
ATOM 2752 O O . VAL A 1 362 ? -49.766 -4.948 38.710 1.00 38.47 362 VAL A O 1
ATOM 2755 N N . PRO A 1 363 ? -48.990 -3.859 36.902 1.00 41.06 363 PRO A N 1
ATOM 2756 C CA . PRO A 1 363 ? -50.169 -4.163 36.109 1.00 41.06 363 PRO A CA 1
ATOM 2757 C C . PRO A 1 363 ? -50.130 -5.630 35.675 1.00 41.06 363 PRO A C 1
ATOM 2759 O O . PRO A 1 363 ? -49.108 -6.157 35.233 1.00 41.06 363 PRO A O 1
ATOM 2762 N N . ALA A 1 364 ? -51.273 -6.291 35.837 1.00 39.84 364 ALA A N 1
ATOM 2763 C CA . ALA A 1 364 ? -51.504 -7.667 35.442 1.00 39.84 364 ALA A CA 1
ATOM 2764 C C . ALA A 1 364 ? -51.169 -7.896 33.959 1.00 39.84 364 ALA A C 1
ATOM 2766 O O . ALA A 1 364 ? -51.546 -7.114 33.087 1.00 39.84 364 ALA A O 1
ATOM 2767 N N . ALA A 1 365 ? -50.498 -9.018 33.698 1.00 41.00 365 ALA A N 1
ATOM 2768 C CA . ALA A 1 365 ? -50.166 -9.525 32.378 1.00 41.00 365 ALA A CA 1
ATOM 2769 C C . ALA A 1 365 ? -51.400 -9.574 31.460 1.00 41.00 365 ALA A C 1
ATOM 2771 O O . ALA A 1 365 ? -52.278 -10.427 31.610 1.00 41.00 365 ALA A O 1
ATOM 2772 N N . ARG A 1 366 ? -51.457 -8.676 30.476 1.00 44.66 366 ARG A N 1
ATOM 2773 C CA . ARG A 1 366 ? -52.355 -8.792 29.328 1.00 44.66 366 ARG A CA 1
ATOM 2774 C C . ARG A 1 366 ? -51.683 -8.216 28.087 1.00 44.66 366 ARG A C 1
ATOM 2776 O O . ARG A 1 366 ? -51.112 -7.137 28.138 1.00 44.66 366 ARG A O 1
ATOM 2783 N N . ALA A 1 367 ? -51.832 -8.971 27.001 1.00 41.19 367 ALA A N 1
ATOM 2784 C CA . ALA A 1 367 ? -51.398 -8.702 25.632 1.00 41.19 367 ALA A CA 1
ATOM 2785 C C . ALA A 1 367 ? -49.883 -8.798 25.375 1.00 41.19 367 ALA A C 1
ATOM 2787 O O . ALA A 1 367 ? -49.153 -7.816 25.321 1.00 41.19 367 ALA A O 1
ATOM 2788 N N . VAL A 1 368 ? -49.446 -10.033 25.116 1.00 42.81 368 VAL A N 1
ATOM 2789 C CA . VAL A 1 368 ? -48.325 -10.308 24.209 1.00 42.81 368 VAL A CA 1
ATOM 2790 C C . VAL A 1 368 ? -48.699 -9.725 22.835 1.00 42.81 368 VAL A C 1
ATOM 2792 O O . VAL A 1 368 ? -49.766 -10.084 22.326 1.00 42.81 368 VAL A O 1
ATOM 2795 N N . PRO A 1 369 ? -47.898 -8.827 22.236 1.00 40.94 369 PRO A N 1
ATOM 2796 C CA . PRO A 1 369 ? -48.206 -8.278 20.923 1.00 40.94 369 PRO A CA 1
ATOM 2797 C C . PRO A 1 369 ? -48.082 -9.363 19.850 1.00 40.94 369 PRO A C 1
ATOM 2799 O O . PRO A 1 369 ? -47.125 -10.139 19.812 1.00 40.94 369 PRO A O 1
ATOM 2802 N N . ALA A 1 370 ? -49.074 -9.392 18.965 1.00 46.16 370 ALA A N 1
ATOM 2803 C CA . ALA A 1 370 ? -49.204 -10.275 17.812 1.00 46.16 370 ALA A CA 1
ATOM 2804 C C . ALA A 1 370 ? -48.216 -9.943 16.666 1.00 46.16 370 ALA A C 1
ATOM 2806 O O . ALA A 1 370 ? -48.529 -10.163 15.501 1.00 46.16 370 ALA A O 1
ATOM 2807 N N . ASP A 1 371 ? -47.013 -9.456 16.984 1.00 44.69 371 ASP A N 1
ATOM 2808 C CA . ASP A 1 371 ? -46.021 -8.984 16.003 1.00 44.69 371 ASP A CA 1
ATOM 2809 C C . ASP A 1 371 ? -45.044 -10.069 15.521 1.00 44.69 371 ASP A C 1
ATOM 2811 O O . ASP A 1 371 ? -44.148 -9.802 14.724 1.00 44.69 371 ASP A O 1
ATOM 2815 N N . LEU A 1 372 ? -45.216 -11.325 15.945 1.00 45.03 372 LEU A N 1
ATOM 2816 C CA . LEU A 1 372 ? -44.332 -12.428 15.538 1.00 45.03 372 LEU A CA 1
ATOM 2817 C C . LEU A 1 372 ? -44.844 -13.263 14.352 1.00 45.03 372 LEU A C 1
ATOM 2819 O O . LEU A 1 372 ? -44.201 -14.244 13.986 1.00 45.03 372 LEU A O 1
ATOM 2823 N N . LEU A 1 373 ? -45.958 -12.885 13.714 1.00 45.25 373 LEU A N 1
ATOM 2824 C CA . LEU A 1 373 ? -46.509 -13.612 12.557 1.00 45.25 373 LEU A CA 1
ATOM 2825 C C . LEU A 1 373 ? -46.900 -12.696 11.381 1.00 45.25 373 LEU A C 1
ATOM 2827 O O . LEU A 1 373 ? -47.876 -12.944 10.678 1.00 45.25 373 LEU A O 1
ATOM 2831 N N . GLY A 1 374 ? -46.103 -11.656 11.126 1.00 40.22 374 GLY A N 1
ATOM 2832 C CA . GLY A 1 374 ? -46.173 -10.862 9.897 1.00 40.22 374 GLY A CA 1
ATOM 2833 C C . GLY A 1 374 ? -45.405 -11.520 8.749 1.00 40.22 374 GLY A C 1
ATOM 2834 O O . GLY A 1 374 ? -44.203 -11.315 8.582 1.00 40.22 374 GLY A O 1
ATOM 2835 N N . ALA A 1 375 ? -46.103 -12.313 7.940 1.00 41.78 375 ALA A N 1
ATOM 2836 C CA . ALA A 1 375 ? -45.603 -12.828 6.675 1.00 41.78 375 ALA A CA 1
ATOM 2837 C C . ALA A 1 375 ? -45.315 -11.684 5.680 1.00 41.78 375 ALA A C 1
ATOM 2839 O O . ALA A 1 375 ? -46.216 -11.080 5.118 1.00 41.78 375 ALA A O 1
ATOM 2840 N N . ARG A 1 376 ? -44.024 -11.415 5.469 1.00 44.03 376 ARG A N 1
ATOM 2841 C CA . ARG A 1 376 ? -43.340 -11.319 4.165 1.00 44.03 376 ARG A CA 1
ATOM 2842 C C . ARG A 1 376 ? -44.190 -10.850 2.966 1.00 44.03 376 ARG A C 1
ATOM 2844 O O . ARG A 1 376 ? -44.452 -11.632 2.058 1.00 44.03 376 ARG A O 1
ATOM 2851 N N . GLU A 1 377 ? -44.445 -9.548 2.874 1.00 45.84 377 GLU A N 1
ATOM 2852 C CA . GLU A 1 377 ? -44.711 -8.873 1.596 1.00 45.84 377 GLU A CA 1
ATOM 2853 C C . GLU A 1 377 ? -43.663 -7.775 1.334 1.00 45.84 377 GLU A C 1
ATOM 2855 O O . GLU A 1 377 ? -43.595 -6.760 2.018 1.00 45.84 377 GLU A O 1
ATOM 2860 N N . GLY A 1 378 ? -42.805 -8.016 0.335 1.00 52.75 378 GLY A N 1
ATOM 2861 C CA . GLY A 1 378 ? -42.328 -7.029 -0.649 1.00 52.75 378 GLY A CA 1
ATOM 2862 C C . GLY A 1 378 ? -41.509 -5.793 -0.244 1.00 52.75 378 GLY A C 1
ATOM 2863 O O . GLY A 1 378 ? -41.055 -5.086 -1.144 1.00 52.75 378 GLY A O 1
ATOM 2864 N N . GLY A 1 379 ? -41.282 -5.497 1.033 1.00 51.38 379 GLY A N 1
ATOM 2865 C CA . GLY A 1 379 ? -40.496 -4.328 1.439 1.00 51.38 379 GLY A CA 1
ATOM 2866 C C . GLY A 1 379 ? -39.003 -4.518 1.164 1.00 51.38 379 GLY A C 1
ATOM 2867 O O . GLY A 1 379 ? -38.368 -5.365 1.790 1.00 51.38 379 GLY A O 1
ATOM 2868 N N . LYS A 1 380 ? -38.419 -3.729 0.246 1.00 58.22 380 LYS A N 1
ATOM 2869 C CA . LYS A 1 380 ? -36.955 -3.644 0.080 1.00 58.22 380 LYS A CA 1
ATOM 2870 C C . LYS A 1 380 ? -36.342 -3.372 1.462 1.00 58.22 380 LYS A C 1
ATOM 2872 O O . LYS A 1 380 ? -36.737 -2.377 2.072 1.00 58.22 380 LYS A O 1
ATOM 2877 N N . PRO A 1 381 ? -35.425 -4.216 1.967 1.00 62.91 381 PRO A N 1
ATOM 2878 C CA . PRO A 1 381 ? -34.858 -4.024 3.292 1.00 62.91 381 PRO A CA 1
ATOM 2879 C C . PRO A 1 381 ? -34.200 -2.647 3.334 1.00 62.91 381 PRO A C 1
ATOM 2881 O O . PRO A 1 381 ? -33.301 -2.347 2.543 1.00 62.91 381 PRO A O 1
ATOM 2884 N N . ALA A 1 382 ? -34.703 -1.783 4.212 1.00 66.75 382 ALA A N 1
ATOM 2885 C CA . ALA A 1 382 ? -34.093 -0.497 4.471 1.00 66.75 382 ALA A CA 1
ATOM 2886 C C . ALA A 1 382 ? -32.735 -0.772 5.122 1.00 66.75 382 ALA A C 1
ATOM 2888 O O . ALA A 1 382 ? -32.660 -1.096 6.303 1.00 66.75 382 ALA A O 1
ATOM 2889 N N . LEU A 1 383 ? -31.675 -0.702 4.314 1.00 78.56 383 LEU A N 1
ATOM 2890 C CA . LEU A 1 383 ? -30.291 -0.839 4.760 1.00 78.56 383 LEU A CA 1
ATOM 2891 C C . LEU A 1 383 ? -30.057 0.098 5.950 1.00 78.56 383 LEU A C 1
ATOM 2893 O O . LEU A 1 383 ? -30.219 1.327 5.839 1.00 78.56 383 LEU A O 1
ATOM 2897 N N . GLY A 1 384 ? -29.700 -0.501 7.087 1.00 89.12 384 GLY A N 1
ATOM 2898 C CA . GLY A 1 384 ? -29.452 0.218 8.327 1.00 89.12 384 GLY A CA 1
ATOM 2899 C C . GLY A 1 384 ? -28.325 1.237 8.153 1.00 89.12 384 GLY A C 1
ATOM 2900 O O . GLY A 1 384 ? -27.524 1.159 7.217 1.00 89.12 384 GLY A O 1
ATOM 2901 N N . GLY A 1 385 ? -28.235 2.215 9.059 1.00 87.75 385 GLY A N 1
ATOM 2902 C CA . GLY A 1 385 ? -27.132 3.189 9.046 1.00 87.75 385 GLY A CA 1
ATOM 2903 C C . GLY A 1 385 ? -25.753 2.512 9.025 1.00 87.75 385 GLY A C 1
ATOM 2904 O O . GLY A 1 385 ? -24.845 2.975 8.337 1.00 87.75 385 GLY A O 1
ATOM 2905 N N . PHE A 1 386 ? -25.649 1.355 9.685 1.00 84.56 386 PHE A N 1
ATOM 2906 C CA . PHE A 1 386 ? -24.469 0.498 9.677 1.00 84.56 386 PHE A CA 1
ATOM 2907 C C . PHE A 1 386 ? -24.153 -0.079 8.288 1.00 84.56 386 PHE A C 1
ATOM 2909 O O . PHE A 1 386 ? -23.025 0.060 7.825 1.00 84.56 386 PHE A O 1
ATOM 2916 N N . ASP A 1 387 ? -25.135 -0.625 7.566 1.00 86.12 387 ASP A N 1
ATOM 2917 C CA . ASP A 1 387 ? -24.902 -1.190 6.228 1.00 86.12 387 ASP A CA 1
ATOM 2918 C C . ASP A 1 387 ? -24.460 -0.126 5.220 1.00 86.12 387 ASP A C 1
ATOM 2920 O O . ASP A 1 387 ? -23.607 -0.373 4.369 1.00 86.12 387 ASP A O 1
ATOM 2924 N N . ARG A 1 388 ? -24.991 1.098 5.336 1.00 90.06 388 ARG A N 1
ATOM 2925 C CA . ARG A 1 388 ? -24.532 2.237 4.527 1.00 90.06 388 ARG A CA 1
ATOM 2926 C C . ARG A 1 388 ? -23.086 2.619 4.830 1.00 90.06 388 ARG A C 1
ATOM 2928 O O . ARG A 1 388 ? -22.358 2.989 3.909 1.00 90.06 388 ARG A O 1
ATOM 2935 N N . TRP A 1 389 ? -22.667 2.538 6.090 1.00 95.81 389 TRP A N 1
ATOM 2936 C CA . TRP A 1 389 ? -21.276 2.771 6.468 1.00 95.81 389 TRP A CA 1
ATOM 2937 C C . TRP A 1 389 ? -20.363 1.660 5.933 1.00 95.81 389 TRP A C 1
ATOM 2939 O O . TRP A 1 389 ? -19.371 1.962 5.271 1.00 95.81 389 TRP A O 1
ATOM 2949 N N . VAL A 1 390 ? -20.753 0.392 6.094 1.00 93.88 390 VAL A N 1
ATOM 2950 C CA . VAL A 1 390 ? -20.010 -0.767 5.572 1.00 93.88 390 VAL A CA 1
ATOM 2951 C C . VAL A 1 390 ? -19.864 -0.697 4.052 1.00 93.88 390 VAL A C 1
ATOM 2953 O O . VAL A 1 390 ? -18.761 -0.870 3.540 1.00 93.88 390 VAL A O 1
ATOM 2956 N N . LEU A 1 391 ? -20.930 -0.361 3.318 1.00 93.06 391 LEU A N 1
ATOM 2957 C CA . LEU A 1 391 ? -20.877 -0.200 1.861 1.00 93.06 391 LEU A CA 1
ATOM 2958 C C . LEU A 1 391 ? -19.926 0.923 1.429 1.00 93.06 391 LEU A C 1
ATOM 2960 O O . LEU A 1 391 ? -19.215 0.764 0.440 1.00 93.06 391 LEU A O 1
ATOM 2964 N N . ARG A 1 392 ? -19.863 2.038 2.171 1.00 94.56 392 ARG A N 1
ATOM 2965 C CA . ARG A 1 392 ? -18.916 3.130 1.884 1.00 94.56 392 ARG A CA 1
ATOM 2966 C C . ARG A 1 392 ? -17.470 2.710 2.124 1.00 94.56 392 ARG A C 1
ATOM 2968 O O . ARG A 1 392 ? -16.621 2.992 1.284 1.00 94.56 392 ARG A O 1
ATOM 2975 N N . VAL A 1 393 ? -17.199 2.016 3.228 1.00 93.69 393 VAL A N 1
ATOM 2976 C CA . VAL A 1 393 ? -15.854 1.513 3.545 1.00 93.69 393 VAL A CA 1
ATOM 2977 C C . VAL A 1 393 ? -15.414 0.468 2.517 1.00 93.69 393 VAL A C 1
ATOM 2979 O O . VAL A 1 393 ? -14.300 0.546 2.003 1.00 93.69 393 VAL A O 1
ATOM 2982 N N . LEU A 1 394 ? -16.302 -0.459 2.146 1.00 94.81 394 LEU A N 1
ATOM 2983 C CA . LEU A 1 394 ? -16.017 -1.489 1.147 1.00 94.81 394 LEU A CA 1
ATOM 2984 C C . LEU A 1 394 ? -15.786 -0.885 -0.250 1.00 94.81 394 LEU A C 1
ATOM 2986 O O . LEU A 1 394 ? -14.875 -1.311 -0.961 1.00 94.81 394 LEU A O 1
ATOM 2990 N N . ALA A 1 395 ? -16.560 0.137 -0.633 1.00 92.62 395 ALA A N 1
ATOM 2991 C CA . ALA A 1 395 ? -16.379 0.861 -1.893 1.00 92.62 395 ALA A CA 1
ATOM 2992 C C . ALA A 1 395 ? -15.041 1.624 -1.942 1.00 92.62 395 ALA A C 1
ATOM 2994 O O . ALA A 1 395 ? -14.344 1.586 -2.953 1.00 92.62 395 ALA A O 1
ATOM 2995 N N . LEU A 1 396 ? -14.636 2.264 -0.841 1.00 96.88 396 LEU A N 1
ATOM 2996 C CA . LEU A 1 396 ? -13.327 2.918 -0.729 1.00 96.88 396 LEU A CA 1
ATOM 2997 C C . LEU A 1 396 ? -12.180 1.906 -0.798 1.00 96.88 396 LEU A C 1
ATOM 2999 O O . LEU A 1 396 ? -11.220 2.111 -1.539 1.00 96.88 396 LEU A O 1
ATOM 3003 N N . ALA A 1 397 ? -12.285 0.786 -0.083 1.00 95.75 397 ALA A N 1
ATOM 3004 C CA . ALA A 1 397 ? -11.260 -0.253 -0.102 1.00 95.75 397 ALA A CA 1
ATOM 3005 C C . ALA A 1 397 ? -11.095 -0.870 -1.503 1.00 95.75 397 ALA A C 1
ATOM 3007 O O . ALA A 1 397 ? -9.973 -1.017 -1.989 1.00 95.75 397 ALA A O 1
ATOM 3008 N N . THR A 1 398 ? -12.205 -1.166 -2.187 1.00 96.56 398 THR A N 1
ATOM 3009 C CA . THR A 1 398 ? -12.181 -1.699 -3.560 1.00 96.56 398 THR A CA 1
ATOM 3010 C C . THR A 1 398 ? -11.637 -0.689 -4.569 1.00 96.56 398 THR A C 1
ATOM 3012 O O . THR A 1 398 ? -10.801 -1.064 -5.388 1.00 96.56 398 THR A O 1
ATOM 3015 N N . ALA A 1 399 ? -12.011 0.592 -4.477 1.00 96.69 399 ALA A N 1
ATOM 3016 C CA . ALA A 1 399 ? -11.460 1.647 -5.332 1.00 96.69 399 ALA A CA 1
ATOM 3017 C C . ALA A 1 399 ? -9.944 1.816 -5.141 1.00 96.69 399 ALA A C 1
ATOM 3019 O O . ALA A 1 399 ? -9.197 1.924 -6.114 1.00 96.69 399 ALA A O 1
ATOM 3020 N N . THR A 1 400 ? -9.477 1.774 -3.890 1.00 95.94 400 THR A N 1
ATOM 3021 C CA . THR A 1 400 ? -8.048 1.892 -3.567 1.00 95.94 400 THR A CA 1
ATOM 3022 C C . THR A 1 400 ? -7.265 0.682 -4.085 1.00 95.94 400 THR A C 1
ATOM 3024 O O . THR A 1 400 ? -6.202 0.836 -4.681 1.00 95.94 400 THR A O 1
ATOM 3027 N N . CYS A 1 401 ? -7.815 -0.528 -3.934 1.00 96.25 401 CYS A N 1
ATOM 3028 C CA . CYS A 1 401 ? -7.227 -1.753 -4.478 1.00 96.25 401 CYS A CA 1
ATOM 3029 C C . CYS A 1 401 ? -7.151 -1.721 -6.015 1.00 96.25 401 CYS A C 1
ATOM 3031 O O . CYS A 1 401 ? -6.131 -2.099 -6.592 1.00 96.25 401 CYS A O 1
ATOM 3033 N N . PHE A 1 402 ? -8.191 -1.208 -6.680 1.00 97.94 402 PHE A N 1
ATOM 3034 C CA . PHE A 1 402 ? -8.213 -1.057 -8.135 1.00 97.94 402 PHE A CA 1
ATOM 3035 C C . PHE A 1 402 ? -7.168 -0.046 -8.629 1.00 97.94 402 PHE A C 1
ATOM 3037 O O . PHE A 1 402 ? -6.451 -0.335 -9.583 1.00 97.94 402 PHE A O 1
ATOM 3044 N N . LEU A 1 403 ? -7.024 1.102 -7.956 1.00 97.31 403 LEU A N 1
ATOM 3045 C CA . LEU A 1 403 ? -5.987 2.091 -8.272 1.00 97.31 403 LEU A CA 1
ATOM 3046 C C . LEU A 1 403 ? -4.576 1.521 -8.095 1.00 97.31 403 LEU A C 1
ATOM 3048 O O . LEU A 1 403 ? -3.734 1.706 -8.970 1.00 97.31 403 LEU A O 1
ATOM 3052 N N . LEU A 1 404 ? -4.322 0.776 -7.015 1.00 97.19 404 LEU A N 1
ATOM 3053 C CA . LEU A 1 404 ? -3.030 0.117 -6.804 1.00 97.19 404 LEU A CA 1
ATOM 3054 C C . LEU A 1 404 ? -2.731 -0.921 -7.892 1.00 97.19 404 LEU A C 1
ATOM 3056 O O . LEU A 1 404 ? -1.609 -0.969 -8.393 1.00 97.19 404 LEU A O 1
ATOM 3060 N N . LEU A 1 405 ? -3.730 -1.713 -8.298 1.00 97.50 405 LEU A N 1
ATOM 3061 C CA . LEU A 1 405 ? -3.595 -2.650 -9.416 1.00 97.50 405 LEU A CA 1
ATOM 3062 C C . LEU A 1 405 ? -3.309 -1.933 -10.736 1.00 97.50 405 LEU A C 1
ATOM 3064 O O . LEU A 1 405 ? -2.471 -2.402 -11.502 1.00 97.50 405 LEU A O 1
ATOM 3068 N N . LEU A 1 406 ? -3.973 -0.804 -10.990 1.00 97.50 406 LEU A N 1
ATOM 3069 C CA . LEU A 1 406 ? -3.763 0.006 -12.186 1.00 97.50 406 LEU A CA 1
ATOM 3070 C C . LEU A 1 406 ? -2.336 0.567 -12.233 1.00 97.50 406 LEU A C 1
ATOM 3072 O O . LEU A 1 406 ? -1.675 0.455 -13.260 1.00 97.50 406 LEU A O 1
ATOM 3076 N N . VAL A 1 407 ? -1.844 1.117 -11.118 1.00 96.94 407 VAL A N 1
ATOM 3077 C CA . VAL A 1 407 ? -0.469 1.632 -11.000 1.00 96.94 407 VAL A CA 1
ATOM 3078 C C . VAL A 1 407 ? 0.548 0.506 -11.187 1.00 96.94 407 VAL A C 1
ATOM 3080 O O . VAL A 1 407 ? 1.510 0.672 -11.934 1.00 96.94 407 VAL A O 1
ATOM 3083 N N . MET A 1 408 ? 0.310 -0.665 -10.585 1.00 96.56 408 MET A N 1
ATOM 3084 C CA . MET A 1 408 ? 1.152 -1.844 -10.805 1.00 96.56 408 MET A CA 1
ATOM 3085 C C . MET A 1 408 ? 1.174 -2.278 -12.273 1.00 96.56 408 MET A C 1
ATOM 3087 O O . MET A 1 408 ? 2.225 -2.658 -12.775 1.00 96.56 408 MET A O 1
ATOM 3091 N N . LEU A 1 409 ? 0.031 -2.230 -12.961 1.00 96.69 409 LEU A N 1
ATOM 3092 C CA . LEU A 1 409 ? -0.061 -2.550 -14.385 1.00 96.69 409 LEU A CA 1
ATOM 3093 C C . LEU A 1 409 ? 0.696 -1.529 -15.234 1.00 96.69 409 LEU A C 1
ATOM 3095 O O . LEU A 1 409 ? 1.475 -1.934 -16.089 1.00 96.69 409 LEU A O 1
ATOM 3099 N N . LEU A 1 410 ? 0.521 -0.230 -14.977 1.00 95.88 410 LEU A N 1
ATOM 3100 C CA . LEU A 1 410 ? 1.231 0.827 -15.702 1.00 95.88 410 LEU A CA 1
ATOM 3101 C C . LEU A 1 410 ? 2.752 0.694 -15.549 1.00 95.88 410 LEU A C 1
ATOM 3103 O O . LEU A 1 410 ? 3.475 0.811 -16.531 1.00 95.88 410 LEU A O 1
ATOM 3107 N N . SER A 1 411 ? 3.221 0.372 -14.340 1.00 90.94 411 SER A N 1
ATOM 3108 C CA . SER A 1 411 ? 4.637 0.134 -14.034 1.00 90.94 411 SER A CA 1
ATOM 3109 C C . SER A 1 411 ? 5.251 -1.059 -14.775 1.00 90.94 411 SER A C 1
ATOM 3111 O O . SER A 1 411 ? 6.468 -1.182 -14.776 1.00 90.94 411 SER A O 1
ATOM 3113 N N . ILE A 1 412 ? 4.450 -1.970 -15.333 1.00 90.69 412 ILE A N 1
ATOM 3114 C CA . ILE A 1 412 ? 4.958 -3.103 -16.124 1.00 90.69 412 ILE A CA 1
ATOM 3115 C C . ILE A 1 412 ? 5.173 -2.698 -17.590 1.00 90.69 412 ILE A C 1
ATOM 3117 O O . ILE A 1 412 ? 5.955 -3.336 -18.291 1.00 90.69 412 ILE A O 1
ATOM 3121 N N . PHE A 1 413 ? 4.463 -1.670 -18.063 1.00 89.19 413 PHE A N 1
ATOM 3122 C CA . PHE A 1 413 ? 4.521 -1.208 -19.453 1.00 89.19 413 PHE A CA 1
ATOM 3123 C C . PHE A 1 413 ? 5.471 -0.028 -19.679 1.00 89.19 413 PHE A C 1
ATOM 3125 O O . PHE A 1 413 ? 5.824 0.235 -20.828 1.00 89.19 413 PHE A O 1
ATOM 3132 N N . ILE A 1 414 ? 5.850 0.671 -18.610 1.00 84.00 414 ILE A N 1
ATOM 3133 C CA . ILE A 1 414 ? 6.932 1.666 -18.585 1.00 84.00 414 ILE A CA 1
ATOM 3134 C C . ILE A 1 414 ? 8.223 0.933 -18.239 1.00 84.00 414 ILE A C 1
ATOM 3136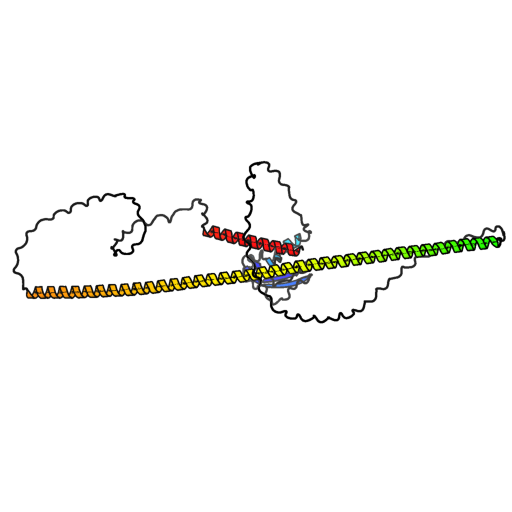 O O . ILE A 1 414 ? 9.233 1.178 -18.934 1.00 84.00 414 ILE A O 1
#

Radius of gyration: 54.74 Å; Cα contacts (8 Å, |Δi|>4): 141; chains: 1; bounding box: 137×76×178 Å

Solvent-accessible surface area (backbone atoms only — not comparable to full-atom values): 27036 Å² total; per-residue (Å²): 101,44,80,48,74,51,65,41,72,95,68,73,96,73,73,65,52,84,41,30,42,38,34,89,96,44,76,44,60,41,55,77,86,53,65,80,72,67,73,48,72,72,43,76,45,55,45,38,29,83,52,83,72,64,74,71,53,44,72,74,15,31,36,36,36,36,98,91,41,72,42,58,35,67,77,58,33,62,56,51,67,76,62,66,83,60,83,78,72,82,74,72,82,79,79,75,83,78,81,83,87,80,87,79,92,80,88,82,88,80,80,76,82,78,84,79,77,85,77,81,85,76,80,80,83,76,78,82,86,78,80,89,74,84,77,79,81,80,78,81,77,78,79,72,84,74,78,79,76,82,76,81,81,80,80,76,82,80,86,80,73,90,78,90,75,86,85,80,85,81,82,88,79,79,95,68,82,77,57,76,67,58,57,54,53,49,54,53,52,50,53,53,50,51,50,52,50,53,52,53,50,51,55,46,52,56,48,49,54,50,51,52,51,52,51,52,49,53,52,49,54,52,49,58,48,53,50,52,52,51,52,52,51,49,56,51,50,52,53,53,51,51,52,49,51,51,52,52,52,50,50,54,52,52,53,50,51,53,51,52,50,52,52,49,55,48,52,55,50,52,51,55,49,50,52,52,51,51,51,50,50,52,54,50,50,55,49,51,53,52,53,51,54,52,51,54,51,51,51,51,50,52,51,53,52,52,49,51,56,48,52,56,61,72,68,46,87,72,76,84,73,81,81,81,77,88,74,76,90,75,80,82,81,78,85,77,84,79,76,88,76,88,73,94,71,95,78,82,97,70,92,80,97,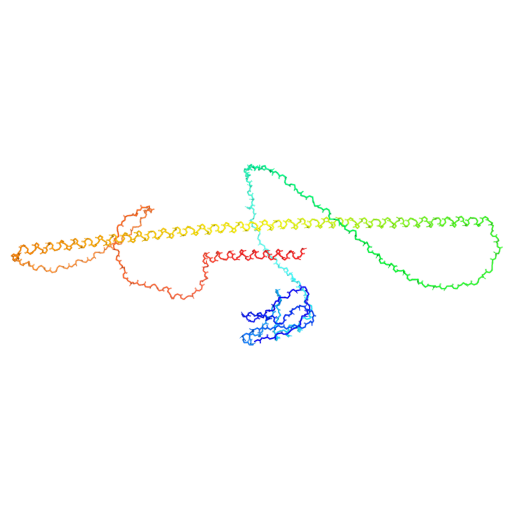80,82,81,93,72,88,75,80,81,79,78,94,76,78,83,76,86,76,87,74,76,80,88,72,92,70,77,79,78,73,47,78,64,53,55,49,51,53,52,53,52,51,51,53,51,52,51,52,50,51,51,51,49,53,56,53,51,64,72,77,107

Sequence (414 aa):
MVHLRGRWTGIRGLRFLRPTLVAGDHQVLATLEHKPWAPIEGSSWVAEFPWAGDERELAGASLEVAPRVLVPVGAEARRVGLRSNRPQEQRDPVLKPSPASTRADGDLEHLRPRPLEPLPAVAAVVPPVEDAVAVPEPAAEVVTDRDPAPAPAVDAPPATSARSDDPDPVTAGSDARPQPDDHRTELIRELKRDLRAVESARDAEARESRSTAASLQRARDQLEEAVRDREAAVRTRDRLDEQREEAMAAARAAERRAREEVAAAQRERDTAAGQRDEARQQAATLKAQRDEALLAHRSLQQLLDAERAQRGREAGPAPAAPAPRRSGPADPPAPAAVVSGDTTDLVDDDDDDDAPLGIRAVPAARAVPADLLGAREGGKPALGGFDRWVLRVLALATATCFLLLLVMLLSIFI

Secondary structure (DSSP, 8-state):
-EEEEEE--S--SPPP---EEEETTEEEEPPGGG------TT-EEEEEE---S-GGGGTT-EEEEETTEEEE-THHHHHHHHHTTS---------PPPP------------PPPPPPPPP-----PPP----PPPP-----------PPPPPP-PPPP-------PPPP----------HHHHHHHHHHHHHHHHHHHHHHHHHHHHHHHHHHHHHHHHHHHHHHHHHHHHHHHHHHHHHHHHHHHHHHHHHHHHHHHHHHHHHHHHHHHHHHHHHHHHHHHHHHHHHHHHHHHHHHHHHHHHHHHHHHHHHHHT-----PPPPP----PPPPPPP-----------------------PPPPP-----STT------------HHHHHHHHHHHHHHHHHHHHHHHHHHHHH-

pLDDT: mean 76.33, std 22.53, range [36.41, 98.56]

=== Feature glossary ===
A reading guide for the features in this record.

Start from the sequence.

  · Sequence gives the chain of amino acids in standard one-letter code (A=alanine, C=cysteine, …, Y=tyrosine), read N→C. It is the only feature that is directly encoded by the gene; all structural features are derived from the folded form of this sequence.

Fold it, and you get atomic coordinates and the backbone conformation that goes with them.

  · The mmCIF table is the protein's shape written out atom by atom. For each backbone N, Cα, C, and carbonyl O, it records an (x, y, z) coordinate triple in Å plus the residue type, chain letter, and residue number.

  · Backbone dihedral angles. Every residue except chain termini has a φ (preceding-C → N → Cα → C) and a ψ (N → Cα → C → next-N). They are reported in degrees following the IUPAC sign convention. Secondary structure is essentially a statement about which (φ, ψ) basin each residue occupies.

  · DSSP 8-state secondary structure assigns each residue one of H (α-helix), G (3₁₀-helix), I (π-helix), E (extended β-strand), B (isolated β-bridge), T (hydrogen-bonded turn), S (bend), or '-' (coil). The assignment is computed from backbone hydrogen-bond geometry via the Kabsch–Sander algorithm.

  · P-SEA three-state annotation labels each residue as helix, strand, or coil based purely on the geometry of the Cα trace. It serves as a fallback when the full backbone (and thus DSSP) is unavailable.

Summarize the fold with a handful of shape descriptors and a per-residue structural alphabet.

  · Radius of gyration (Rg) is the root-mean-square distance of Cα atoms from their centroid — a single number for overall size and compactness. A globular domain of N residues has Rg ≈ 2.2·N^0.38 Å; an extended or disordered chain has a much larger Rg. The Cα contact count is the number of residue pairs whose Cα atoms are within 8 Å and are more than four positions apart in sequence — a standard proxy for tertiary packing density. The bounding box is the smallest axis-aligned box enclosing all Cα atoms.

  · Foldseek's 3Di representation compresses backbone geometry into a per-residue letter drawn from a learned twenty-state alphabet. It captures the tertiary interaction pattern around each residue — which residues are packed against it in space, regardless of where they are in sequence.

  · Accessible surface area quantifies burial. A residue with SASA near zero is packed into the hydrophobic core; one with SASA >100 Å² sits on the surface. Computed here via the Shrake–Rupley numerical algorithm with a 1.4 Å probe.

Ask how reliable the model is.

  · For AlphaFold models, the B-factor field carries pLDDT — the model's own estimate of local accuracy on a 0–100 scale. Regions with pLDDT<50 should be treated as essentially unmodeled; they often correspond to intrinsically disordered segments.

  · For experimental (PDB) structures, the B-factor (temperature factor) quantifies the positional spread of each atom in the crystal — a combination of thermal vibration and static disorder — in units of Å². High B-factors mark flexible loops or poorly resolved regions; low B-factors mark the rigid, well-ordered core.

  · PAE(i, j) answers: if I align the predicted and true structures on residue i, how far off (in Å) do I expect residue j to be? A block-diagonal PAE matrix with low values on the blocks and high values off-diagonal is the signature of a multi-domain protein with confidently predicted domains but uncertain inter-domain orientation.

Place it in context: what it resembles, what it is annotated as, and how it looks.

  · Structural nearest neighbors (via Foldseek easy-search vs the PDB). Reported per hit: target PDB id, E-value, and alignment TM-score. A TM-score above ~0.5 is the conventional threshold for 'same fold'.

  · Functional annotations link the protein to curated databases. InterPro entries identify conserved domains and families by matching the sequence against member-database signatures (Pfam, PROSITE, CDD, …). Gene Ontology (GO) terms describe molecular function, biological process, and cellular component in a controlled vocabulary. CATH places the structure in a hierarchical fold classification (Class/Architecture/Topology/Homologous-superfamily). The organism is the source species.

  · Plot images: a contact map (which residues are close in 3D, as an N×N binary image), a Ramachandran scatter (backbone torsion angles, revealing secondary-structure composition at a glance), and — for AlphaFold structures — a PAE heatmap (pairwise prediction confidence).

  · Structure images are PyMOL renders from six orthogonal camera directions. Cartoon representation draws helices as coils and strands as arrows; sticks shows the backbone as bonds; surface shows the solvent-excluded envelope. Rainbow coloring maps sequence position to hue (blue→red, N→C); chain coloring assigns a distinct color per polypeptide.